Protein AF-A0A7C7ZQA7-F1 (afdb_monomer)

Secondary structure (DSSP, 8-state):
--HHHHHHTTSS---HIIIIIHHHHHHT-SGGGHHHHHHHHHHHHHHHHT----EEEEETTTTEEEEE----TT-HHHHHHHHHHHHHHHHHHHHTT--S-SSS--TTTTGGGS-HHHHHHHHHHHHHH-TT--SSTTTTSTT-SSTT-----HHHHHHH-TTGGG-HHHHHHHHHTT-----TTGGG-TT--TTT-GGGSHHHHHHHHHHHHHHHHHHHHHSSS--HHHHHHHHHHHHT-----TTTTT-TT---HHHHHHHHHHHHHHTT-----HHHHHHHHHHH---HHHHHHHIIIIIIIHHHHHHHHHHHHTTT----PPP-SSSPPHHHHHHHHHHSPPPSTT-SPPHHHHTT---SS---EE--TTT--TTS-EEE----HIIIII-HHHHHHHHHHHHHTT-EEE--STT---SHHHHHTT-GGG--

Mean predicted aligned error: 10.64 Å

Sequence (436 aa):
NNIFKAIQTGENVISYINSFAKPLNDLLMGDLFIKIRNQVKDIHTEYREVRLFVATHMHAGDGNVHTNIPVHSHNTQMLHQAEAVVDEIMTLASDLGGVISGEHGIGLTKYQYLSDEFKQEFIEYKNKIDPNGHFNKGKLMPGSGLDNAFTPSLRLVEQEALILESSEIGEINDMVKSCLRCGKCKDVCTTHVPEANLLYSPRDKIIGTNLISEAFLYEEQTRRGVSINHFDEFNDIADHCTICHRCEAPCPVNIDFGDVSIKMKNILVKQKQRHTNIAAKVSIAYLNMTKPWQINLTKKLLIDLGYKAQHIASRLSKPLLKKQPNKTVGNPSALTQLITILDKPLPTDTGMAPLRSLLNINDVGTIPILAHPD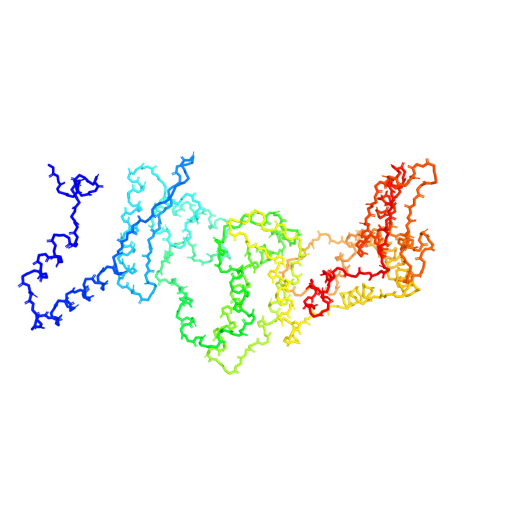KSNADSPSVFYFPGCGSERLYSKIGLATIALLYHQGVKVVLPPSYLCCGYPQASAGNEAKSK

Nearest PDB structures (foldseek):
  8jdx-assembly1_A  TM=7.688E-01  e=5.179E-02  Mus musculus

Foldseek 3Di:
DPPVVCCVVVVDPDDCVPNPLVVVCVVQDDDVCPVVSVVVVVVVVVCVLLDWDWDWDDPVVVGGIDTDIDHDPVDVVSVVVVLVVLVVVLVVCVVVVHHNDDQLDQKLANLVSDDPVVLVVVVVVCCVVPVVQPPPRPISHVVRHCPPDDDDDVVVLVVLPPVLVDDLLVVLCVLQVPASLRLQLQVQAPLDDCVAEVCQRVSNLSVLSNVLSVQQSVCVRPHDDDDLVSLVSLQVNLVSHPLPQRSQVSGPVRRRVSVSSLSSLQSCVVVVNHDDDPVLVLVVVLLPDQALVSLQVCCVPCPQVVLVVLLVQLVVCVVVQDPDRHHPPDDDDPVNVSSVSSPDRGDNQQPDAFQCVVVVNRDQPDWDKQFAPPQADPPAAEDEDEQASCCRRGVVVVVVVVVVVCRVNGYIYIYDGGSDHCLVSCSSSSNPVSND

Radius of gyration: 31.64 Å; Cα contacts (8 Å, |Δi|>4): 445; chains: 1; bounding box: 91×50×82 Å

Solvent-accessible surface area (backbone atoms only — not comparable to full-atom values): 25554 Å² total; per-residue (Å²): 135,58,70,66,59,34,42,74,71,58,78,42,78,85,46,60,59,73,76,43,53,47,58,50,49,66,74,50,63,59,78,90,34,47,66,59,56,48,52,56,50,50,53,51,50,57,56,56,76,64,54,78,56,77,51,74,52,66,48,77,92,82,69,43,73,48,77,43,67,76,74,59,92,88,38,65,69,53,49,56,53,50,52,55,52,49,52,54,50,48,52,50,36,47,77,73,70,54,66,94,52,86,80,84,62,53,65,50,87,43,48,79,78,51,55,72,66,60,51,48,56,49,42,57,51,44,47,72,79,40,73,83,46,79,74,66,62,68,56,75,41,92,92,40,44,62,93,80,61,84,76,86,57,66,68,64,56,51,72,76,34,87,68,52,91,73,43,75,57,52,58,52,42,69,62,40,70,74,64,82,79,80,51,66,23,37,86,59,32,90,72,41,42,76,90,36,30,60,72,47,22,57,49,42,37,46,50,47,54,43,54,48,46,52,49,50,54,50,31,55,74,76,41,99,57,71,66,66,63,59,46,53,54,51,47,53,56,35,68,61,50,85,62,74,48,55,36,18,80,58,28,96,74,60,44,42,61,27,60,52,30,25,52,51,34,27,52,27,47,75,72,72,59,57,84,75,56,69,69,58,54,52,50,52,53,59,71,68,52,77,52,64,68,57,47,54,50,48,40,50,57,58,45,48,45,39,26,49,50,45,26,51,50,12,65,72,41,53,90,75,58,77,92,65,84,68,62,64,85,67,86,75,51,72,68,54,50,52,48,57,63,33,72,55,61,51,74,73,85,45,71,60,61,34,36,44,64,71,70,70,52,78,60,59,89,54,69,55,72,46,61,27,87,91,60,32,56,93,85,43,56,74,44,80,49,79,63,49,71,58,27,30,60,49,42,17,66,62,41,50,51,52,50,50,51,40,27,76,71,10,26,30,38,33,37,64,55,61,78,76,74,86,18,55,75,33,30,66,68,12,36,54,89,67,28,110

Structure (mmCIF, N/CA/C/O backbone):
data_AF-A0A7C7ZQA7-F1
#
_entry.id   AF-A0A7C7ZQA7-F1
#
loop_
_atom_site.group_PDB
_atom_site.id
_atom_site.type_symbol
_atom_site.label_atom_id
_atom_site.label_alt_id
_atom_site.label_comp_id
_atom_site.label_asym_id
_atom_site.label_entity_id
_atom_site.label_seq_id
_atom_site.pdbx_PDB_ins_code
_atom_site.Cartn_x
_atom_site.Cartn_y
_atom_site.Cartn_z
_atom_site.occupancy
_atom_site.B_iso_or_equiv
_atom_site.auth_seq_id
_atom_site.auth_comp_id
_atom_site.auth_asym_id
_atom_site.auth_atom_id
_atom_site.pdbx_PDB_model_num
ATOM 1 N N . ASN A 1 1 ? -47.146 -14.515 28.199 1.00 54.12 1 ASN A N 1
ATOM 2 C CA . ASN A 1 1 ? -46.642 -13.798 27.008 1.00 54.12 1 ASN A CA 1
ATOM 3 C C . ASN A 1 1 ? -46.132 -12.429 27.405 1.00 54.12 1 ASN A C 1
ATOM 5 O O . ASN A 1 1 ? -46.925 -11.576 27.770 1.00 54.12 1 ASN A O 1
ATOM 9 N N . ASN A 1 2 ? -44.809 -12.253 27.416 1.00 81.12 2 ASN A N 1
ATOM 10 C CA . ASN A 1 2 ? -44.169 -10.969 27.693 1.00 81.12 2 ASN A CA 1
ATOM 11 C C . ASN A 1 2 ? -44.397 -10.047 26.482 1.00 81.12 2 ASN A C 1
ATOM 13 O O . ASN A 1 2 ? -44.036 -10.430 25.370 1.00 81.12 2 ASN A O 1
ATOM 17 N N . ILE A 1 3 ? -44.989 -8.865 26.689 1.00 80.25 3 ILE A N 1
ATOM 18 C CA . ILE A 1 3 ? -45.187 -7.828 25.655 1.00 80.25 3 ILE A CA 1
ATOM 19 C C . ILE A 1 3 ? -43.897 -7.594 24.858 1.00 80.25 3 ILE A C 1
ATOM 21 O O . ILE A 1 3 ? -43.939 -7.440 23.642 1.00 80.25 3 ILE A O 1
ATOM 25 N N . PHE A 1 4 ? -42.743 -7.668 25.521 1.00 74.44 4 PHE A N 1
ATOM 26 C CA . PHE A 1 4 ? -41.436 -7.535 24.890 1.00 74.44 4 PHE A CA 1
ATOM 27 C C . PHE A 1 4 ? -41.172 -8.588 23.800 1.00 74.44 4 PHE A C 1
ATOM 29 O O . PHE A 1 4 ? -40.698 -8.253 22.719 1.00 74.44 4 PHE A O 1
ATOM 36 N N . LYS A 1 5 ? -41.547 -9.852 24.037 1.00 79.31 5 LYS A N 1
ATOM 37 C CA . LYS A 1 5 ? -41.361 -10.948 23.072 1.00 79.31 5 LYS A CA 1
ATOM 38 C C . LYS A 1 5 ? -42.285 -10.800 21.859 1.00 79.31 5 LYS A C 1
ATOM 40 O O . LYS A 1 5 ? -41.869 -11.076 20.737 1.00 79.31 5 LYS A O 1
ATOM 45 N N . ALA A 1 6 ? -43.506 -10.311 22.077 1.00 83.31 6 ALA A N 1
ATOM 46 C CA . ALA A 1 6 ? -44.435 -9.992 20.992 1.00 83.31 6 ALA A CA 1
ATOM 47 C C . ALA A 1 6 ? -43.935 -8.807 20.140 1.00 83.31 6 ALA A C 1
ATOM 49 O O . ALA A 1 6 ? -44.098 -8.805 18.924 1.00 83.31 6 ALA A O 1
ATOM 50 N N . ILE A 1 7 ? -43.268 -7.823 20.756 1.00 78.88 7 ILE A N 1
ATOM 51 C CA . ILE A 1 7 ? -42.626 -6.715 20.030 1.00 78.88 7 ILE A CA 1
ATOM 52 C C . ILE A 1 7 ? -41.413 -7.208 19.225 1.00 78.88 7 ILE A C 1
ATOM 54 O O . ILE A 1 7 ? -41.270 -6.843 18.062 1.00 78.88 7 ILE A O 1
ATOM 58 N N . GLN A 1 8 ? -40.558 -8.061 19.802 1.00 73.25 8 GLN A N 1
ATOM 59 C CA . GLN A 1 8 ? -39.364 -8.589 19.121 1.00 73.25 8 GLN A CA 1
ATOM 60 C C . GLN A 1 8 ? -39.687 -9.461 17.901 1.00 73.25 8 GLN A C 1
ATOM 62 O O . GLN A 1 8 ? -38.970 -9.417 16.907 1.00 73.25 8 GLN A O 1
ATOM 67 N N . THR A 1 9 ? -40.751 -10.259 17.976 1.00 82.94 9 THR A N 1
ATOM 68 C CA . THR A 1 9 ? -41.180 -11.161 16.890 1.00 82.94 9 THR A CA 1
ATOM 69 C C . THR A 1 9 ? -41.988 -10.452 15.803 1.00 82.94 9 THR A C 1
ATOM 71 O O . THR A 1 9 ? -42.306 -11.058 14.784 1.00 82.94 9 THR A O 1
ATOM 74 N N . GLY A 1 10 ? -42.336 -9.178 16.009 1.00 79.56 10 GLY A N 1
ATOM 75 C CA . GLY A 1 10 ? -43.239 -8.445 15.126 1.00 79.56 10 GLY A CA 1
ATOM 76 C C . GLY A 1 10 ? -44.707 -8.866 15.250 1.00 79.56 10 GLY A C 1
ATOM 77 O O . GLY A 1 10 ? -45.539 -8.333 14.520 1.00 79.56 10 GLY A O 1
ATOM 78 N N . GLU A 1 11 ? -45.051 -9.763 16.185 1.00 88.12 11 GLU A N 1
ATOM 79 C CA . GLU A 1 11 ? -46.443 -10.106 16.516 1.00 88.12 11 GLU A CA 1
ATOM 80 C C . GLU A 1 11 ? -47.234 -8.875 16.978 1.00 88.12 11 GLU A C 1
ATOM 82 O O . GLU A 1 11 ? -48.440 -8.786 16.759 1.00 88.12 11 GLU A O 1
ATOM 87 N N . ASN A 1 12 ? -46.555 -7.907 17.602 1.00 84.38 12 ASN A N 1
ATOM 88 C CA . ASN A 1 12 ? -47.135 -6.629 17.978 1.00 84.38 12 ASN A CA 1
ATOM 89 C C . ASN A 1 12 ? -46.227 -5.466 17.552 1.00 84.38 12 ASN A C 1
ATOM 91 O O . ASN A 1 12 ? -45.141 -5.274 18.099 1.00 84.38 12 ASN A O 1
ATOM 95 N N . VAL A 1 13 ? -46.685 -4.659 16.592 1.00 82.25 13 VAL A N 1
ATOM 96 C CA . VAL A 1 13 ? -45.949 -3.493 16.080 1.00 82.25 13 VAL A CA 1
ATOM 97 C C . VAL A 1 13 ? -46.550 -2.212 16.654 1.00 82.25 13 VAL A C 1
ATOM 99 O O . VAL A 1 13 ? -47.610 -1.756 16.225 1.00 82.25 13 VAL A O 1
ATOM 102 N N . ILE A 1 14 ? -45.848 -1.586 17.600 1.00 83.44 14 ILE A N 1
ATOM 103 C CA . ILE A 1 14 ? -46.257 -0.299 18.180 1.00 83.44 14 ILE A CA 1
ATOM 104 C C . ILE A 1 14 ? -45.667 0.836 17.337 1.00 83.44 14 ILE A C 1
ATOM 106 O O . ILE A 1 14 ? -44.501 1.206 17.472 1.00 83.44 14 ILE A O 1
ATOM 110 N N . SER A 1 15 ? -46.480 1.404 16.446 1.00 86.25 15 SER A N 1
ATOM 111 C CA . SER A 1 15 ? -46.082 2.551 15.620 1.00 86.25 15 SER A CA 1
ATOM 112 C C . SER A 1 15 ? -46.204 3.853 16.410 1.00 86.25 15 SER A C 1
ATOM 114 O O . SER A 1 15 ? -47.303 4.194 16.846 1.00 86.25 15 SER A O 1
ATOM 116 N N . TYR A 1 16 ? -45.115 4.621 16.534 1.00 87.50 16 TYR A N 1
ATOM 117 C CA . TYR A 1 16 ? -45.152 5.981 17.095 1.00 87.50 16 TYR A CA 1
ATOM 118 C C . TYR A 1 16 ? -46.157 6.871 16.351 1.00 87.50 16 TYR A C 1
ATOM 120 O O . TYR A 1 16 ? -46.924 7.601 16.977 1.00 87.50 16 TYR A O 1
ATOM 128 N N . ILE A 1 17 ? -46.195 6.767 15.018 1.00 90.12 17 ILE A N 1
ATOM 129 C CA . ILE A 1 17 ? -47.065 7.591 14.173 1.00 90.12 17 ILE A CA 1
ATOM 130 C C . ILE A 1 17 ? -48.534 7.316 14.503 1.00 90.12 17 ILE A C 1
ATOM 132 O O . ILE A 1 17 ? -49.291 8.247 14.768 1.00 90.12 17 ILE A O 1
ATOM 136 N N . ASN A 1 18 ? -48.925 6.040 14.526 1.00 91.88 18 ASN A N 1
ATOM 137 C CA . ASN A 1 18 ? -50.329 5.657 14.679 1.00 91.88 18 ASN A CA 1
ATOM 138 C C . ASN A 1 18 ? -50.788 5.659 16.140 1.00 91.88 18 ASN A C 1
ATOM 140 O O . ASN A 1 18 ? -51.930 6.009 16.412 1.00 91.88 18 ASN A O 1
ATOM 144 N N . SER A 1 19 ? -49.912 5.270 17.068 1.00 90.12 19 SER A N 1
ATOM 145 C CA . SER A 1 19 ? -50.279 5.037 18.473 1.00 90.12 19 SER A CA 1
ATOM 146 C C . SER A 1 19 ? -50.104 6.275 19.349 1.00 90.12 19 SER A C 1
ATOM 148 O O . SER A 1 19 ? -50.682 6.333 20.428 1.00 90.12 19 SER A O 1
ATOM 150 N N . PHE A 1 20 ? -49.306 7.256 18.912 1.00 92.00 20 PHE A N 1
ATOM 151 C CA . PHE A 1 20 ? -49.013 8.453 19.701 1.00 92.00 20 PHE A CA 1
ATOM 152 C C . PHE A 1 20 ? -49.171 9.742 18.893 1.00 92.00 20 PHE A C 1
ATOM 154 O O . PHE A 1 20 ? -50.011 10.571 19.232 1.00 92.00 20 PHE A O 1
ATOM 161 N N . ALA A 1 21 ? -48.411 9.912 17.807 1.00 92.38 21 ALA A N 1
ATOM 162 C CA . ALA A 1 21 ? -48.327 11.195 17.110 1.00 92.38 21 ALA A CA 1
ATOM 163 C C . ALA A 1 21 ? -49.666 11.630 16.504 1.00 92.38 21 ALA A C 1
ATOM 165 O O . ALA A 1 21 ? -50.067 12.778 16.670 1.00 92.38 21 ALA A O 1
ATOM 166 N N . LYS A 1 22 ? -50.375 10.723 15.820 1.00 93.94 22 LYS A N 1
ATOM 167 C CA . LYS A 1 22 ? -51.681 11.024 15.225 1.00 93.94 22 LYS A CA 1
ATOM 168 C C . LYS A 1 22 ? -52.751 11.317 16.294 1.00 93.94 22 LYS A C 1
ATOM 170 O O . LYS A 1 22 ? -53.289 12.418 16.238 1.00 93.94 22 LYS A O 1
ATOM 175 N N . PRO A 1 23 ? -52.993 10.454 17.304 1.00 95.62 23 PRO A N 1
ATOM 176 C CA . PRO A 1 23 ? -53.930 10.771 18.386 1.00 95.62 23 PRO A CA 1
ATOM 177 C C . PRO A 1 23 ? -53.621 12.089 19.106 1.00 95.62 23 PRO A C 1
ATOM 179 O O . PRO A 1 23 ? -54.529 12.860 19.399 1.00 95.62 23 PRO A O 1
ATOM 182 N N . LEU A 1 24 ? -52.339 12.379 19.361 1.00 94.19 24 LEU A N 1
ATOM 183 C CA . LEU A 1 24 ? -51.921 13.636 19.981 1.00 94.19 24 LEU A CA 1
ATOM 184 C C . LEU A 1 24 ? -52.220 14.843 19.082 1.00 94.19 24 LEU A C 1
ATOM 186 O O . LEU A 1 24 ? -52.706 15.862 19.564 1.00 94.19 24 LEU A O 1
ATOM 190 N N . ASN A 1 25 ? -51.939 14.735 17.782 1.00 93.50 25 ASN A N 1
ATOM 191 C CA . ASN A 1 25 ? -52.220 15.795 16.816 1.00 93.50 25 ASN A CA 1
ATOM 192 C C . ASN A 1 25 ? -53.724 16.038 16.644 1.00 93.50 25 ASN A C 1
ATOM 194 O O . ASN A 1 25 ? -54.118 17.189 16.467 1.00 93.50 25 ASN A O 1
ATOM 198 N N . ASP A 1 26 ? -54.535 14.980 16.717 1.00 94.81 26 ASP A N 1
ATOM 199 C CA . ASP A 1 26 ? -55.996 15.058 16.661 1.00 94.81 26 ASP A CA 1
ATOM 200 C C . ASP A 1 26 ? -56.574 15.692 17.941 1.00 94.81 26 ASP A C 1
ATOM 202 O O . ASP A 1 26 ? -57.516 16.479 17.879 1.00 94.81 26 ASP A O 1
ATOM 206 N N . LEU A 1 27 ? -55.980 15.416 19.107 1.00 95.31 27 LEU A N 1
ATOM 207 C CA . LEU A 1 27 ? -56.364 16.048 20.374 1.00 95.31 27 LEU A CA 1
ATOM 208 C C . LEU A 1 27 ? -55.957 17.532 20.430 1.00 95.31 27 LEU A C 1
ATOM 210 O O . LEU A 1 27 ? -56.685 18.358 20.976 1.00 95.31 27 LEU A O 1
ATOM 214 N N . LEU A 1 28 ? -54.796 17.873 19.867 1.00 94.56 28 LEU A N 1
ATOM 215 C CA . LEU A 1 28 ? -54.217 19.221 19.860 1.00 94.56 28 LEU A CA 1
ATOM 216 C C . LEU A 1 28 ? -54.426 19.929 18.509 1.00 94.56 28 LEU A C 1
ATOM 218 O O . LEU A 1 28 ? -53.494 20.503 17.934 1.00 94.56 28 LEU A O 1
ATOM 222 N N . MET A 1 29 ? -55.653 19.872 17.989 1.00 91.44 29 MET A N 1
ATOM 223 C CA . MET A 1 29 ? -56.041 20.527 16.737 1.00 91.44 29 MET A CA 1
ATOM 224 C C . MET A 1 29 ? -56.153 22.055 16.873 1.00 91.44 29 MET A C 1
ATOM 226 O O . MET A 1 29 ? -56.561 22.580 17.905 1.00 91.44 29 MET A O 1
ATOM 230 N N . GLY A 1 30 ? -55.844 22.770 15.787 1.00 89.88 30 GLY A N 1
ATOM 231 C CA . GLY A 1 30 ? -55.932 24.233 15.699 1.00 89.88 30 GLY A CA 1
ATOM 232 C C . GLY A 1 30 ? -54.593 24.963 15.864 1.00 89.88 30 GLY A C 1
ATOM 233 O O . GLY A 1 30 ? -53.594 24.400 16.325 1.00 89.88 30 GLY A O 1
ATOM 234 N N . ASP A 1 31 ? -54.574 26.237 15.465 1.00 91.50 31 ASP A N 1
ATOM 235 C CA . ASP A 1 31 ? -53.339 27.028 15.349 1.00 91.50 31 ASP A CA 1
ATOM 236 C C . ASP A 1 31 ? -52.689 27.344 16.702 1.00 91.50 31 ASP A C 1
ATOM 238 O O . ASP A 1 31 ? -51.463 27.425 16.806 1.00 91.50 31 ASP A O 1
ATOM 242 N N . LEU A 1 32 ? -53.494 27.427 17.767 1.00 93.75 32 LEU A N 1
ATOM 243 C CA . LEU A 1 32 ? -53.028 27.709 19.128 1.00 93.75 32 LEU A CA 1
ATOM 244 C C . LEU A 1 32 ? -52.007 26.672 19.635 1.00 93.75 32 LEU A C 1
ATOM 246 O O . LEU A 1 32 ? -51.100 27.015 20.392 1.00 93.75 32 LEU A O 1
ATOM 250 N N . PHE A 1 33 ? -52.118 25.411 19.200 1.00 95.62 33 PHE A N 1
ATOM 251 C CA . PHE A 1 33 ? -51.286 24.306 19.689 1.00 95.62 33 PHE A CA 1
ATOM 252 C C . PHE A 1 33 ? -50.126 23.934 18.760 1.00 95.62 33 PHE A C 1
ATOM 254 O O . PHE A 1 33 ? -49.380 23.002 19.066 1.00 95.62 33 PHE A O 1
ATOM 261 N N . ILE A 1 34 ? -49.927 24.650 17.644 1.00 94.50 34 ILE A N 1
ATOM 262 C CA . ILE A 1 34 ? -48.831 24.373 16.694 1.00 94.50 34 ILE A CA 1
ATOM 263 C C . ILE A 1 34 ? -47.478 24.339 17.410 1.00 94.50 34 ILE A C 1
ATOM 265 O O . ILE A 1 34 ? -46.691 23.417 17.199 1.00 94.50 34 ILE A O 1
ATOM 269 N N . LYS A 1 35 ? -47.224 25.301 18.305 1.00 94.88 35 LYS A N 1
ATOM 270 C CA . LYS A 1 35 ? -45.955 25.382 19.037 1.00 94.88 35 LYS A CA 1
ATOM 271 C C . LYS A 1 35 ? -45.713 24.150 19.914 1.00 94.88 35 LYS A C 1
ATOM 273 O O . LYS A 1 35 ? -44.604 23.629 19.916 1.00 94.88 35 LYS A O 1
ATOM 278 N N . ILE A 1 36 ? -46.747 23.657 20.600 1.00 94.56 36 ILE A N 1
ATOM 279 C CA . ILE A 1 36 ? -46.653 22.463 21.455 1.00 94.56 36 ILE A CA 1
ATOM 280 C C . ILE A 1 36 ? -46.418 21.214 20.602 1.00 94.56 36 ILE A C 1
ATOM 282 O O . ILE A 1 36 ? -45.525 20.426 20.903 1.00 94.56 36 ILE A O 1
ATOM 286 N N . ARG A 1 37 ? -47.169 21.043 19.504 1.00 94.00 37 ARG A N 1
ATOM 287 C CA . ARG A 1 37 ? -46.992 19.896 18.597 1.00 94.00 37 ARG A CA 1
ATOM 288 C C . ARG A 1 37 ? -45.587 19.853 17.994 1.00 94.00 37 ARG A C 1
ATOM 290 O O . ARG A 1 37 ? -44.983 18.783 17.954 1.00 94.00 37 ARG A O 1
ATOM 297 N N . ASN A 1 38 ? -45.054 21.006 17.587 1.00 94.44 38 ASN A N 1
ATOM 298 C CA . ASN A 1 38 ? -43.683 21.107 17.090 1.00 94.44 38 ASN A CA 1
ATOM 299 C C . ASN A 1 38 ? -42.669 20.761 18.183 1.00 94.44 38 ASN A C 1
ATOM 301 O O . ASN A 1 38 ? -41.831 19.905 17.949 1.00 94.44 38 ASN A O 1
ATOM 305 N N . GLN A 1 39 ? -42.813 21.299 19.398 1.00 95.19 39 GLN A N 1
ATOM 306 C CA . GLN A 1 39 ? -41.925 20.948 20.513 1.00 95.19 39 GLN A CA 1
ATOM 307 C C . GLN A 1 39 ? -41.918 19.443 20.816 1.00 95.19 39 GLN A C 1
ATOM 309 O O . GLN A 1 39 ? -40.854 18.860 20.988 1.00 95.19 39 GLN A O 1
ATOM 314 N N . VAL A 1 40 ? -43.081 18.780 20.837 1.00 93.88 40 VAL A N 1
ATOM 315 C CA . VAL A 1 40 ? -43.146 17.322 21.052 1.00 93.88 40 VAL A CA 1
ATOM 316 C C . VAL A 1 40 ? -42.472 16.554 19.911 1.00 93.88 40 VAL A C 1
ATOM 318 O O . VAL A 1 40 ? -41.783 15.562 20.155 1.00 93.88 40 VAL A O 1
ATOM 321 N N . LYS A 1 41 ? -42.653 17.002 18.663 1.00 92.75 41 LYS A N 1
ATOM 322 C CA . LYS A 1 41 ? -41.985 16.415 17.496 1.00 92.75 41 LYS A CA 1
ATOM 323 C C . LYS A 1 41 ? -40.466 16.601 17.563 1.00 92.75 41 LYS A C 1
ATOM 325 O O . LYS A 1 41 ? -39.739 15.659 17.246 1.00 92.75 41 LYS A O 1
ATOM 330 N N . ASP A 1 42 ? -40.004 17.772 17.981 1.00 94.56 42 ASP A N 1
ATOM 331 C CA . ASP A 1 42 ? -38.584 18.098 18.107 1.00 94.56 42 ASP A CA 1
ATOM 332 C C . ASP A 1 42 ? -37.938 17.230 19.194 1.00 94.56 42 ASP A C 1
ATOM 334 O O . ASP A 1 42 ? -36.955 16.548 18.913 1.00 94.56 42 ASP A O 1
ATOM 338 N N . ILE A 1 43 ? -38.574 17.118 20.370 1.00 92.62 43 ILE A N 1
ATOM 339 C CA . ILE A 1 43 ? -38.155 16.203 21.447 1.00 92.62 43 ILE A CA 1
ATOM 340 C C . ILE A 1 43 ? -38.084 14.761 20.931 1.00 92.62 43 ILE A C 1
ATOM 342 O O . ILE A 1 43 ? -37.099 14.058 21.141 1.00 92.62 43 ILE A O 1
ATOM 346 N N . HIS A 1 44 ? -39.116 14.287 20.227 1.00 90.94 44 HIS A N 1
ATOM 347 C CA . HIS A 1 44 ? -39.101 12.929 19.685 1.00 90.94 44 HIS A CA 1
ATOM 348 C C . HIS A 1 44 ? -37.966 12.710 18.674 1.00 90.94 44 HIS A C 1
ATOM 350 O O . HIS A 1 44 ? -37.370 11.633 18.649 1.00 90.94 44 HIS A O 1
ATOM 356 N N . THR A 1 45 ? -37.674 13.713 17.846 1.00 90.81 45 THR A N 1
ATOM 357 C CA . THR A 1 45 ? -36.577 13.663 16.874 1.00 90.81 45 THR A CA 1
ATOM 358 C C . THR A 1 45 ? -35.235 13.570 17.593 1.00 90.81 45 THR A C 1
ATOM 360 O O . THR A 1 45 ? -34.456 12.676 17.281 1.00 90.81 45 THR A O 1
ATOM 363 N N . GLU A 1 46 ? -35.015 14.391 18.621 1.00 88.31 46 GLU A N 1
ATOM 364 C CA . GLU A 1 46 ? -33.813 14.354 19.461 1.00 88.31 46 GLU A CA 1
ATOM 365 C C . GLU A 1 46 ? -33.574 12.960 20.067 1.00 88.31 46 GLU A C 1
ATOM 367 O O . GLU A 1 46 ? -32.501 12.382 19.898 1.00 88.31 46 GLU A O 1
ATOM 372 N N . TYR A 1 47 ? -34.599 12.355 20.680 1.00 86.75 47 TYR A N 1
ATOM 373 C CA . TYR A 1 47 ? -34.492 11.003 21.246 1.00 86.75 47 TYR A CA 1
ATOM 374 C C . TYR A 1 47 ? -34.295 9.904 20.194 1.00 86.75 47 TYR A C 1
ATOM 376 O O . TYR A 1 47 ? -33.719 8.858 20.499 1.00 86.75 47 TYR A O 1
ATOM 384 N N . ARG A 1 48 ? -34.791 10.094 18.966 1.00 86.94 48 ARG A N 1
ATOM 385 C CA . ARG A 1 48 ? -34.595 9.125 17.880 1.00 86.94 48 ARG A CA 1
ATOM 386 C C . ARG A 1 48 ? -33.156 9.099 17.383 1.00 86.94 48 ARG A C 1
ATOM 388 O O . ARG A 1 48 ? -32.669 8.006 17.113 1.00 86.94 48 ARG A O 1
ATOM 395 N N . GLU A 1 49 ? -32.506 10.255 17.279 1.00 85.19 49 GLU A N 1
ATOM 396 C CA . GLU A 1 49 ? -31.113 10.367 16.821 1.00 85.19 49 GLU A CA 1
ATOM 397 C C . GLU A 1 49 ? -30.130 9.707 17.802 1.00 85.19 49 GLU A C 1
ATOM 399 O O . GLU A 1 49 ? -29.149 9.095 17.391 1.00 85.19 49 GLU A O 1
ATOM 404 N N . VAL A 1 50 ? -30.417 9.754 19.107 1.00 86.56 50 VAL A N 1
ATOM 405 C CA . VAL A 1 50 ? -29.552 9.152 20.143 1.00 86.56 50 VAL A CA 1
ATOM 406 C C . VAL A 1 50 ? -29.914 7.704 20.489 1.00 86.56 50 VAL A C 1
ATOM 408 O O . VAL A 1 50 ? -29.321 7.115 21.393 1.00 86.56 50 VAL A O 1
ATOM 411 N N . ARG A 1 51 ? -30.888 7.099 19.796 1.00 87.06 51 ARG A N 1
ATOM 412 C CA . ARG A 1 51 ? -31.313 5.723 20.071 1.00 87.06 51 ARG A CA 1
ATOM 413 C C . ARG A 1 51 ? -30.293 4.722 19.535 1.00 87.06 51 ARG A C 1
ATOM 415 O O . ARG A 1 51 ? -30.063 4.636 18.332 1.00 87.06 51 ARG A O 1
ATOM 422 N N . LEU A 1 52 ? -29.781 3.878 20.425 1.00 90.75 52 LEU A N 1
ATOM 423 C CA . LEU A 1 52 ? -28.892 2.783 20.055 1.00 90.75 52 LEU A CA 1
ATOM 424 C C . LEU A 1 52 ? -29.656 1.602 19.453 1.00 90.75 52 LEU A C 1
ATOM 426 O O . LEU A 1 52 ? -30.747 1.232 19.897 1.00 90.75 52 LEU A O 1
ATOM 430 N N . PHE A 1 53 ? -29.041 0.986 18.451 1.00 89.69 53 PHE A N 1
ATOM 431 C CA . PHE A 1 53 ? -29.441 -0.298 17.898 1.00 89.69 53 PHE A CA 1
ATOM 432 C C . PHE A 1 53 ? -28.194 -1.100 17.531 1.00 89.69 53 PHE A C 1
ATOM 434 O O . PHE A 1 53 ? -27.157 -0.534 17.186 1.00 89.69 53 PHE A O 1
ATOM 441 N N . VAL A 1 54 ? -28.307 -2.425 17.598 1.00 91.69 54 VAL A N 1
ATOM 442 C CA . VAL A 1 54 ? -27.236 -3.346 17.214 1.00 91.69 54 VAL A CA 1
ATOM 443 C C . VAL A 1 54 ? -27.536 -3.847 15.807 1.00 91.69 54 VAL A C 1
ATOM 445 O O . VAL A 1 54 ? -28.476 -4.611 15.596 1.00 91.69 54 VAL A O 1
ATOM 448 N N . ALA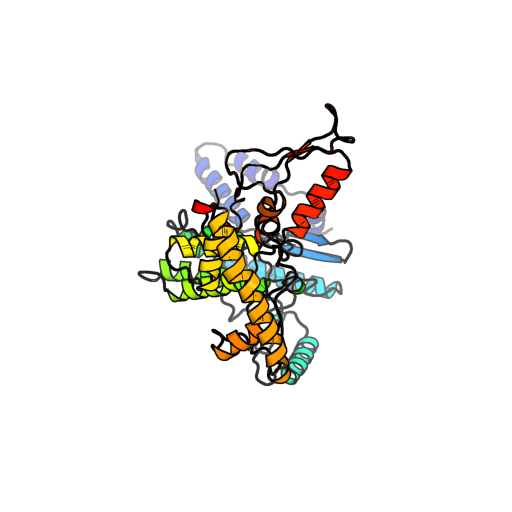 A 1 55 ? -26.759 -3.388 14.832 1.00 91.50 55 ALA A N 1
ATOM 449 C CA . ALA A 1 55 ? -26.818 -3.876 13.465 1.00 91.50 55 ALA A CA 1
ATOM 450 C C . ALA A 1 55 ? -25.916 -5.105 13.330 1.00 91.50 55 ALA A C 1
ATOM 452 O O . ALA A 1 55 ? -24.704 -5.014 13.535 1.00 91.50 55 ALA A O 1
ATOM 453 N N . THR A 1 56 ? -26.494 -6.250 12.978 1.00 91.25 56 THR A N 1
ATOM 454 C CA . THR A 1 56 ? -25.748 -7.497 12.804 1.00 91.25 56 THR A CA 1
ATOM 455 C C . THR A 1 56 ? -25.602 -7.864 11.333 1.00 91.25 56 THR A C 1
ATOM 457 O O . THR A 1 56 ? -26.524 -7.714 10.533 1.00 91.25 56 THR A O 1
ATOM 460 N N . HIS A 1 57 ? -24.426 -8.363 10.973 1.00 89.94 57 HIS A N 1
ATOM 461 C CA . HIS A 1 57 ? -24.196 -9.091 9.727 1.00 89.94 57 HIS A CA 1
ATOM 462 C C . HIS A 1 57 ? -23.319 -10.302 10.032 1.00 89.94 57 HIS A C 1
ATOM 464 O O . HIS A 1 57 ? -22.592 -10.296 11.021 1.00 89.94 57 HIS A O 1
ATOM 470 N N . MET A 1 58 ? -23.406 -11.366 9.236 1.00 88.38 58 MET A N 1
ATOM 471 C CA . MET A 1 58 ? -22.722 -12.616 9.570 1.00 88.38 58 MET A CA 1
ATOM 472 C C . MET A 1 58 ? -22.052 -13.264 8.370 1.00 88.38 58 MET A C 1
ATOM 474 O O . MET A 1 58 ? -22.596 -13.289 7.264 1.00 88.38 58 MET A O 1
ATOM 478 N N . HIS A 1 59 ? -20.901 -13.868 8.633 1.00 87.00 59 HIS A N 1
ATOM 479 C CA . HIS A 1 59 ? -20.357 -14.935 7.817 1.00 87.00 59 HIS A CA 1
ATOM 480 C C . HIS A 1 59 ? -20.997 -16.239 8.309 1.00 87.00 59 HIS A C 1
ATOM 482 O O . HIS A 1 59 ? -20.625 -16.826 9.319 1.00 87.00 59 HIS A O 1
ATOM 488 N N . ALA A 1 60 ? -22.064 -16.666 7.632 1.00 87.62 60 ALA A N 1
ATOM 489 C CA . ALA A 1 60 ? -22.840 -17.819 8.089 1.00 87.62 60 ALA A CA 1
ATOM 490 C C . ALA A 1 60 ? -22.059 -19.143 8.030 1.00 87.62 60 ALA A C 1
ATOM 492 O O . ALA A 1 60 ? -22.360 -20.058 8.789 1.00 87.62 60 ALA A O 1
ATOM 493 N N . GLY A 1 61 ? -21.075 -19.245 7.130 1.00 88.31 61 GLY A N 1
ATOM 494 C CA . GLY A 1 61 ? -20.319 -20.477 6.894 1.00 88.31 61 GLY A CA 1
ATOM 495 C C . GLY A 1 61 ? -19.348 -20.851 8.015 1.00 88.31 61 GLY A C 1
ATOM 496 O O . GLY A 1 61 ? -19.113 -22.035 8.230 1.00 88.31 61 GLY A O 1
ATOM 497 N N . ASP A 1 62 ? -18.806 -19.869 8.731 1.00 88.44 62 ASP A N 1
ATOM 498 C CA . ASP A 1 62 ? -17.868 -20.050 9.847 1.00 88.44 62 ASP A CA 1
ATOM 499 C C . ASP A 1 62 ? -18.457 -19.604 11.198 1.00 88.44 62 ASP A C 1
ATOM 501 O O . ASP A 1 62 ? -17.795 -19.708 12.228 1.00 88.44 62 ASP A O 1
ATOM 505 N N . GLY A 1 63 ? -19.720 -19.161 11.214 1.00 89.25 63 GLY A N 1
ATOM 506 C CA . GLY A 1 63 ? -20.431 -18.780 12.433 1.00 89.25 63 GLY A CA 1
ATOM 507 C C . GLY A 1 63 ? -19.987 -17.437 13.017 1.00 89.25 63 GLY A C 1
ATOM 508 O O . GLY A 1 63 ? -20.268 -17.167 14.184 1.00 89.25 63 GLY A O 1
ATOM 509 N N . ASN A 1 64 ? -19.311 -16.587 12.238 1.00 90.56 64 ASN A N 1
ATOM 510 C CA . ASN A 1 64 ? -18.854 -15.285 12.710 1.00 90.56 64 ASN A CA 1
ATOM 511 C C . ASN A 1 64 ? -19.943 -14.206 12.541 1.00 90.56 64 ASN A C 1
ATOM 513 O O . ASN A 1 64 ? -20.336 -13.869 11.421 1.00 90.56 64 ASN A O 1
ATOM 517 N N . VAL A 1 65 ? -20.421 -13.643 13.656 1.00 90.94 65 VAL A N 1
ATOM 518 C CA . VAL A 1 65 ? -21.416 -12.559 13.685 1.00 90.94 65 VAL A CA 1
ATOM 519 C C . VAL A 1 65 ? -20.737 -11.242 14.045 1.00 90.94 65 VAL A C 1
ATOM 521 O O . VAL A 1 65 ? -20.221 -11.063 15.145 1.00 90.94 65 VAL A O 1
ATOM 524 N N . HIS A 1 66 ? -20.795 -10.285 13.129 1.00 90.31 66 HIS A N 1
ATOM 525 C CA . HIS A 1 66 ? -20.317 -8.925 13.333 1.00 90.31 66 HIS A CA 1
ATOM 526 C C . HIS A 1 66 ? -21.437 -8.049 13.895 1.00 90.31 66 HIS A C 1
ATOM 528 O O . HIS A 1 66 ? -22.480 -7.870 13.259 1.00 90.31 66 HIS A O 1
ATOM 534 N N . THR A 1 67 ? -21.210 -7.475 15.075 1.00 90.94 67 THR A N 1
ATOM 535 C CA . THR A 1 67 ? -22.133 -6.567 15.771 1.00 90.94 67 THR A CA 1
ATOM 536 C C . THR A 1 67 ? -21.641 -5.124 15.673 1.00 90.94 67 THR A C 1
ATOM 538 O O . THR A 1 67 ? -20.602 -4.784 16.240 1.00 90.94 67 THR A O 1
ATOM 541 N N . ASN A 1 68 ? -22.399 -4.263 14.998 1.00 90.75 68 ASN A N 1
ATOM 542 C CA . ASN A 1 68 ? -22.090 -2.843 14.847 1.00 90.75 68 ASN A CA 1
ATOM 543 C C . ASN A 1 68 ? -23.099 -1.990 15.618 1.00 90.75 68 ASN A C 1
ATOM 545 O O . ASN A 1 68 ? -24.306 -2.180 15.476 1.00 90.75 68 ASN A O 1
ATOM 549 N N . ILE A 1 69 ? -22.608 -1.015 16.383 1.00 92.38 69 ILE A N 1
ATOM 550 C CA . ILE A 1 69 ? -23.436 -0.062 17.130 1.00 92.38 69 ILE A CA 1
ATOM 551 C C . ILE A 1 69 ? -23.140 1.339 16.584 1.00 92.38 69 ILE A C 1
ATOM 553 O O . ILE A 1 69 ? -22.095 1.909 16.905 1.00 92.38 69 ILE A O 1
ATOM 557 N N . PRO A 1 70 ? -24.000 1.896 15.716 1.00 89.25 70 PRO A N 1
ATOM 558 C CA . PRO A 1 70 ? -23.815 3.252 15.218 1.00 89.25 70 PRO A CA 1
ATOM 559 C C . PRO A 1 70 ? -23.945 4.258 16.360 1.00 89.25 70 PRO A C 1
ATOM 561 O O . PRO A 1 70 ? -24.935 4.256 17.090 1.00 89.25 70 PRO A O 1
ATOM 564 N N . VAL A 1 71 ? -22.941 5.121 16.502 1.00 86.44 71 VAL A N 1
ATOM 565 C CA . VAL A 1 71 ? -22.882 6.139 17.554 1.00 86.44 71 VAL A CA 1
ATOM 566 C C . VAL A 1 71 ? -22.451 7.484 16.997 1.00 86.44 71 VAL A C 1
ATOM 568 O O . VAL A 1 71 ? -21.682 7.583 16.039 1.00 86.44 71 VAL A O 1
ATOM 571 N N . HIS A 1 72 ? -22.915 8.545 17.642 1.00 81.50 72 HIS A N 1
ATOM 572 C CA . HIS A 1 72 ? -22.378 9.876 17.441 1.00 81.50 72 HIS A CA 1
ATOM 573 C C . HIS A 1 72 ? -21.150 10.074 18.329 1.00 81.50 72 HIS A C 1
ATOM 575 O O . HIS A 1 72 ? -21.267 10.185 19.543 1.00 81.50 72 HIS A O 1
ATOM 581 N N . SER A 1 73 ? -19.968 10.181 17.717 1.00 76.19 73 SER A N 1
ATOM 582 C CA . SER A 1 73 ? -18.689 10.313 18.436 1.00 76.19 73 SER A CA 1
ATOM 583 C C . SER A 1 73 ? -18.570 11.555 19.329 1.00 76.19 73 SER A C 1
ATOM 585 O O . SER A 1 73 ? -17.709 11.596 20.198 1.00 76.19 73 SER A O 1
ATOM 587 N N . HIS A 1 74 ? -19.419 12.565 19.126 1.00 74.75 74 HIS A N 1
ATOM 588 C CA . HIS A 1 74 ? -19.471 13.784 19.938 1.00 74.75 74 HIS A CA 1
ATOM 589 C C . HIS A 1 74 ? -20.466 13.692 21.109 1.00 74.75 74 HIS A C 1
ATOM 591 O O . HIS A 1 74 ? -20.556 14.624 21.902 1.00 74.75 74 HIS A O 1
ATOM 597 N N . ASN A 1 75 ? -21.239 12.605 21.213 1.00 83.19 75 ASN A N 1
ATOM 598 C CA . ASN A 1 75 ? -22.213 12.401 22.279 1.00 83.19 75 ASN A CA 1
ATOM 599 C C . ASN A 1 75 ? -21.677 11.379 23.291 1.00 83.19 75 ASN A C 1
ATOM 601 O O . ASN A 1 75 ? -21.842 10.171 23.133 1.00 83.19 75 ASN A O 1
ATOM 605 N N . THR A 1 76 ? -21.056 11.879 24.358 1.00 83.31 76 THR A N 1
ATOM 606 C CA . THR A 1 76 ? -20.443 11.056 25.411 1.00 83.31 76 THR A CA 1
ATOM 607 C C . THR A 1 76 ? -21.446 10.135 26.106 1.00 83.31 76 THR A C 1
ATOM 609 O O . THR A 1 76 ? -21.125 8.989 26.404 1.00 83.31 76 THR A O 1
ATOM 612 N N . GLN A 1 77 ? -22.683 10.590 26.325 1.00 87.44 77 GLN A N 1
ATOM 613 C CA . GLN A 1 77 ? -23.714 9.764 26.957 1.00 87.44 77 GLN A CA 1
ATOM 614 C C . GLN A 1 77 ? -24.094 8.568 26.074 1.00 87.44 77 GLN A C 1
ATOM 616 O O . GLN A 1 77 ? -24.218 7.451 26.571 1.00 87.44 77 GLN A O 1
ATOM 621 N N . MET A 1 78 ? -24.231 8.794 24.765 1.00 88.94 78 MET A N 1
ATOM 622 C CA . MET A 1 78 ? -24.498 7.736 23.789 1.00 88.94 78 MET A CA 1
ATOM 623 C C . MET A 1 78 ? -23.343 6.726 23.726 1.00 88.94 78 MET A C 1
ATOM 625 O O . MET A 1 78 ? -23.590 5.528 23.626 1.00 88.94 78 MET A O 1
ATOM 629 N N . LEU A 1 79 ? -22.093 7.192 23.833 1.00 87.00 79 LEU A N 1
ATOM 630 C CA . LEU A 1 79 ? -20.915 6.321 23.887 1.00 87.00 79 LEU A CA 1
ATOM 631 C C . LEU A 1 79 ? -20.912 5.425 25.135 1.00 87.00 79 LEU A C 1
ATOM 633 O O . LEU A 1 79 ? -20.736 4.220 24.995 1.00 87.00 79 LEU A O 1
ATOM 637 N N . HIS A 1 80 ? -21.184 5.973 26.324 1.00 88.38 80 HIS A N 1
ATOM 638 C CA . HIS A 1 80 ? -21.277 5.169 27.552 1.00 88.38 80 HIS A CA 1
ATOM 639 C C . HIS A 1 80 ? -22.407 4.136 27.500 1.00 88.38 80 HIS A C 1
ATOM 641 O O . HIS A 1 80 ? -22.251 3.009 27.959 1.00 88.38 80 HIS A O 1
ATOM 647 N N . GLN A 1 81 ? -23.553 4.496 26.919 1.00 91.00 81 GLN A N 1
ATOM 648 C CA . GLN A 1 81 ? -24.640 3.538 26.717 1.00 91.00 81 GLN A CA 1
ATOM 649 C C . GLN A 1 81 ? -24.246 2.437 25.725 1.00 91.00 81 GLN A C 1
ATOM 651 O O . GLN A 1 81 ? -24.593 1.278 25.933 1.00 91.00 81 GLN A O 1
ATOM 656 N N . ALA A 1 82 ? -23.511 2.777 24.663 1.00 92.00 82 ALA A N 1
ATOM 657 C CA . ALA A 1 82 ? -23.021 1.794 23.704 1.00 92.00 82 ALA A CA 1
ATOM 658 C C . ALA A 1 82 ? -22.002 0.839 24.338 1.00 92.00 82 ALA A C 1
ATOM 660 O O . ALA A 1 82 ? -22.036 -0.347 24.037 1.00 92.00 82 ALA A O 1
ATOM 661 N N . GLU A 1 83 ? -21.148 1.327 25.238 1.00 89.38 83 GLU A N 1
ATOM 662 C CA . GLU A 1 83 ? -20.215 0.501 26.013 1.00 89.38 83 GLU A CA 1
ATOM 663 C C . GLU A 1 83 ? -20.950 -0.518 26.897 1.00 89.38 83 GLU A C 1
ATOM 665 O O . GLU A 1 83 ? -20.651 -1.706 26.825 1.00 89.38 83 GLU A O 1
ATOM 670 N N . ALA A 1 84 ? -22.000 -0.100 27.611 1.00 92.38 84 ALA A N 1
ATOM 671 C CA . ALA A 1 84 ? -22.837 -1.026 28.381 1.00 92.38 84 ALA A CA 1
ATOM 672 C C . ALA A 1 84 ? -23.510 -2.094 27.492 1.00 92.38 84 ALA A C 1
ATOM 674 O O . ALA A 1 84 ? -23.586 -3.265 27.856 1.00 92.38 84 ALA A O 1
ATOM 675 N N . VAL A 1 85 ? -23.956 -1.717 26.286 1.00 94.19 85 VAL A N 1
ATOM 676 C CA . VAL A 1 85 ? -24.492 -2.679 25.306 1.00 94.19 85 VAL A CA 1
ATOM 677 C C . VAL A 1 85 ? -23.407 -3.655 24.832 1.00 94.19 85 VAL A C 1
ATOM 679 O O . VAL A 1 85 ? -23.700 -4.828 24.604 1.00 94.19 85 VAL A O 1
ATOM 682 N N . VAL A 1 86 ? -22.154 -3.210 24.690 1.00 93.12 86 VAL A N 1
ATOM 683 C CA . VAL A 1 86 ? -21.028 -4.102 24.374 1.00 93.12 86 VAL A CA 1
ATOM 684 C C . VAL A 1 86 ? -20.814 -5.119 25.494 1.00 93.12 86 VAL A C 1
ATOM 686 O O . VAL A 1 86 ? -20.649 -6.296 25.178 1.00 93.12 86 VAL A O 1
ATOM 689 N N . ASP A 1 87 ? -20.877 -4.715 26.766 1.00 93.06 87 ASP A N 1
ATOM 690 C CA . ASP A 1 87 ? -20.768 -5.642 27.903 1.00 93.06 87 ASP A CA 1
ATOM 691 C C . ASP A 1 87 ? -21.825 -6.754 27.822 1.00 93.06 87 ASP A C 1
ATOM 693 O O . ASP A 1 87 ? -21.490 -7.939 27.891 1.00 93.06 87 ASP A O 1
ATOM 697 N N . GLU A 1 88 ? -23.088 -6.389 27.573 1.00 94.12 88 GLU A N 1
ATOM 698 C CA . GLU A 1 88 ? -24.188 -7.349 27.409 1.00 94.12 88 GLU A CA 1
ATOM 699 C C . GLU A 1 88 ? -23.946 -8.319 26.241 1.00 94.12 88 GLU A C 1
ATOM 701 O O . GLU A 1 88 ? -24.187 -9.523 26.365 1.00 94.12 88 GLU A O 1
ATOM 706 N N . ILE A 1 89 ? -23.436 -7.818 25.109 1.00 94.12 89 ILE A N 1
ATOM 707 C CA . ILE A 1 89 ? -23.099 -8.646 23.941 1.00 94.12 89 ILE A CA 1
ATOM 708 C C . ILE A 1 89 ? -21.974 -9.635 24.277 1.00 94.12 89 ILE A C 1
ATOM 710 O O . ILE A 1 89 ? -22.043 -10.793 23.861 1.00 94.12 89 ILE A O 1
ATOM 714 N N . MET A 1 90 ? -20.949 -9.213 25.022 1.00 93.00 90 MET A N 1
ATOM 715 C CA . MET A 1 90 ? -19.820 -10.075 25.397 1.00 93.00 90 MET A CA 1
ATOM 716 C C . MET A 1 90 ? -20.245 -11.184 26.364 1.00 93.00 90 MET A C 1
ATOM 718 O O . MET A 1 90 ? -19.830 -12.337 26.195 1.00 93.00 90 MET A O 1
ATOM 722 N N . THR A 1 91 ? -21.109 -10.867 27.335 1.00 92.62 91 THR A N 1
ATOM 723 C CA . THR A 1 91 ? -21.722 -11.872 28.216 1.00 92.62 91 THR A CA 1
ATOM 724 C C . THR A 1 91 ? -22.558 -12.854 27.405 1.00 92.62 91 THR A C 1
ATOM 726 O O . THR A 1 91 ? -22.332 -14.058 27.497 1.00 92.62 91 THR A O 1
ATOM 729 N N . LEU A 1 92 ? -23.436 -12.360 26.526 1.00 92.38 92 LEU A N 1
ATOM 730 C CA . LEU A 1 92 ? -24.274 -13.209 25.680 1.00 92.38 92 LEU A CA 1
ATOM 731 C C . LEU A 1 92 ? -23.443 -14.146 24.791 1.00 92.38 92 LEU A C 1
ATOM 733 O O . LEU A 1 92 ? -23.755 -15.330 24.681 1.00 92.38 92 LEU A O 1
ATOM 737 N N . ALA A 1 93 ? -22.382 -13.639 24.158 1.00 92.44 93 ALA A N 1
ATOM 738 C CA . ALA A 1 93 ? -21.492 -14.455 23.336 1.00 92.44 93 ALA A CA 1
ATOM 739 C C . ALA A 1 93 ? -20.849 -15.593 24.146 1.00 92.44 93 ALA A C 1
ATOM 741 O O . ALA A 1 93 ? -20.741 -16.712 23.646 1.00 92.44 93 ALA A O 1
ATOM 742 N N . SER A 1 94 ? -20.467 -15.317 25.395 1.00 89.62 94 SER A N 1
ATOM 743 C CA . SER A 1 94 ? -19.869 -16.305 26.299 1.00 89.62 94 SER A CA 1
ATOM 744 C C . SER A 1 94 ? -20.896 -17.342 26.769 1.00 89.62 94 SER A C 1
ATOM 746 O O . SER A 1 94 ? -20.614 -18.538 26.725 1.00 89.62 94 SER A O 1
ATOM 748 N N . ASP A 1 95 ? -22.109 -16.911 27.129 1.00 93.00 95 ASP A N 1
ATOM 749 C CA . ASP A 1 95 ? -23.212 -17.789 27.553 1.00 93.00 95 ASP A CA 1
ATOM 750 C C . ASP A 1 95 ? -23.648 -18.761 26.446 1.00 93.00 95 ASP A C 1
ATOM 752 O O . ASP A 1 95 ? -24.076 -19.885 26.713 1.00 93.00 95 ASP A O 1
ATOM 756 N N . LEU A 1 96 ? -23.510 -18.344 25.185 1.00 92.50 96 LEU A N 1
ATOM 757 C CA . LEU A 1 96 ? -23.763 -19.179 24.010 1.00 92.50 96 LEU A CA 1
ATOM 758 C C . LEU A 1 96 ? -22.596 -20.127 23.668 1.00 92.50 96 LEU A C 1
ATOM 760 O O . LEU A 1 96 ? -22.679 -20.853 22.677 1.00 92.50 96 LEU A O 1
ATOM 764 N N . GLY A 1 97 ? -21.516 -20.137 24.456 1.00 91.06 97 GLY A N 1
ATOM 765 C CA . GLY A 1 97 ? -20.319 -20.947 24.207 1.00 91.06 97 GLY A CA 1
ATOM 766 C C . GLY A 1 97 ? -19.441 -20.430 23.061 1.00 91.06 97 GLY A C 1
ATOM 767 O O . GLY A 1 97 ? -18.657 -21.193 22.496 1.00 91.06 97 GLY A O 1
ATOM 768 N N . GLY A 1 98 ? -19.596 -19.160 22.681 1.00 90.94 98 GLY A N 1
ATOM 769 C CA . GLY A 1 98 ? -18.787 -18.488 21.668 1.00 90.94 98 GLY A CA 1
ATOM 770 C C . GLY A 1 98 ? -17.475 -17.920 22.217 1.00 90.94 98 GLY A C 1
ATOM 771 O O . GLY A 1 98 ? -17.043 -18.217 23.329 1.00 90.94 98 GLY A O 1
ATOM 772 N N . VAL A 1 99 ? -16.831 -17.066 21.417 1.00 89.50 99 VAL A N 1
ATOM 773 C CA . VAL A 1 99 ? -15.602 -16.345 21.788 1.00 89.50 99 VAL A CA 1
ATOM 774 C C . VAL A 1 99 ? -15.785 -14.839 21.610 1.00 89.50 99 VAL A C 1
ATOM 776 O O . VAL A 1 99 ? -16.468 -14.390 20.693 1.00 89.50 99 VAL A O 1
ATOM 779 N N . ILE A 1 100 ? -15.114 -14.034 22.440 1.00 89.12 100 ILE A N 1
ATOM 780 C CA . ILE A 1 100 ? -15.221 -12.559 22.429 1.00 89.12 100 ILE A CA 1
ATOM 781 C C . ILE A 1 100 ? -14.643 -11.893 21.161 1.00 89.12 100 ILE A C 1
ATOM 783 O O . ILE A 1 100 ? -14.821 -10.694 20.906 1.00 89.12 100 ILE A O 1
ATOM 787 N N . SER A 1 101 ? -13.894 -12.640 20.345 1.00 87.62 101 SER A N 1
ATOM 788 C CA . SER A 1 101 ? -13.347 -12.140 19.085 1.00 87.62 101 SER A CA 1
ATOM 789 C C . SER A 1 101 ? -13.155 -13.255 18.063 1.00 87.62 101 SER A C 1
ATOM 791 O O . SER A 1 101 ? -12.314 -14.124 18.265 1.00 87.62 101 SER A O 1
ATOM 793 N N . GLY A 1 102 ? -13.903 -13.194 16.957 1.00 81.31 102 GLY A N 1
ATOM 794 C CA . GLY A 1 102 ? -13.744 -14.117 15.829 1.00 81.31 102 GLY A CA 1
ATOM 795 C C . GLY A 1 102 ? -12.539 -13.785 14.942 1.00 81.31 102 GLY A C 1
ATOM 796 O O . GLY A 1 102 ? -11.727 -14.655 14.654 1.00 81.31 102 GLY A O 1
ATOM 797 N N . GLU A 1 103 ? -12.380 -12.514 14.544 1.00 76.19 103 GLU A N 1
ATOM 798 C CA . GLU A 1 103 ? -11.385 -12.122 13.523 1.00 76.19 103 GLU A CA 1
ATOM 799 C C . GLU A 1 103 ? -10.447 -10.968 13.926 1.00 76.19 103 GLU A C 1
ATOM 801 O O . GLU A 1 103 ? -9.294 -10.920 13.501 1.00 76.19 103 GLU A O 1
ATOM 806 N N . HIS A 1 104 ? -10.912 -10.005 14.729 1.00 81.38 104 HIS A N 1
ATOM 807 C CA . HIS A 1 104 ? -10.223 -8.711 14.901 1.00 81.38 104 HIS A CA 1
ATOM 808 C C . HIS A 1 104 ? -9.215 -8.691 16.069 1.00 81.38 104 HIS A C 1
ATOM 810 O O . HIS A 1 104 ? -8.673 -7.640 16.416 1.00 81.38 104 HIS A O 1
ATOM 816 N N . GLY A 1 105 ? -8.947 -9.849 16.681 1.00 85.25 105 GLY A N 1
ATOM 817 C CA . GLY A 1 105 ? -8.062 -9.978 17.840 1.00 85.25 105 GLY A CA 1
ATOM 818 C C . GLY A 1 105 ? -8.629 -9.329 19.107 1.00 85.25 105 GLY A C 1
ATOM 819 O O . GLY A 1 105 ? -9.804 -8.965 19.160 1.00 85.25 105 GLY A O 1
ATOM 820 N N . ILE A 1 106 ? -7.803 -9.228 20.150 1.00 88.44 106 ILE A N 1
ATOM 821 C CA . ILE A 1 106 ? -8.220 -8.720 21.468 1.00 88.44 106 ILE A CA 1
ATOM 822 C C . ILE A 1 106 ? -7.908 -7.226 21.621 1.00 88.44 106 ILE A C 1
ATOM 824 O O . ILE A 1 106 ? -8.792 -6.426 21.923 1.00 88.44 106 ILE A O 1
ATOM 828 N N . GLY A 1 107 ? -6.651 -6.836 21.380 1.00 85.69 107 GLY A N 1
ATOM 829 C CA . GLY A 1 107 ? -6.205 -5.451 21.553 1.00 85.69 107 GLY A CA 1
ATOM 830 C C . GLY A 1 107 ? -6.457 -4.912 22.969 1.00 85.69 107 GLY A C 1
ATOM 831 O O . GLY A 1 107 ? -6.536 -5.670 23.926 1.00 85.69 107 GLY A O 1
ATOM 832 N N . LEU A 1 108 ? -6.568 -3.589 23.105 1.00 86.50 108 LEU A N 1
ATOM 833 C CA . LEU A 1 108 ? -6.919 -2.954 24.386 1.00 86.50 108 LEU A CA 1
ATOM 834 C C . LEU A 1 108 ? -8.422 -3.038 24.678 1.00 86.50 108 LEU A C 1
ATOM 836 O O . LEU A 1 108 ? -8.818 -3.183 25.827 1.00 86.50 108 LEU A O 1
ATOM 840 N N . THR A 1 109 ? -9.245 -2.973 23.629 1.00 85.12 109 THR A N 1
ATOM 841 C CA . THR A 1 109 ? -10.706 -2.844 23.718 1.00 85.12 109 THR A CA 1
ATOM 842 C C . THR A 1 109 ? -11.394 -4.086 24.263 1.00 85.12 109 THR A C 1
ATOM 844 O O . THR A 1 109 ? -12.434 -3.962 24.894 1.00 85.12 109 THR A O 1
ATOM 847 N N . LYS A 1 110 ? -10.836 -5.281 24.032 1.00 88.69 110 LYS A N 1
ATOM 848 C CA . LYS A 1 110 ? -11.449 -6.540 24.483 1.00 88.69 110 LYS A CA 1
ATOM 849 C C . LYS A 1 110 ? -10.700 -7.223 25.622 1.00 88.69 110 LYS A C 1
ATOM 851 O O . LYS A 1 110 ? -11.111 -8.293 26.059 1.00 88.69 110 LYS A O 1
ATOM 856 N N . TYR A 1 111 ? -9.601 -6.635 26.095 1.00 89.75 111 TYR A N 1
ATOM 857 C CA . TYR A 1 111 ? -8.751 -7.254 27.115 1.00 89.75 111 TYR A CA 1
ATOM 858 C C . TYR A 1 111 ? -9.504 -7.510 28.427 1.00 89.75 111 TYR A C 1
ATOM 860 O O . TYR A 1 111 ? -9.301 -8.546 29.056 1.00 89.75 111 TYR A O 1
ATOM 868 N N . GLN A 1 112 ? -10.415 -6.606 28.802 1.00 88.69 112 GLN A N 1
ATOM 869 C CA . GLN A 1 112 ? -11.223 -6.729 30.017 1.00 88.69 112 GLN A CA 1
ATOM 870 C C . GLN A 1 112 ? -12.145 -7.956 30.028 1.00 88.69 112 GLN A C 1
ATOM 872 O O . GLN A 1 112 ? -12.393 -8.505 31.096 1.00 88.69 112 GLN A O 1
ATOM 877 N N . TYR A 1 113 ? -12.570 -8.438 28.855 1.00 90.25 113 TYR A N 1
ATOM 878 C CA . TYR A 1 113 ? -13.465 -9.594 28.726 1.00 90.25 113 TYR A CA 1
ATOM 879 C C . TYR A 1 113 ? -12.732 -10.937 28.624 1.00 90.25 113 TYR A C 1
ATOM 881 O O . TYR A 1 113 ? -13.377 -11.979 28.555 1.00 90.25 113 TYR A O 1
ATOM 889 N N . LEU A 1 114 ? -11.394 -10.945 28.573 1.00 90.19 114 LEU A N 1
ATOM 890 C CA . LEU A 1 114 ? -10.643 -12.199 28.643 1.00 90.19 114 LEU A CA 1
ATOM 891 C C . LEU A 1 114 ? -10.767 -12.818 30.038 1.00 90.19 114 LEU A C 1
ATOM 893 O O . LEU A 1 114 ? -10.769 -12.097 31.040 1.00 90.19 114 LEU A O 1
ATOM 897 N N . SER A 1 115 ? -10.785 -14.150 30.101 1.00 89.50 115 SER A N 1
ATOM 898 C CA . SER A 1 115 ? -10.680 -14.857 31.376 1.00 89.50 115 SER A CA 1
ATOM 899 C C . SER A 1 115 ? -9.304 -14.634 32.004 1.00 89.50 115 SER A C 1
ATOM 901 O O . SER A 1 115 ? -8.311 -14.376 31.310 1.00 89.50 115 SER A O 1
ATOM 903 N N . ASP A 1 116 ? -9.235 -14.719 33.327 1.00 91.38 116 ASP A N 1
ATOM 904 C CA . ASP A 1 116 ? -7.984 -14.491 34.044 1.00 91.38 116 ASP A CA 1
ATOM 905 C C . ASP A 1 116 ? -6.953 -15.595 33.777 1.00 91.38 116 ASP A C 1
ATOM 907 O O . ASP A 1 116 ? -5.755 -15.300 33.760 1.00 91.38 116 ASP A O 1
ATOM 911 N N . GLU A 1 117 ? -7.391 -16.824 33.463 1.00 92.50 117 GLU A N 1
ATOM 912 C CA . GLU A 1 117 ? -6.483 -17.895 33.037 1.00 92.50 117 GLU A CA 1
ATOM 913 C C . GLU A 1 117 ? -5.776 -17.528 31.727 1.00 92.50 117 GLU A C 1
ATOM 915 O O . GLU A 1 117 ? -4.546 -17.533 31.666 1.00 92.50 117 GLU A O 1
ATOM 920 N N . PHE A 1 118 ? -6.531 -17.111 30.701 1.00 91.19 118 PHE A N 1
ATOM 921 C CA . PHE A 1 118 ? -5.953 -16.706 29.415 1.00 91.19 118 PHE A CA 1
ATOM 922 C C . PHE A 1 118 ? -5.020 -15.500 29.551 1.00 91.19 118 PHE A C 1
ATOM 924 O O . PHE A 1 118 ? -3.979 -15.443 28.889 1.00 91.19 118 PHE A O 1
ATOM 931 N N . LYS A 1 119 ? -5.369 -14.528 30.407 1.00 93.19 119 LYS A N 1
ATOM 932 C CA . LYS A 1 119 ? -4.486 -13.389 30.696 1.00 93.19 119 LYS A CA 1
ATOM 933 C C . LYS A 1 119 ? -3.161 -13.873 31.282 1.00 93.19 119 LYS A C 1
ATOM 935 O O . LYS A 1 119 ? -2.114 -13.445 30.801 1.00 93.19 119 LYS A O 1
ATOM 940 N N . GLN A 1 120 ? -3.190 -14.760 32.280 1.00 95.06 120 GLN A N 1
ATOM 941 C CA . GLN A 1 120 ? -1.971 -15.269 32.914 1.00 95.06 120 GLN A CA 1
ATOM 942 C C . GLN A 1 120 ? -1.092 -16.065 31.951 1.00 95.06 120 GLN A C 1
ATOM 944 O O . GLN A 1 120 ? 0.096 -15.769 31.842 1.00 95.06 120 GLN A O 1
ATOM 949 N N . GLU A 1 121 ? -1.667 -16.989 31.179 1.00 94.94 121 GLU A N 1
ATOM 950 C CA . GLU A 1 121 ? -0.911 -17.756 30.180 1.00 94.94 121 GLU A CA 1
ATOM 951 C C . GLU A 1 121 ? -0.210 -16.839 29.165 1.00 94.94 121 GLU A C 1
ATOM 953 O O . GLU A 1 121 ? 0.970 -17.020 28.843 1.00 94.94 121 GLU A O 1
ATOM 958 N N . PHE A 1 122 ? -0.912 -15.805 28.685 1.00 93.19 122 PHE A N 1
ATOM 959 C CA . PHE A 1 122 ? -0.328 -14.832 27.767 1.00 93.19 122 PHE A CA 1
ATOM 960 C C . PHE A 1 122 ? 0.789 -14.011 28.423 1.00 93.19 122 PHE A C 1
ATOM 962 O O . PHE A 1 122 ? 1.824 -13.780 27.793 1.00 93.19 122 PHE A O 1
ATOM 969 N N . ILE A 1 123 ? 0.608 -13.578 29.675 1.00 93.19 123 ILE A N 1
ATOM 970 C CA . ILE A 1 123 ? 1.613 -12.825 30.437 1.00 93.19 123 ILE A CA 1
ATOM 971 C C . ILE A 1 123 ? 2.882 -13.663 30.626 1.00 93.19 123 ILE A C 1
ATOM 973 O O . ILE A 1 123 ? 3.981 -13.177 30.349 1.00 93.19 123 ILE A O 1
ATOM 977 N N . GLU A 1 124 ? 2.752 -14.920 31.051 1.00 95.00 124 GLU A N 1
ATOM 978 C CA . GLU A 1 124 ? 3.878 -15.843 31.223 1.00 95.00 124 GLU A CA 1
ATOM 979 C C . GLU A 1 124 ? 4.633 -16.052 29.908 1.00 95.00 124 GLU A C 1
ATOM 981 O O . GLU A 1 124 ? 5.861 -15.916 29.850 1.00 95.00 124 GLU A O 1
ATOM 986 N N . TYR A 1 125 ? 3.895 -16.308 28.826 1.00 95.06 125 TYR A N 1
ATOM 987 C CA . TYR A 1 125 ? 4.474 -16.449 27.498 1.00 95.06 125 TYR A CA 1
ATOM 988 C C . TYR A 1 125 ? 5.203 -15.175 27.058 1.00 95.06 125 TYR A C 1
ATOM 990 O O . TYR A 1 125 ? 6.360 -15.236 26.632 1.00 95.06 125 TYR A O 1
ATOM 998 N N . LYS A 1 126 ? 4.567 -14.007 27.196 1.00 93.12 126 LYS A N 1
ATOM 999 C CA . LYS A 1 126 ? 5.142 -12.717 26.805 1.00 93.12 126 LYS A CA 1
ATOM 1000 C C . LYS A 1 126 ? 6.403 -12.397 27.601 1.00 93.12 126 LYS A C 1
ATOM 1002 O O . LYS A 1 126 ? 7.384 -11.973 27.000 1.00 93.12 126 LYS A O 1
ATOM 1007 N N . ASN A 1 127 ? 6.421 -12.661 28.904 1.00 93.50 127 ASN A N 1
ATOM 1008 C CA . ASN A 1 127 ? 7.608 -12.471 29.739 1.00 93.50 127 ASN A CA 1
ATOM 1009 C C . ASN A 1 127 ? 8.761 -13.401 29.331 1.00 93.50 127 ASN A C 1
ATOM 1011 O O . ASN A 1 127 ? 9.924 -13.014 29.423 1.00 93.50 127 ASN A O 1
ATOM 1015 N N . LYS A 1 128 ? 8.458 -14.606 28.831 1.00 95.88 128 LYS A N 1
ATOM 1016 C CA . LYS A 1 128 ? 9.466 -15.533 28.300 1.00 95.88 128 LYS A CA 1
ATOM 1017 C C . LYS A 1 128 ? 10.084 -15.044 26.986 1.00 95.88 128 LYS A C 1
ATOM 1019 O O . LYS A 1 128 ? 11.289 -15.197 26.799 1.00 95.88 128 LYS A O 1
ATOM 1024 N N . ILE A 1 129 ? 9.278 -14.503 26.067 1.00 94.56 129 ILE A N 1
ATOM 1025 C CA . ILE A 1 129 ? 9.741 -14.120 24.717 1.00 94.56 129 ILE A CA 1
ATOM 1026 C C . ILE A 1 129 ? 10.187 -12.656 24.590 1.00 94.56 129 ILE A C 1
ATOM 1028 O O . ILE A 1 129 ? 10.978 -12.328 23.710 1.00 94.56 129 ILE A O 1
ATOM 1032 N N . ASP A 1 130 ? 9.683 -11.778 25.452 1.00 94.44 130 ASP A N 1
ATOM 1033 C CA . ASP A 1 130 ? 9.916 -10.333 25.453 1.00 94.44 130 ASP A CA 1
ATOM 1034 C C . ASP A 1 130 ? 10.177 -9.837 26.891 1.00 94.44 130 ASP A C 1
ATOM 1036 O O . ASP A 1 130 ? 9.446 -8.983 27.398 1.00 94.44 130 ASP A O 1
ATOM 1040 N N . PRO A 1 131 ? 11.220 -10.357 27.574 1.00 93.06 131 PRO A N 1
ATOM 1041 C CA . PRO A 1 131 ? 11.488 -10.058 28.987 1.00 93.06 131 PRO A CA 1
ATOM 1042 C C . PRO A 1 131 ? 11.767 -8.572 29.252 1.00 93.06 131 PRO A C 1
ATOM 1044 O O . PRO A 1 131 ? 11.572 -8.085 30.361 1.00 93.06 131 PRO A O 1
ATOM 1047 N N . ASN A 1 132 ? 12.202 -7.835 28.228 1.00 93.12 132 ASN A N 1
ATOM 1048 C CA . ASN A 1 132 ? 12.478 -6.401 28.309 1.00 93.12 132 ASN A CA 1
ATOM 1049 C C . ASN A 1 132 ? 11.273 -5.530 27.897 1.00 93.12 132 ASN A C 1
ATOM 1051 O O . ASN A 1 132 ? 11.361 -4.301 27.937 1.00 93.12 132 ASN A O 1
ATOM 1055 N N . GLY A 1 133 ? 10.155 -6.141 27.481 1.00 89.56 133 GLY A N 1
ATOM 1056 C CA . GLY A 1 133 ? 8.916 -5.446 27.135 1.00 89.56 133 GLY A CA 1
ATOM 1057 C C . GLY A 1 133 ? 9.034 -4.502 25.935 1.00 89.56 133 GLY A C 1
ATOM 1058 O O . GLY A 1 133 ? 8.492 -3.395 25.968 1.00 89.56 133 GLY A O 1
ATOM 1059 N N . HIS A 1 134 ? 9.760 -4.896 24.889 1.00 87.75 134 HIS A N 1
ATOM 1060 C CA . HIS A 1 134 ? 9.961 -4.088 23.687 1.00 87.75 134 HIS A CA 1
ATOM 1061 C C . HIS A 1 134 ? 8.737 -4.066 22.763 1.00 87.75 134 HIS A C 1
ATOM 1063 O O . HIS A 1 134 ? 8.505 -3.068 22.079 1.00 87.75 134 HIS A O 1
ATOM 1069 N N . PHE A 1 135 ? 7.928 -5.127 22.733 1.00 86.25 135 PHE A N 1
ATOM 1070 C CA . PHE A 1 135 ? 6.805 -5.236 21.801 1.00 86.25 135 PHE A CA 1
ATOM 1071 C C . PHE A 1 135 ? 5.486 -4.848 22.468 1.00 86.25 135 PHE A C 1
ATOM 1073 O O . PHE A 1 135 ? 5.032 -5.532 23.380 1.00 86.25 135 PHE A O 1
ATOM 1080 N N . ASN A 1 136 ? 4.819 -3.789 21.986 1.00 84.00 136 ASN A N 1
ATOM 1081 C CA . ASN A 1 136 ? 3.526 -3.332 22.529 1.00 84.00 136 ASN A CA 1
ATOM 1082 C C . ASN A 1 136 ? 3.556 -3.169 24.065 1.00 84.00 136 ASN A C 1
ATOM 1084 O O . ASN A 1 136 ? 2.718 -3.712 24.784 1.00 84.00 136 ASN A O 1
ATOM 1088 N N . LYS A 1 137 ? 4.558 -2.436 24.565 1.00 86.69 137 LYS A N 1
ATOM 1089 C CA . LYS A 1 137 ? 4.791 -2.223 25.998 1.00 86.69 137 LYS A CA 1
ATOM 1090 C C . LYS A 1 137 ? 3.508 -1.801 26.727 1.00 86.69 137 LYS A C 1
ATOM 1092 O O . LYS A 1 137 ? 2.831 -0.870 26.299 1.00 86.69 137 LYS A O 1
ATOM 1097 N N . GLY A 1 138 ? 3.191 -2.498 27.818 1.00 84.50 138 GLY A N 1
ATOM 1098 C CA . GLY A 1 138 ? 2.024 -2.223 28.665 1.00 84.50 138 GLY A CA 1
ATOM 1099 C C . GLY A 1 138 ? 0.666 -2.649 28.091 1.00 84.50 138 GLY A C 1
ATOM 1100 O O . GLY A 1 138 ? -0.331 -2.561 28.798 1.00 84.50 138 GLY A O 1
ATOM 1101 N N . LYS A 1 139 ? 0.594 -3.135 26.844 1.00 87.12 139 LYS A N 1
ATOM 1102 C CA . LYS A 1 139 ? -0.655 -3.648 26.260 1.00 87.12 139 LYS A CA 1
ATOM 1103 C C . LYS A 1 139 ? -0.792 -5.142 26.520 1.00 87.12 139 LYS A C 1
ATOM 1105 O O . LYS A 1 139 ? 0.200 -5.859 26.404 1.00 87.12 139 LYS A O 1
ATOM 1110 N N . LEU A 1 140 ? -2.019 -5.600 26.779 1.00 89.00 140 LEU A N 1
ATOM 1111 C CA . LEU A 1 140 ? -2.319 -6.999 27.120 1.00 89.00 140 LEU A CA 1
ATOM 1112 C C . LEU A 1 140 ? -1.547 -7.482 28.366 1.00 89.00 140 LEU A C 1
ATOM 1114 O O . LEU A 1 140 ? -1.127 -8.631 28.444 1.00 89.00 140 LEU A O 1
ATOM 1118 N N . MET A 1 141 ? -1.314 -6.566 29.307 1.00 89.69 141 MET A N 1
ATOM 1119 C CA . MET A 1 141 ? -0.629 -6.790 30.582 1.00 89.69 141 MET A CA 1
ATOM 1120 C C . MET A 1 141 ? -1.538 -6.325 31.733 1.00 89.69 141 MET A C 1
ATOM 1122 O O . MET A 1 141 ? -2.528 -5.632 31.479 1.00 89.69 141 MET A O 1
ATOM 1126 N N . PRO A 1 142 ? -1.236 -6.644 33.004 1.00 86.25 142 PRO A N 1
ATOM 1127 C CA . PRO A 1 142 ? -1.966 -6.074 34.136 1.00 86.25 142 PRO A CA 1
ATOM 1128 C C . PRO A 1 142 ? -1.989 -4.537 34.072 1.00 86.25 142 PRO A C 1
ATOM 1130 O O . PRO A 1 142 ? -0.962 -3.913 33.808 1.00 86.25 142 PRO A O 1
ATOM 1133 N N . GLY A 1 143 ? -3.165 -3.935 34.270 1.00 83.25 143 GLY A N 1
ATOM 1134 C CA . GLY A 1 143 ? -3.384 -2.490 34.094 1.00 83.25 143 GLY A CA 1
ATOM 1135 C C . GLY A 1 143 ? -3.616 -2.040 32.644 1.00 83.25 143 GLY A C 1
ATOM 1136 O O . GLY A 1 143 ? -3.723 -0.844 32.380 1.00 83.25 143 GLY A O 1
ATOM 1137 N N . SER A 1 144 ? -3.690 -2.974 31.691 1.00 85.12 144 SER A N 1
ATOM 1138 C CA . SER A 1 144 ? -4.124 -2.692 30.324 1.00 85.12 144 SER A CA 1
ATOM 1139 C C . SER A 1 144 ? -5.644 -2.522 30.274 1.00 85.12 144 SER A C 1
ATOM 1141 O O . SER A 1 144 ? -6.377 -3.283 30.899 1.00 85.12 144 SER A O 1
ATOM 1143 N N . GLY A 1 145 ? -6.111 -1.534 29.517 1.00 80.94 145 GLY A N 1
ATOM 1144 C CA . GLY A 1 145 ? -7.525 -1.196 29.406 1.00 80.94 145 GLY A CA 1
ATOM 1145 C C . GLY A 1 145 ? -7.722 0.065 28.574 1.00 80.94 145 GLY A C 1
ATOM 1146 O O . GLY A 1 145 ? -6.774 0.564 27.952 1.00 80.94 145 GLY A O 1
ATOM 1147 N N . LEU A 1 146 ? -8.954 0.567 28.562 1.00 79.06 146 LEU A N 1
ATOM 1148 C CA . LEU A 1 146 ? -9.330 1.775 27.829 1.00 79.06 146 LEU A CA 1
ATOM 1149 C C . LEU A 1 146 ? -9.098 3.069 28.618 1.00 79.06 146 LEU A C 1
ATOM 1151 O O . LEU A 1 146 ? -9.031 4.125 28.001 1.00 79.06 146 LEU A O 1
ATOM 1155 N N . ASP A 1 147 ? -8.854 2.993 29.930 1.00 77.25 147 ASP A N 1
ATOM 1156 C CA . ASP A 1 147 ? -8.670 4.166 30.805 1.00 77.25 147 ASP A CA 1
ATOM 1157 C C . ASP A 1 147 ? -7.548 5.113 30.345 1.00 77.25 147 ASP A C 1
ATOM 1159 O O . ASP A 1 147 ? -7.607 6.321 30.551 1.00 77.25 147 ASP A O 1
ATOM 1163 N N . ASN A 1 148 ? -6.521 4.560 29.693 1.00 69.94 148 ASN A N 1
ATOM 1164 C CA . ASN A 1 148 ? -5.377 5.302 29.158 1.00 69.94 148 ASN A CA 1
ATOM 1165 C C . ASN A 1 148 ? -5.382 5.375 27.618 1.00 69.94 148 ASN A C 1
ATOM 1167 O O . ASN A 1 148 ? -4.370 5.730 27.008 1.00 69.94 148 ASN A O 1
ATOM 1171 N N . ALA A 1 149 ? -6.478 4.979 26.964 1.00 72.31 149 ALA A N 1
ATOM 1172 C CA . ALA A 1 149 ? -6.586 4.989 25.513 1.00 72.31 149 ALA A CA 1
ATOM 1173 C C . ALA A 1 149 ? -7.002 6.381 25.019 1.00 72.31 149 ALA A C 1
ATOM 1175 O O . ALA A 1 149 ? -8.121 6.836 25.236 1.00 72.31 149 ALA A O 1
ATOM 1176 N N . PHE A 1 150 ? -6.102 7.050 24.298 1.00 66.44 150 PHE A N 1
ATOM 1177 C CA . PHE A 1 150 ? -6.432 8.271 23.572 1.00 66.44 150 PHE A CA 1
ATOM 1178 C C . PHE A 1 150 ? -6.863 7.924 22.145 1.00 66.44 150 PHE A C 1
ATOM 1180 O O . PHE A 1 150 ? -6.096 7.314 21.395 1.00 66.44 150 PHE A O 1
ATOM 1187 N N . THR A 1 151 ? -8.074 8.332 21.765 1.00 60.44 151 THR A N 1
ATOM 1188 C CA . THR A 1 151 ? -8.583 8.172 20.397 1.00 60.44 151 THR A CA 1
ATOM 1189 C C . THR A 1 151 ? -8.979 9.548 19.866 1.00 60.44 151 THR A C 1
ATOM 1191 O O . THR A 1 151 ? -9.960 10.110 20.356 1.00 60.44 151 THR A O 1
ATOM 1194 N N . PRO A 1 152 ? -8.241 10.136 18.908 1.00 55.44 152 PRO A N 1
ATOM 1195 C CA . PRO A 1 152 ? -8.641 11.411 18.328 1.00 55.44 152 PRO A CA 1
ATOM 1196 C C . PRO A 1 152 ? -9.929 11.230 17.509 1.00 55.44 152 PRO A C 1
ATOM 1198 O O . PRO A 1 152 ? -10.085 10.252 16.777 1.00 55.44 152 PRO A O 1
ATOM 1201 N N . SER A 1 153 ? -10.868 12.174 17.616 1.00 54.00 153 SER A N 1
ATOM 1202 C CA . SER A 1 153 ? -12.052 12.210 16.750 1.00 54.00 153 SER A CA 1
ATOM 1203 C C . SER A 1 153 ? -11.719 12.998 15.489 1.00 54.00 153 SER A C 1
ATOM 1205 O O . SER A 1 153 ? -11.627 14.222 15.534 1.00 54.00 153 SER A O 1
ATOM 1207 N N . LEU A 1 154 ? -11.589 12.315 14.350 1.00 54.16 154 LEU A N 1
ATOM 1208 C CA . LEU A 1 154 ? -11.352 12.972 13.056 1.00 54.16 154 LEU A CA 1
ATOM 1209 C C . LEU A 1 154 ? -12.464 13.973 12.693 1.00 54.16 154 LEU A C 1
ATOM 1211 O O . LEU A 1 154 ? -12.190 14.960 12.030 1.00 54.16 154 LEU A O 1
ATOM 1215 N N . ARG A 1 155 ? -13.692 13.797 13.206 1.00 49.88 155 ARG A N 1
ATOM 1216 C CA . ARG A 1 155 ? -14.792 14.761 13.013 1.00 49.88 155 ARG A CA 1
ATOM 1217 C C . ARG A 1 155 ? -14.601 16.070 13.788 1.00 49.88 155 ARG A C 1
ATOM 1219 O O . ARG A 1 155 ? -15.088 17.104 13.346 1.00 49.88 155 ARG A O 1
ATOM 1226 N N . LEU A 1 156 ? -13.916 16.025 14.937 1.00 48.25 156 LEU A N 1
ATOM 1227 C CA . LEU A 1 156 ? -13.490 17.241 15.648 1.00 48.25 156 LEU A CA 1
ATOM 1228 C C . LEU A 1 156 ? -12.371 17.944 14.865 1.00 48.25 156 LEU A C 1
ATOM 1230 O O . LEU A 1 156 ? -12.371 19.165 14.782 1.00 48.25 156 LEU A O 1
ATOM 1234 N N . VAL A 1 157 ? -11.488 17.174 14.218 1.00 50.66 157 VAL A N 1
ATOM 1235 C CA . VAL A 1 157 ? -10.444 17.708 13.325 1.00 50.66 157 VAL A CA 1
ATOM 1236 C C . VAL A 1 157 ? -11.051 18.324 12.052 1.00 50.66 157 VAL A C 1
ATOM 1238 O O . VAL A 1 157 ? -10.596 19.378 11.620 1.00 50.66 157 VAL A O 1
ATOM 1241 N N . GLU A 1 158 ? -12.103 17.725 11.479 1.00 47.53 158 GLU A N 1
ATOM 1242 C CA . GLU A 1 158 ? -12.824 18.236 10.298 1.00 47.53 158 GLU A CA 1
ATOM 1243 C C . GLU A 1 158 ? -13.588 19.545 10.574 1.00 47.53 158 GLU A C 1
ATOM 1245 O O . GLU A 1 158 ? -13.582 20.435 9.727 1.00 47.53 158 GLU A O 1
ATOM 1250 N N . GLN A 1 159 ? -14.226 19.703 11.744 1.00 48.41 159 GLN A N 1
ATOM 1251 C CA . GLN A 1 159 ? -14.990 20.921 12.074 1.00 48.41 159 GLN A CA 1
ATOM 1252 C C . GLN A 1 159 ? -14.114 22.172 12.238 1.00 48.41 159 GLN A C 1
ATOM 1254 O O . GLN A 1 159 ? -14.580 23.276 11.959 1.00 48.41 159 GLN A O 1
ATOM 1259 N N . GLU A 1 160 ? -12.851 22.018 12.642 1.00 46.34 160 GLU A N 1
ATOM 1260 C CA . GLU A 1 160 ? -11.884 23.124 12.696 1.00 46.34 160 GLU A CA 1
ATOM 1261 C C . GLU A 1 160 ? -11.175 23.360 11.352 1.00 46.34 160 GLU A C 1
ATOM 1263 O O . GLU A 1 160 ? -10.521 24.384 11.155 1.00 46.34 160 GLU A O 1
ATOM 1268 N N . ALA A 1 161 ? -11.337 22.450 10.388 1.00 44.25 161 ALA A N 1
ATOM 1269 C CA . ALA A 1 161 ? -10.643 22.479 9.113 1.00 44.25 161 ALA A CA 1
ATOM 1270 C C . ALA A 1 161 ? -11.538 22.927 7.948 1.00 44.25 161 ALA A C 1
ATOM 1272 O O . ALA A 1 161 ? -11.598 22.289 6.900 1.00 44.25 161 ALA A O 1
ATOM 1273 N N . LEU A 1 162 ? -12.120 24.124 8.061 1.00 44.06 162 LEU A N 1
ATOM 1274 C CA . LEU A 1 162 ? -12.652 24.882 6.910 1.00 44.06 162 LEU A CA 1
ATOM 1275 C C . LEU A 1 162 ? -11.604 25.114 5.788 1.00 44.06 162 LEU A C 1
ATOM 1277 O O . LEU A 1 162 ? -11.940 25.612 4.720 1.00 44.06 162 LEU A O 1
ATOM 1281 N N . ILE A 1 163 ? -10.337 24.753 6.022 1.00 49.75 163 ILE A N 1
ATOM 1282 C CA . ILE A 1 163 ? -9.191 24.881 5.110 1.00 49.75 163 ILE A CA 1
ATOM 1283 C C . ILE A 1 163 ? -8.883 23.550 4.371 1.00 49.75 163 ILE A C 1
ATOM 1285 O O . ILE A 1 163 ? -8.163 23.547 3.369 1.00 49.75 163 ILE A O 1
ATOM 1289 N N . LEU A 1 164 ? -9.469 22.419 4.799 1.00 47.81 164 LEU A N 1
ATOM 1290 C CA . LEU A 1 164 ? -9.162 21.072 4.279 1.00 47.81 164 LEU A CA 1
ATOM 1291 C C . LEU A 1 164 ? -9.700 20.811 2.862 1.00 47.81 164 LEU A C 1
ATOM 1293 O O . LEU A 1 164 ? -9.191 19.924 2.185 1.00 47.81 164 LEU A O 1
ATOM 1297 N N . GLU A 1 165 ? -10.632 21.627 2.355 1.00 42.56 165 GLU A N 1
ATOM 1298 C CA . GLU A 1 165 ? -11.141 21.520 0.974 1.00 42.56 165 GLU A CA 1
ATOM 1299 C C . GLU A 1 165 ? -10.075 21.796 -0.115 1.00 42.56 165 GLU A C 1
ATOM 1301 O O . GLU A 1 165 ? -10.378 21.739 -1.305 1.00 42.56 165 GLU A O 1
ATOM 1306 N N . SER A 1 166 ? -8.809 22.050 0.256 1.00 48.84 166 SER A N 1
ATOM 1307 C CA . SER A 1 166 ? -7.718 22.274 -0.705 1.00 48.84 166 SER A CA 1
ATOM 1308 C C . SER A 1 166 ? -6.377 21.579 -0.416 1.00 48.84 166 SER A C 1
ATOM 1310 O O . SER A 1 166 ? -5.427 21.800 -1.172 1.00 48.84 166 SER A O 1
ATOM 1312 N N . SER A 1 167 ? -6.247 20.736 0.620 1.00 65.31 167 SER A N 1
ATOM 1313 C CA . SER A 1 167 ? -4.951 20.113 0.933 1.00 65.31 167 SER A CA 1
ATOM 1314 C C . SER A 1 167 ? -4.818 18.716 0.314 1.00 65.31 167 SER A C 1
ATOM 1316 O O . SER A 1 167 ? -5.610 17.808 0.548 1.00 65.31 167 SER A O 1
ATOM 1318 N N . GLU A 1 168 ? -3.759 18.510 -0.472 1.00 75.62 168 GLU A N 1
ATOM 1319 C CA . GLU A 1 168 ? -3.444 17.221 -1.112 1.00 75.62 168 GLU A CA 1
ATOM 1320 C C . GLU A 1 168 ? -3.228 16.082 -0.086 1.00 75.62 168 GLU A C 1
ATOM 1322 O O . GLU A 1 168 ? -3.286 14.903 -0.433 1.00 75.62 168 GLU A O 1
ATOM 1327 N N . ILE A 1 169 ? -2.988 16.436 1.183 1.00 79.88 169 ILE A N 1
ATOM 1328 C CA . ILE A 1 169 ? -2.872 15.517 2.323 1.00 79.88 169 ILE A CA 1
ATOM 1329 C C . ILE A 1 169 ? -4.234 14.918 2.704 1.00 79.88 169 ILE A C 1
ATOM 1331 O O . ILE A 1 169 ? -4.288 13.746 3.076 1.00 79.88 169 ILE A O 1
ATOM 1335 N N . GLY A 1 170 ? -5.332 15.668 2.550 1.00 78.00 170 GLY A N 1
ATOM 1336 C CA . GLY A 1 170 ? -6.690 15.150 2.742 1.00 78.00 170 GLY A CA 1
ATOM 1337 C C . GLY A 1 170 ? -6.998 13.988 1.797 1.00 78.00 170 GLY A C 1
ATOM 1338 O O . GLY A 1 170 ? -7.469 12.944 2.240 1.00 78.00 170 GLY A O 1
ATOM 1339 N N . GLU A 1 171 ? -6.604 14.107 0.524 1.00 85.06 171 GLU A N 1
ATOM 1340 C CA . GLU A 1 171 ? -6.749 13.017 -0.451 1.00 85.06 171 GLU A CA 1
ATOM 1341 C C . GLU A 1 171 ? -5.959 11.766 -0.036 1.00 85.06 171 GLU A C 1
ATOM 1343 O O . GLU A 1 171 ? -6.450 10.650 -0.173 1.00 85.06 171 GLU A O 1
ATOM 1348 N N . ILE A 1 172 ? -4.746 11.928 0.508 1.00 87.81 172 ILE A N 1
ATOM 1349 C CA . ILE A 1 172 ? -3.974 10.788 1.024 1.00 87.81 172 ILE A CA 1
ATOM 1350 C C . ILE A 1 172 ? -4.698 10.128 2.192 1.00 87.81 172 ILE A C 1
ATOM 1352 O O . ILE A 1 172 ? -4.798 8.901 2.214 1.00 87.81 172 ILE A O 1
ATOM 1356 N N . ASN A 1 173 ? -5.201 10.919 3.143 1.00 85.56 173 ASN A N 1
ATOM 1357 C CA . ASN A 1 173 ? -5.972 10.408 4.272 1.00 85.56 173 ASN A CA 1
ATOM 1358 C C . ASN A 1 173 ? -7.187 9.603 3.784 1.00 85.56 173 ASN A C 1
ATOM 1360 O O . ASN A 1 173 ? -7.411 8.484 4.240 1.00 85.56 173 ASN A O 1
ATOM 1364 N N . ASP A 1 174 ? -7.913 10.106 2.785 1.00 86.00 174 ASP A N 1
ATOM 1365 C CA . ASP A 1 174 ? -9.049 9.403 2.186 1.00 86.00 174 ASP A CA 1
ATOM 1366 C C . ASP A 1 174 ? -8.666 8.055 1.566 1.00 86.00 174 ASP A C 1
ATOM 1368 O O . ASP A 1 174 ? -9.419 7.087 1.695 1.00 86.00 174 ASP A O 1
ATOM 1372 N N . MET A 1 175 ? -7.475 7.955 0.968 1.00 92.38 175 MET A N 1
ATOM 1373 C CA . MET A 1 175 ? -6.966 6.697 0.412 1.00 92.38 175 MET A CA 1
ATOM 1374 C C . MET A 1 175 ? -6.593 5.661 1.486 1.00 92.38 175 MET A C 1
ATOM 1376 O O . MET A 1 175 ? -6.563 4.467 1.184 1.00 92.38 175 MET A O 1
ATOM 1380 N N . VAL A 1 176 ? -6.283 6.073 2.725 1.00 91.88 176 VAL A N 1
ATOM 1381 C CA . VAL A 1 176 ? -5.753 5.168 3.770 1.00 91.88 176 VAL A CA 1
ATOM 1382 C C . VAL A 1 176 ? -6.662 4.967 4.985 1.00 91.88 176 VAL A C 1
ATOM 1384 O O . VAL A 1 176 ? -6.523 3.947 5.669 1.00 91.88 176 VAL A O 1
ATOM 1387 N N . LYS A 1 177 ? -7.609 5.876 5.256 1.00 83.56 177 LYS A N 1
ATOM 1388 C CA . LYS A 1 177 ? -8.423 5.892 6.489 1.00 83.56 177 LYS A CA 1
ATOM 1389 C C . LYS A 1 177 ? -9.253 4.629 6.715 1.00 83.56 177 LYS A C 1
ATOM 1391 O O . LYS A 1 177 ? -9.501 4.248 7.855 1.00 83.56 177 LYS A O 1
ATOM 1396 N N . SER A 1 178 ? -9.623 3.928 5.644 1.00 86.75 178 SER A N 1
ATOM 1397 C CA . SER A 1 178 ? -10.408 2.685 5.701 1.00 86.75 178 SER A CA 1
ATOM 1398 C C . SER A 1 178 ? -9.613 1.468 6.199 1.00 86.75 178 SER A C 1
ATOM 1400 O O . SER A 1 178 ? -10.155 0.367 6.295 1.00 86.75 178 SER A O 1
ATOM 1402 N N . CYS A 1 179 ? -8.318 1.615 6.499 1.00 88.75 179 CYS A N 1
ATOM 1403 C CA . CYS A 1 179 ? -7.454 0.506 6.890 1.00 88.75 179 CYS A CA 1
ATOM 1404 C C . CYS A 1 179 ? -7.909 -0.178 8.190 1.00 88.75 179 CYS A C 1
ATOM 1406 O O . CYS A 1 179 ? -7.754 0.357 9.286 1.00 88.75 179 CYS A O 1
ATOM 1408 N N . LEU A 1 180 ? -8.335 -1.442 8.080 1.00 85.75 180 LEU A N 1
ATOM 1409 C CA . LEU A 1 180 ? -8.730 -2.291 9.218 1.00 85.75 180 LEU A CA 1
ATOM 1410 C C . LEU A 1 180 ? -7.547 -2.838 10.040 1.00 85.75 180 LEU A C 1
ATOM 1412 O O . LEU A 1 180 ? -7.738 -3.573 11.003 1.00 85.75 180 LEU A O 1
ATOM 1416 N N . ARG A 1 181 ? -6.302 -2.544 9.641 1.00 87.94 181 ARG A N 1
ATOM 1417 C CA . ARG A 1 181 ? -5.060 -2.974 10.323 1.00 87.94 181 ARG A CA 1
ATOM 1418 C C . ARG A 1 181 ? -4.889 -4.504 10.486 1.00 87.94 181 ARG A C 1
ATOM 1420 O O . ARG A 1 181 ? -4.031 -4.950 11.252 1.00 87.94 181 ARG A O 1
ATOM 1427 N N . CYS A 1 182 ? -5.601 -5.311 9.693 1.00 85.69 182 CYS A N 1
ATOM 1428 C CA . CYS A 1 182 ? -5.606 -6.783 9.759 1.00 85.69 182 CYS A CA 1
ATOM 1429 C C . CYS A 1 182 ? -4.282 -7.453 9.341 1.00 85.69 182 CYS A C 1
ATOM 1431 O O . CYS A 1 182 ? -3.958 -8.536 9.809 1.00 85.69 182 CYS A O 1
ATOM 1433 N N . GLY A 1 183 ? -3.485 -6.813 8.477 1.00 89.25 183 GLY A N 1
ATOM 1434 C CA . GLY A 1 183 ? -2.163 -7.315 8.079 1.00 89.25 183 GLY A CA 1
ATOM 1435 C C . GLY A 1 183 ? -2.139 -8.353 6.951 1.00 89.25 183 GLY A C 1
ATOM 1436 O O . GLY A 1 183 ? -1.047 -8.785 6.602 1.00 89.25 183 GLY A O 1
ATOM 1437 N N . LYS A 1 184 ? -3.276 -8.683 6.318 1.00 90.56 184 LYS A N 1
ATOM 1438 C CA . LYS A 1 184 ? -3.344 -9.612 5.164 1.00 90.56 184 LYS A CA 1
ATOM 1439 C C . LYS A 1 184 ? -2.424 -9.219 3.997 1.00 90.56 184 LYS A C 1
ATOM 1441 O O . LYS A 1 184 ? -1.950 -10.070 3.256 1.00 90.56 184 LYS A O 1
ATOM 1446 N N . CYS A 1 185 ? -2.125 -7.930 3.849 1.00 93.31 185 CYS A N 1
ATOM 1447 C CA . CYS A 1 185 ? -1.230 -7.432 2.810 1.00 93.31 185 CYS A CA 1
ATOM 1448 C C . CYS A 1 185 ? 0.258 -7.741 3.049 1.00 93.31 185 CYS A C 1
ATOM 1450 O O . CYS A 1 185 ? 1.041 -7.594 2.116 1.00 93.31 185 CYS A O 1
ATOM 1452 N N . LYS A 1 186 ? 0.681 -8.138 4.259 1.00 92.06 186 LYS A N 1
ATOM 1453 C CA . LYS A 1 186 ? 2.106 -8.229 4.633 1.00 92.06 186 LYS A CA 1
ATOM 1454 C C . LYS A 1 186 ? 2.909 -9.198 3.772 1.00 92.06 186 LYS A C 1
ATOM 1456 O O . LYS A 1 186 ? 3.970 -8.815 3.282 1.00 92.06 186 LYS A O 1
ATOM 1461 N N . ASP A 1 187 ? 2.375 -10.391 3.541 1.00 89.75 187 ASP A N 1
ATOM 1462 C CA . ASP A 1 187 ? 3.123 -11.501 2.939 1.00 89.75 187 ASP A CA 1
ATOM 1463 C C . ASP A 1 187 ? 3.382 -11.317 1.438 1.00 89.75 187 ASP A C 1
ATOM 1465 O O . ASP A 1 187 ? 4.316 -11.885 0.877 1.00 89.75 187 ASP A O 1
ATOM 1469 N N . VAL A 1 188 ? 2.582 -10.484 0.770 1.00 93.12 188 VAL A N 1
ATOM 1470 C CA . VAL A 1 188 ? 2.706 -10.229 -0.674 1.00 93.12 188 VAL A CA 1
ATOM 1471 C C . VAL A 1 188 ? 3.668 -9.084 -1.010 1.00 93.12 188 VAL A C 1
ATOM 1473 O O . VAL A 1 188 ? 3.997 -8.869 -2.183 1.00 93.12 188 VAL A O 1
ATOM 1476 N N . CYS A 1 189 ? 4.113 -8.316 -0.011 1.00 93.38 189 CYS A N 1
ATOM 1477 C CA . CYS A 1 189 ? 4.924 -7.124 -0.232 1.00 93.38 189 CYS A CA 1
ATOM 1478 C C . CYS A 1 189 ? 6.400 -7.466 -0.435 1.00 93.38 189 CYS A C 1
ATOM 1480 O O . CYS A 1 189 ? 7.088 -7.936 0.464 1.00 93.38 189 CYS A O 1
ATOM 1482 N N . THR A 1 190 ? 6.919 -7.130 -1.615 1.00 90.25 190 THR A N 1
ATOM 1483 C CA . THR A 1 190 ? 8.292 -7.459 -2.031 1.00 90.25 190 THR A CA 1
ATOM 1484 C C . THR A 1 190 ? 9.379 -6.668 -1.311 1.00 90.25 190 THR A C 1
ATOM 1486 O O . THR A 1 190 ? 10.549 -7.037 -1.376 1.00 90.25 190 THR A O 1
ATOM 1489 N N . THR A 1 191 ? 9.013 -5.578 -0.640 1.00 89.81 191 THR A N 1
ATOM 1490 C CA . THR A 1 191 ? 9.943 -4.768 0.151 1.00 89.81 191 THR A CA 1
ATOM 1491 C C . THR A 1 191 ? 9.875 -5.099 1.635 1.00 89.81 191 THR A C 1
ATOM 1493 O O . THR A 1 191 ? 10.627 -4.502 2.393 1.00 89.81 191 THR A O 1
ATOM 1496 N N . HIS A 1 192 ? 8.958 -5.964 2.078 1.00 90.31 192 HIS A N 1
ATOM 1497 C CA . HIS A 1 192 ? 8.829 -6.320 3.484 1.00 90.31 192 HIS A CA 1
ATOM 1498 C C . HIS A 1 192 ? 9.671 -7.558 3.796 1.00 90.31 192 HIS A C 1
ATOM 1500 O O . HIS A 1 192 ? 9.493 -8.622 3.211 1.00 90.31 192 HIS A O 1
ATOM 1506 N N . VAL A 1 193 ? 10.594 -7.400 4.736 1.00 86.81 193 VAL A N 1
ATOM 1507 C CA . VAL A 1 193 ? 11.450 -8.439 5.299 1.00 86.81 193 VAL A CA 1
ATOM 1508 C C . VAL A 1 193 ? 11.275 -8.359 6.818 1.00 86.81 193 VAL A C 1
ATOM 1510 O O . VAL A 1 193 ? 11.863 -7.469 7.439 1.00 86.81 193 VAL A O 1
ATOM 1513 N N . PRO A 1 194 ? 10.470 -9.249 7.432 1.00 84.00 194 PRO A N 1
ATOM 1514 C CA . PRO A 1 194 ? 10.094 -9.152 8.845 1.00 84.00 194 PRO A CA 1
ATOM 1515 C C . PRO A 1 194 ? 11.267 -8.947 9.814 1.00 84.00 194 PRO A C 1
ATOM 1517 O O . PRO A 1 194 ? 11.159 -8.162 10.751 1.00 84.00 194 PRO A O 1
ATOM 1520 N N . GLU A 1 195 ? 12.404 -9.596 9.556 1.00 79.50 195 GLU A N 1
ATOM 1521 C CA . GLU A 1 195 ? 13.606 -9.515 10.397 1.00 79.50 195 GLU A CA 1
ATOM 1522 C C . GLU A 1 195 ? 14.375 -8.190 10.263 1.00 79.50 195 GLU A C 1
ATOM 1524 O O . GLU A 1 195 ? 15.093 -7.795 11.183 1.00 79.50 195 GLU A O 1
ATOM 1529 N N . ALA A 1 196 ? 14.245 -7.501 9.124 1.00 80.25 196 ALA A N 1
ATOM 1530 C CA . ALA A 1 196 ? 15.068 -6.341 8.791 1.00 80.25 196 ALA A CA 1
ATOM 1531 C C . ALA A 1 196 ? 14.301 -5.018 8.870 1.00 80.25 196 ALA A C 1
ATOM 1533 O O . ALA A 1 196 ? 14.869 -4.022 9.309 1.00 80.25 196 ALA A O 1
ATOM 1534 N N . ASN A 1 197 ? 13.031 -4.981 8.454 1.00 83.19 197 ASN A N 1
ATOM 1535 C CA . ASN A 1 197 ? 12.329 -3.722 8.202 1.00 83.19 197 ASN A CA 1
ATOM 1536 C C . ASN A 1 197 ? 10.841 -3.766 8.587 1.00 83.19 197 ASN A C 1
ATOM 1538 O O . ASN A 1 197 ? 9.957 -3.370 7.827 1.00 83.19 197 ASN A O 1
ATOM 1542 N N . LEU A 1 198 ? 10.570 -4.224 9.813 1.00 81.25 198 LEU A N 1
ATOM 1543 C CA . LEU A 1 198 ? 9.222 -4.375 10.372 1.00 81.25 198 LEU A CA 1
ATOM 1544 C C . LEU A 1 198 ? 8.325 -3.137 10.166 1.00 81.25 198 LEU A C 1
ATOM 1546 O O . LEU A 1 198 ? 7.159 -3.299 9.819 1.00 81.25 198 LEU A O 1
ATOM 1550 N N . LEU A 1 199 ? 8.883 -1.927 10.296 1.00 82.44 199 LEU A N 1
ATOM 1551 C CA . LEU A 1 199 ? 8.168 -0.651 10.131 1.00 82.44 199 LEU A CA 1
ATOM 1552 C C . LEU A 1 199 ? 7.662 -0.394 8.698 1.00 82.44 199 LEU A C 1
ATOM 1554 O O . LEU A 1 199 ? 6.750 0.402 8.506 1.00 82.44 199 LEU A O 1
ATOM 1558 N N . TYR A 1 200 ? 8.198 -1.098 7.698 1.00 89.25 200 TYR A N 1
ATOM 1559 C CA . TYR A 1 200 ? 7.857 -0.930 6.280 1.00 89.25 200 TYR A CA 1
ATOM 1560 C C . TYR A 1 200 ? 7.057 -2.107 5.720 1.00 89.25 200 TYR A C 1
ATOM 1562 O O . TYR A 1 200 ? 7.042 -2.353 4.504 1.00 89.25 200 TYR A O 1
ATOM 1570 N N . SER A 1 201 ? 6.361 -2.842 6.589 1.00 91.81 201 SER A N 1
ATOM 1571 C CA . SER A 1 201 ? 5.300 -3.726 6.121 1.00 91.81 201 SER A CA 1
ATOM 1572 C C . SER A 1 201 ? 4.232 -2.893 5.391 1.00 91.81 201 SER A C 1
ATOM 1574 O O . SER A 1 201 ? 4.016 -1.735 5.736 1.00 91.81 201 SER A O 1
ATOM 1576 N N . PRO A 1 202 ? 3.545 -3.422 4.371 1.00 92.50 202 PRO A N 1
ATOM 1577 C CA . PRO A 1 202 ? 2.529 -2.670 3.624 1.00 92.50 202 PRO A CA 1
ATOM 1578 C C . PRO A 1 202 ? 1.426 -2.120 4.532 1.00 92.50 202 PRO A C 1
ATOM 1580 O O . PRO A 1 202 ? 0.976 -0.999 4.333 1.00 92.50 202 PRO A O 1
ATOM 1583 N N . ARG A 1 203 ? 1.044 -2.861 5.579 1.00 93.94 203 ARG A N 1
ATOM 1584 C CA . ARG A 1 203 ? 0.124 -2.363 6.605 1.00 93.94 203 ARG A CA 1
ATOM 1585 C C . ARG A 1 203 ? 0.731 -1.197 7.380 1.00 93.94 203 ARG A C 1
ATOM 1587 O O . ARG A 1 203 ? 0.057 -0.199 7.599 1.00 93.94 203 ARG A O 1
ATOM 1594 N N . ASP A 1 204 ? 1.969 -1.346 7.835 1.00 92.69 204 ASP A N 1
ATOM 1595 C CA . ASP A 1 204 ? 2.592 -0.346 8.701 1.00 92.69 204 ASP A CA 1
ATOM 1596 C C . ASP A 1 204 ? 2.973 0.918 7.911 1.00 92.69 204 ASP A C 1
ATOM 1598 O O . ASP A 1 204 ? 2.913 2.004 8.467 1.00 92.69 204 ASP A O 1
ATOM 1602 N N . LYS A 1 205 ? 3.195 0.816 6.593 1.00 94.12 205 LYS A N 1
ATOM 1603 C CA . LYS A 1 205 ? 3.266 1.968 5.685 1.00 94.12 205 LYS A CA 1
ATOM 1604 C C . LYS A 1 205 ? 1.944 2.727 5.601 1.00 94.12 205 LYS A C 1
ATOM 1606 O O . LYS A 1 205 ? 1.955 3.939 5.731 1.00 94.12 205 LYS A O 1
ATOM 1611 N N . ILE A 1 206 ? 0.812 2.029 5.447 1.00 94.62 206 ILE A N 1
ATOM 1612 C CA . ILE A 1 206 ? -0.526 2.652 5.471 1.00 94.62 206 ILE A CA 1
ATOM 1613 C C . ILE A 1 206 ? -0.750 3.372 6.810 1.00 94.62 206 ILE A C 1
ATOM 1615 O O . ILE A 1 206 ? -1.181 4.522 6.834 1.00 94.62 206 ILE A O 1
ATOM 1619 N N . ILE A 1 207 ? -0.422 2.711 7.926 1.00 91.44 207 ILE A N 1
ATOM 1620 C CA . ILE A 1 207 ? -0.548 3.295 9.270 1.00 91.44 207 ILE A CA 1
ATOM 1621 C C . ILE A 1 207 ? 0.385 4.500 9.431 1.00 91.44 207 ILE A C 1
ATOM 1623 O O . ILE A 1 207 ? -0.053 5.528 9.930 1.00 91.44 207 ILE A O 1
ATOM 1627 N N . GLY A 1 208 ? 1.641 4.394 8.997 1.00 91.19 208 GLY A N 1
ATOM 1628 C CA . GLY A 1 208 ? 2.618 5.478 9.044 1.00 91.19 208 GLY A CA 1
ATOM 1629 C C . GLY A 1 208 ? 2.168 6.680 8.221 1.00 91.19 208 GLY A C 1
ATOM 1630 O O . GLY A 1 208 ? 2.155 7.790 8.735 1.00 91.19 208 GLY A O 1
ATOM 1631 N N . THR A 1 209 ? 1.687 6.462 6.995 1.00 92.31 209 THR A N 1
ATOM 1632 C CA . THR A 1 209 ? 1.097 7.514 6.159 1.00 92.31 209 THR A CA 1
ATOM 1633 C C . THR A 1 209 ? -0.079 8.198 6.856 1.00 92.31 209 THR A C 1
ATOM 1635 O O . THR A 1 209 ? -0.149 9.425 6.844 1.00 92.31 209 THR A O 1
ATOM 1638 N N . ASN A 1 210 ? -0.971 7.438 7.499 1.00 87.69 210 ASN A N 1
ATOM 1639 C CA . ASN A 1 210 ? -2.085 8.010 8.255 1.00 87.69 210 ASN A CA 1
ATOM 1640 C C . ASN A 1 210 ? -1.600 8.844 9.454 1.00 87.69 210 ASN A C 1
ATOM 1642 O O . ASN A 1 210 ? -2.008 9.987 9.605 1.00 87.69 210 ASN A O 1
ATOM 1646 N N . LEU A 1 211 ? -0.677 8.312 10.263 1.00 86.94 211 LEU A N 1
ATOM 1647 C C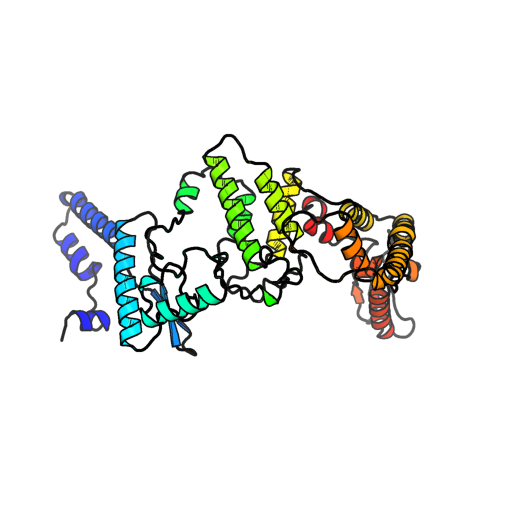A . LEU A 1 211 ? -0.125 9.008 11.434 1.00 86.94 211 LEU A CA 1
ATOM 1648 C C . LEU A 1 211 ? 0.614 10.294 11.057 1.00 86.94 211 LEU A C 1
ATOM 1650 O O . LEU A 1 211 ? 0.479 11.308 11.735 1.00 86.94 211 LEU A O 1
ATOM 1654 N N . ILE A 1 212 ? 1.391 10.262 9.974 1.00 88.19 212 ILE A N 1
ATOM 1655 C CA . ILE A 1 212 ? 2.073 11.455 9.480 1.00 88.19 212 ILE A CA 1
ATOM 1656 C C . ILE A 1 212 ? 1.029 12.460 8.981 1.00 88.19 212 ILE A C 1
ATOM 1658 O O . ILE A 1 212 ? 1.113 13.627 9.340 1.00 88.19 212 ILE A O 1
ATOM 1662 N N . SER A 1 213 ? 0.015 12.026 8.224 1.00 84.50 213 SER A N 1
ATOM 1663 C CA . SER A 1 213 ? -1.072 12.908 7.762 1.00 84.50 213 SER A CA 1
ATOM 1664 C C . SER A 1 213 ? -1.803 13.572 8.934 1.00 84.50 213 SER A C 1
ATOM 1666 O O . SER A 1 213 ? -2.025 14.778 8.910 1.00 84.50 213 SER A O 1
ATOM 1668 N N . GLU A 1 214 ? -2.098 12.826 10.001 1.00 79.19 214 GLU A N 1
ATOM 1669 C CA . GLU A 1 214 ? -2.650 13.371 11.248 1.00 79.19 214 GLU A CA 1
ATOM 1670 C C . GLU A 1 214 ? -1.707 14.402 11.893 1.00 79.19 214 GLU A C 1
ATOM 1672 O O . GLU A 1 214 ? -2.162 15.450 12.349 1.00 79.19 214 GLU A O 1
ATOM 1677 N N . ALA A 1 215 ? -0.393 14.152 11.892 1.00 82.94 215 ALA A N 1
ATOM 1678 C CA . ALA A 1 215 ? 0.596 15.091 12.420 1.00 82.94 215 ALA A CA 1
ATOM 1679 C C . ALA A 1 215 ? 0.672 16.397 11.605 1.00 82.94 215 ALA A C 1
ATOM 1681 O O . ALA A 1 215 ? 0.766 17.471 12.201 1.00 82.94 215 ALA A O 1
ATOM 1682 N N . PHE A 1 216 ? 0.579 16.321 10.269 1.00 80.50 216 PHE A N 1
ATOM 1683 C CA . PHE A 1 216 ? 0.459 17.500 9.399 1.00 80.50 216 PHE A CA 1
ATOM 1684 C C . PHE A 1 216 ? -0.752 18.346 9.786 1.00 80.50 216 PHE A C 1
ATOM 1686 O O . PHE A 1 216 ? -0.608 19.545 10.018 1.00 80.50 216 PHE A O 1
ATOM 1693 N N . LEU A 1 217 ? -1.921 17.707 9.889 1.00 74.75 217 LEU A N 1
ATOM 1694 C CA . LEU A 1 217 ? -3.177 18.379 10.221 1.00 74.75 217 LEU A CA 1
ATOM 1695 C C . LEU A 1 217 ? -3.105 19.038 11.601 1.00 74.75 217 LEU A C 1
ATOM 1697 O O . LEU A 1 217 ? -3.475 20.200 11.761 1.00 74.75 217 LEU A O 1
ATOM 1701 N N . TYR A 1 218 ? -2.567 18.324 12.589 1.00 76.44 218 TYR A N 1
ATOM 1702 C CA . TYR A 1 218 ? -2.421 18.845 13.941 1.00 76.44 218 TYR A CA 1
ATOM 1703 C C . TYR A 1 218 ? -1.485 20.061 14.005 1.00 76.44 218 TYR A C 1
ATOM 1705 O O . TYR A 1 218 ? -1.785 21.042 14.688 1.00 76.44 218 TYR A O 1
ATOM 1713 N N . GLU A 1 219 ? -0.342 20.035 13.314 1.00 78.88 219 GLU A N 1
ATOM 1714 C CA . GLU A 1 219 ? 0.584 21.175 13.306 1.00 78.88 219 GLU A CA 1
ATOM 1715 C C . GLU A 1 219 ? 0.042 22.375 12.535 1.00 78.88 219 GLU A C 1
ATOM 1717 O O . GLU A 1 219 ? 0.228 23.503 12.986 1.00 78.88 219 GLU A O 1
ATOM 1722 N N . GLU A 1 220 ? -0.655 22.152 11.422 1.00 74.31 220 GLU A N 1
ATOM 1723 C CA . GLU A 1 220 ? -1.304 23.225 10.667 1.00 74.31 220 GLU A CA 1
ATOM 1724 C C . GLU A 1 220 ? -2.351 23.964 11.517 1.00 74.31 220 GLU A C 1
ATOM 1726 O O . GLU A 1 220 ? -2.453 25.188 11.451 1.00 74.31 220 GLU A O 1
ATOM 1731 N N . GLN A 1 221 ? -3.074 23.237 12.375 1.00 71.25 221 GLN A N 1
ATOM 1732 C CA . GLN A 1 221 ? -4.070 23.805 13.289 1.00 71.25 221 GLN A CA 1
ATOM 1733 C C . GLN A 1 221 ? -3.445 24.501 14.504 1.00 71.25 221 GLN A C 1
ATOM 1735 O O . GLN A 1 221 ? -3.908 25.556 14.939 1.00 71.25 221 GLN A O 1
ATOM 1740 N N . THR A 1 222 ? -2.398 23.911 15.084 1.00 73.56 222 THR A N 1
ATOM 1741 C CA . THR A 1 222 ? -1.875 24.342 16.393 1.00 73.56 222 THR A CA 1
ATOM 1742 C C . THR A 1 222 ? -0.662 25.263 16.310 1.00 73.56 222 THR A C 1
ATOM 1744 O O . THR A 1 222 ? -0.285 25.877 17.313 1.00 73.56 222 THR A O 1
ATOM 1747 N N . ARG A 1 223 ? -0.013 25.373 15.145 1.00 70.12 223 ARG A N 1
ATOM 1748 C CA . ARG A 1 223 ? 1.245 26.112 14.971 1.00 70.12 223 ARG A CA 1
ATOM 1749 C C . ARG A 1 223 ? 1.241 26.973 13.711 1.00 70.12 223 ARG A C 1
ATOM 1751 O O . ARG A 1 223 ? 0.451 26.816 12.792 1.00 70.12 223 ARG A O 1
ATOM 1758 N N . ARG A 1 224 ? 2.187 27.917 13.658 1.00 67.88 224 ARG A N 1
ATOM 1759 C CA . ARG A 1 224 ? 2.463 28.717 12.456 1.00 67.88 224 ARG A CA 1
ATOM 1760 C C . ARG A 1 224 ? 3.420 27.959 11.541 1.00 67.88 224 ARG A C 1
ATOM 1762 O O . ARG A 1 224 ? 4.607 28.274 11.494 1.00 67.88 224 ARG A O 1
ATOM 1769 N N . GLY A 1 225 ? 2.890 26.966 10.838 1.00 70.62 225 GLY A N 1
ATOM 1770 C CA . GLY A 1 225 ? 3.613 26.214 9.818 1.00 70.62 225 GLY A CA 1
ATOM 1771 C C . GLY A 1 225 ? 3.907 24.768 10.199 1.00 70.62 225 GLY A C 1
ATOM 1772 O O . GLY A 1 225 ? 3.757 24.353 11.345 1.00 70.62 225 GLY A O 1
ATOM 1773 N N . VAL A 1 226 ? 4.333 24.025 9.185 1.00 76.88 226 VAL A N 1
ATOM 1774 C CA . VAL A 1 226 ? 4.491 22.574 9.210 1.00 76.88 226 VAL A CA 1
ATOM 1775 C C . VAL A 1 226 ? 5.969 22.205 9.286 1.00 76.88 226 VAL A C 1
ATOM 1777 O O . VAL A 1 226 ? 6.798 22.779 8.573 1.00 76.88 226 VAL A O 1
ATOM 1780 N N . SER A 1 227 ? 6.305 21.236 10.133 1.00 83.62 227 SER A N 1
ATOM 1781 C CA . SER A 1 227 ? 7.663 20.714 10.252 1.00 83.62 227 SER A CA 1
ATOM 1782 C C . SER A 1 227 ? 8.143 20.036 8.966 1.00 83.62 227 SER A C 1
ATOM 1784 O O . SER A 1 227 ? 7.457 19.196 8.383 1.00 83.62 227 SER A O 1
ATOM 1786 N N . ILE A 1 228 ? 9.381 20.342 8.563 1.00 84.50 228 ILE A N 1
ATOM 1787 C CA . ILE A 1 228 ? 10.045 19.696 7.418 1.00 84.50 228 ILE A CA 1
ATOM 1788 C C . ILE A 1 228 ? 10.232 18.193 7.669 1.00 84.50 228 ILE A C 1
ATOM 1790 O O . ILE A 1 228 ? 10.143 17.398 6.736 1.00 84.50 228 ILE A O 1
ATOM 1794 N N . ASN A 1 229 ? 10.382 17.795 8.936 1.00 88.88 229 ASN A N 1
ATOM 1795 C CA . ASN A 1 229 ? 10.565 16.396 9.316 1.00 88.88 229 ASN A CA 1
ATOM 1796 C C . ASN A 1 229 ? 9.403 15.516 8.833 1.00 88.88 229 ASN A C 1
ATOM 1798 O O . ASN A 1 229 ? 9.630 14.383 8.429 1.00 88.88 229 ASN A O 1
ATOM 1802 N N . HIS A 1 230 ? 8.167 16.028 8.807 1.00 88.75 230 HIS A N 1
ATOM 1803 C CA . HIS A 1 230 ? 7.030 15.235 8.331 1.00 88.75 230 HIS A CA 1
ATOM 1804 C C . HIS A 1 230 ? 7.133 14.933 6.829 1.00 88.75 230 HIS A C 1
ATOM 1806 O O . HIS A 1 230 ? 6.738 13.856 6.384 1.00 88.75 230 HIS A O 1
ATOM 1812 N N . PHE A 1 231 ? 7.716 15.843 6.038 1.00 90.00 231 PHE A N 1
ATOM 1813 C CA . PHE A 1 231 ? 8.008 15.585 4.626 1.00 90.00 231 PHE A CA 1
ATOM 1814 C C . PHE A 1 231 ? 9.146 14.571 4.447 1.00 90.00 231 PHE A C 1
ATOM 1816 O O . PHE A 1 231 ? 9.098 13.772 3.509 1.00 90.00 231 PHE A O 1
ATOM 1823 N N . ASP A 1 232 ? 10.145 14.565 5.331 1.00 91.19 232 ASP A N 1
ATOM 1824 C CA . ASP A 1 232 ? 11.209 13.553 5.325 1.00 91.19 232 ASP A CA 1
ATOM 1825 C C . ASP A 1 232 ? 10.651 12.151 5.595 1.00 91.19 232 ASP A C 1
ATOM 1827 O O . ASP A 1 232 ? 10.952 11.218 4.850 1.00 91.19 232 ASP A O 1
ATOM 1831 N N . GLU A 1 233 ? 9.751 12.016 6.571 1.00 90.69 233 GLU A N 1
ATOM 1832 C CA . GLU A 1 233 ? 9.063 10.751 6.860 1.00 90.69 233 GLU A CA 1
ATOM 1833 C C . GLU A 1 233 ? 8.157 10.309 5.689 1.00 90.69 233 GLU A C 1
ATOM 1835 O O . GLU A 1 233 ? 8.125 9.132 5.320 1.00 90.69 233 GLU A O 1
ATOM 1840 N N . PHE A 1 234 ? 7.475 11.247 5.011 1.00 90.19 234 PHE A N 1
ATOM 1841 C CA . PHE A 1 234 ? 6.746 10.940 3.768 1.00 90.19 234 PHE A CA 1
ATOM 1842 C C . PHE A 1 234 ? 7.673 10.416 2.666 1.00 90.19 234 PHE A C 1
ATOM 1844 O O . PHE A 1 234 ? 7.309 9.462 1.971 1.00 90.19 234 PHE A O 1
ATOM 1851 N N . ASN A 1 235 ? 8.848 11.034 2.473 1.00 92.88 235 ASN A N 1
ATOM 1852 C CA . ASN A 1 235 ? 9.835 10.559 1.498 1.00 92.88 235 ASN A CA 1
ATOM 1853 C C . ASN A 1 235 ? 10.257 9.127 1.827 1.00 92.88 235 ASN A C 1
ATOM 1855 O O . ASN A 1 235 ? 10.260 8.273 0.941 1.00 92.88 235 ASN A O 1
ATOM 1859 N N . ASP A 1 236 ? 10.576 8.871 3.091 1.00 91.88 236 ASP A N 1
ATOM 1860 C CA . ASP A 1 236 ? 11.082 7.588 3.550 1.00 91.88 236 ASP A CA 1
ATOM 1861 C C . ASP A 1 236 ? 10.064 6.452 3.352 1.00 91.88 236 ASP A C 1
ATOM 1863 O O . ASP A 1 236 ? 10.374 5.436 2.718 1.00 91.88 236 ASP A O 1
ATOM 1867 N N . ILE A 1 237 ? 8.808 6.643 3.768 1.00 92.69 237 ILE A N 1
ATOM 1868 C CA . ILE A 1 237 ? 7.749 5.648 3.534 1.00 92.69 237 ILE A CA 1
ATOM 1869 C C . ILE A 1 237 ? 7.514 5.435 2.030 1.00 92.69 237 ILE A C 1
ATOM 1871 O O . ILE A 1 237 ? 7.378 4.292 1.574 1.00 92.69 237 ILE A O 1
ATOM 1875 N N . ALA A 1 238 ? 7.473 6.514 1.240 1.00 93.31 238 ALA A N 1
ATOM 1876 C CA . ALA A 1 238 ? 7.217 6.429 -0.195 1.00 93.31 238 ALA A CA 1
ATOM 1877 C C . ALA A 1 238 ? 8.357 5.732 -0.964 1.00 93.31 238 ALA A C 1
ATOM 1879 O O . ALA A 1 238 ? 8.099 5.049 -1.963 1.00 93.31 238 ALA A O 1
ATOM 1880 N N . ASP A 1 239 ? 9.604 5.877 -0.516 1.00 90.81 239 ASP A N 1
ATOM 1881 C CA . ASP A 1 239 ? 10.775 5.237 -1.123 1.00 90.81 239 ASP A CA 1
ATOM 1882 C C . ASP A 1 239 ? 10.909 3.756 -0.759 1.00 90.81 239 ASP A C 1
ATOM 1884 O O . ASP A 1 239 ? 11.447 2.973 -1.545 1.00 90.81 239 ASP A O 1
ATOM 1888 N N . HIS A 1 240 ? 10.298 3.326 0.344 1.00 91.62 240 HIS A N 1
ATOM 1889 C CA . HIS A 1 240 ? 10.162 1.912 0.686 1.00 91.62 240 HIS A CA 1
ATOM 1890 C C . HIS A 1 240 ? 9.031 1.197 -0.079 1.00 91.62 240 HIS A C 1
ATOM 1892 O O . HIS A 1 240 ? 8.680 0.065 0.262 1.00 91.62 240 HIS A O 1
ATOM 1898 N N . CYS A 1 241 ? 8.455 1.798 -1.126 1.00 93.25 241 CYS A N 1
ATOM 1899 C CA . CYS A 1 241 ? 7.449 1.183 -1.995 1.00 93.25 241 CYS A CA 1
ATOM 1900 C C . CYS A 1 241 ? 7.966 1.000 -3.432 1.00 93.25 241 CYS A C 1
ATOM 1902 O O . CYS A 1 241 ? 8.398 1.948 -4.086 1.00 93.25 241 CYS A O 1
ATOM 1904 N N . THR A 1 242 ? 7.855 -0.225 -3.957 1.00 93.25 242 THR A N 1
ATOM 1905 C CA . THR A 1 242 ? 8.191 -0.562 -5.354 1.00 93.25 242 THR A CA 1
ATOM 1906 C C . THR A 1 242 ? 7.084 -0.232 -6.352 1.00 93.25 242 THR A C 1
ATOM 1908 O O . THR A 1 242 ? 7.309 -0.405 -7.546 1.00 93.25 242 THR A O 1
ATOM 1911 N N . ILE A 1 243 ? 5.911 0.223 -5.886 1.00 95.38 243 ILE A N 1
ATOM 1912 C CA . ILE A 1 243 ? 4.741 0.526 -6.729 1.00 95.38 243 ILE A CA 1
ATOM 1913 C C . ILE A 1 243 ? 4.383 -0.696 -7.599 1.00 95.38 243 ILE A C 1
ATOM 1915 O O . ILE A 1 243 ? 4.306 -0.650 -8.822 1.00 95.38 243 ILE A O 1
ATOM 1919 N N . CYS A 1 244 ? 4.280 -1.858 -6.945 1.00 94.75 244 CYS A N 1
ATOM 1920 C CA . CYS A 1 244 ? 3.950 -3.125 -7.602 1.00 94.75 244 CYS A CA 1
ATOM 1921 C C . CYS A 1 244 ? 2.477 -3.522 -7.455 1.00 94.75 244 CYS A C 1
ATOM 1923 O O . CYS A 1 244 ? 2.106 -4.575 -7.968 1.00 94.75 244 CYS A O 1
ATOM 1925 N N . HIS A 1 245 ? 1.684 -2.741 -6.710 1.00 95.56 245 HIS A N 1
ATOM 1926 C CA . HIS A 1 245 ? 0.236 -2.907 -6.491 1.00 95.56 245 HIS A CA 1
ATOM 1927 C C . HIS A 1 245 ? -0.201 -4.239 -5.840 1.00 95.56 245 HIS A C 1
ATOM 1929 O O . HIS A 1 245 ? -1.365 -4.461 -5.534 1.00 95.56 245 HIS A O 1
ATOM 1935 N N . ARG A 1 246 ? 0.742 -5.135 -5.511 1.00 95.44 246 ARG A N 1
ATOM 1936 C CA . ARG A 1 246 ? 0.448 -6.476 -4.968 1.00 95.44 246 ARG A CA 1
ATOM 1937 C C . ARG A 1 246 ? -0.343 -6.475 -3.663 1.00 95.44 246 ARG A C 1
ATOM 1939 O O . ARG A 1 246 ? -0.987 -7.471 -3.359 1.00 95.44 246 ARG A O 1
ATOM 1946 N N . CYS A 1 247 ? -0.246 -5.407 -2.874 1.00 95.06 247 CYS A N 1
ATOM 1947 C CA . CYS A 1 247 ? -0.934 -5.301 -1.591 1.00 95.06 247 CYS A CA 1
ATOM 1948 C C . CYS A 1 247 ? -2.435 -5.018 -1.714 1.00 95.06 247 CYS A C 1
ATOM 1950 O O . CYS A 1 247 ? -3.130 -5.214 -0.720 1.00 95.06 247 CYS A O 1
ATOM 1952 N N . GLU A 1 248 ? -2.914 -4.585 -2.884 1.00 96.12 248 GLU A N 1
ATOM 1953 C CA . GLU A 1 248 ? -4.322 -4.261 -3.129 1.00 96.12 248 GLU A CA 1
ATOM 1954 C C . GLU A 1 248 ? -5.201 -5.516 -3.062 1.00 96.12 248 GLU A C 1
ATOM 1956 O O . GLU A 1 248 ? -6.113 -5.583 -2.246 1.00 96.12 248 GLU A O 1
ATOM 1961 N N . ALA A 1 249 ? -4.875 -6.552 -3.843 1.00 95.88 249 ALA A N 1
ATOM 1962 C CA . ALA A 1 249 ? -5.684 -7.769 -3.953 1.00 95.88 249 ALA A CA 1
ATOM 1963 C C . ALA A 1 249 ? -6.019 -8.470 -2.611 1.00 95.88 249 ALA A C 1
ATOM 1965 O O . ALA A 1 249 ? -7.167 -8.868 -2.426 1.00 95.88 249 ALA A O 1
ATOM 1966 N N . PRO A 1 250 ? -5.087 -8.647 -1.648 1.00 94.12 250 PRO A N 1
ATOM 1967 C CA . PRO A 1 250 ? -5.421 -9.218 -0.338 1.00 94.12 250 PRO A CA 1
ATOM 1968 C C . PRO A 1 250 ? -6.070 -8.221 0.642 1.00 94.12 250 PRO A C 1
ATOM 1970 O O . PRO A 1 250 ? -6.368 -8.598 1.781 1.00 94.12 250 PRO A O 1
ATOM 1973 N N . CYS A 1 251 ? -6.241 -6.949 0.269 1.00 94.38 251 CYS A N 1
ATOM 1974 C CA . CYS A 1 251 ? -6.803 -5.921 1.135 1.00 94.38 251 CYS A CA 1
ATOM 1975 C C . CYS A 1 251 ? -8.341 -5.967 1.102 1.00 94.38 251 CYS A C 1
ATOM 1977 O O . CYS A 1 251 ? -8.930 -5.681 0.066 1.00 94.38 251 CYS A O 1
ATOM 1979 N N . PRO A 1 252 ? -9.032 -6.235 2.227 1.00 89.88 252 PRO A N 1
ATOM 1980 C CA . PRO A 1 252 ? -10.499 -6.333 2.248 1.00 89.88 252 PRO A CA 1
ATOM 1981 C C . PRO A 1 252 ? -11.213 -5.001 1.966 1.00 89.88 252 PRO A C 1
ATOM 1983 O O . PRO A 1 252 ? -12.414 -4.983 1.723 1.00 89.88 252 PRO A O 1
ATOM 1986 N N . VAL A 1 253 ? -10.476 -3.891 2.032 1.00 92.81 253 VAL A N 1
ATOM 1987 C CA . VAL A 1 253 ? -10.961 -2.524 1.798 1.00 92.81 253 VAL A CA 1
ATOM 1988 C C . VAL A 1 253 ? -10.296 -1.881 0.574 1.00 92.81 253 VAL A C 1
ATOM 1990 O O . VAL A 1 253 ? -10.362 -0.668 0.420 1.00 92.81 253 VAL A O 1
ATOM 1993 N N . ASN A 1 254 ? -9.637 -2.682 -0.276 1.00 95.44 254 ASN A N 1
ATOM 1994 C CA . ASN A 1 254 ? -9.065 -2.269 -1.565 1.00 95.44 254 ASN A CA 1
ATOM 1995 C C . ASN A 1 254 ? -8.096 -1.072 -1.499 1.00 95.44 254 ASN A C 1
ATOM 1997 O O . ASN A 1 254 ? -8.069 -0.231 -2.392 1.00 95.44 254 ASN A O 1
ATOM 2001 N N . ILE A 1 255 ? -7.290 -0.971 -0.436 1.00 96.12 255 ILE A N 1
ATOM 2002 C CA . ILE A 1 255 ? -6.234 0.050 -0.366 1.00 96.12 255 ILE A CA 1
ATOM 2003 C C . ILE A 1 255 ? -5.050 -0.390 -1.227 1.00 96.12 255 ILE A C 1
ATOM 2005 O O . ILE A 1 255 ? -4.340 -1.341 -0.877 1.00 96.12 255 ILE A O 1
ATOM 2009 N N . ASP A 1 256 ? -4.789 0.356 -2.296 1.00 96.44 256 ASP A N 1
ATOM 2010 C CA . ASP A 1 256 ? -3.584 0.214 -3.101 1.00 96.44 256 ASP A CA 1
ATOM 2011 C C . ASP A 1 256 ? -2.484 1.178 -2.638 1.00 96.44 256 ASP A C 1
ATOM 2013 O O . ASP A 1 256 ? -2.460 2.369 -2.955 1.00 96.44 256 ASP A O 1
ATOM 2017 N N . PHE A 1 257 ? -1.511 0.647 -1.896 1.00 96.19 257 PHE A N 1
ATOM 2018 C CA . PHE A 1 257 ? -0.389 1.454 -1.428 1.00 96.19 257 PHE A CA 1
ATOM 2019 C C . PHE A 1 257 ? 0.570 1.893 -2.554 1.00 96.19 257 PHE A C 1
ATOM 2021 O O . PHE A 1 257 ? 1.387 2.796 -2.356 1.00 96.19 257 PHE A O 1
ATOM 2028 N N . GLY A 1 258 ? 0.512 1.266 -3.733 1.00 95.81 258 GLY A N 1
ATOM 2029 C CA . GLY A 1 258 ? 1.220 1.730 -4.923 1.00 95.81 258 GLY A CA 1
ATOM 2030 C C . GLY A 1 258 ? 0.747 3.122 -5.331 1.00 95.81 258 GLY A C 1
ATOM 2031 O O . GLY A 1 258 ? 1.565 4.040 -5.413 1.00 95.81 258 GLY A O 1
ATOM 2032 N N . ASP A 1 259 ? -0.565 3.298 -5.468 1.00 95.75 259 ASP A N 1
ATOM 2033 C CA . ASP A 1 259 ? -1.179 4.584 -5.808 1.00 95.75 259 ASP A CA 1
A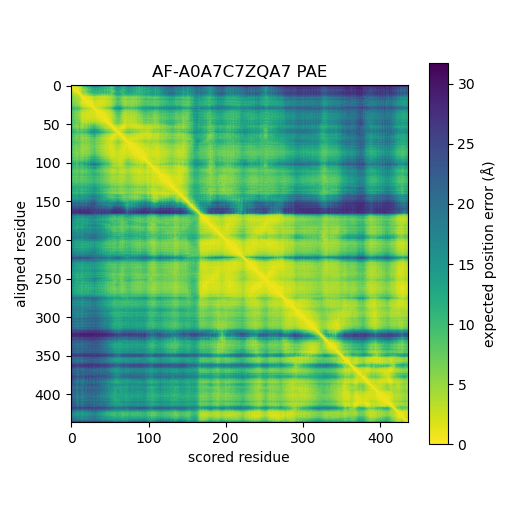TOM 2034 C C . ASP A 1 259 ? -1.011 5.617 -4.695 1.00 95.75 259 ASP A C 1
ATOM 2036 O O . ASP A 1 259 ? -0.662 6.769 -4.969 1.00 95.75 259 ASP A O 1
ATOM 2040 N N . VAL A 1 260 ? -1.147 5.199 -3.429 1.00 95.69 260 VAL A N 1
ATOM 2041 C CA . VAL A 1 260 ? -0.835 6.066 -2.279 1.00 95.69 260 VAL A CA 1
ATOM 2042 C C . VAL A 1 260 ? 0.601 6.580 -2.391 1.00 95.69 260 VAL A C 1
ATOM 2044 O O . VAL A 1 260 ? 0.835 7.782 -2.303 1.00 95.69 260 VAL A O 1
ATOM 2047 N N . SER A 1 261 ? 1.574 5.707 -2.674 1.00 95.75 261 SER A N 1
ATOM 2048 C CA . SER A 1 261 ? 2.980 6.099 -2.840 1.00 95.75 261 SER A CA 1
ATOM 2049 C C . SER A 1 261 ? 3.202 7.055 -4.020 1.00 95.75 261 SER A C 1
ATOM 2051 O O . SER A 1 261 ? 4.015 7.978 -3.911 1.00 95.75 261 SER A O 1
ATOM 2053 N N . ILE A 1 262 ? 2.484 6.881 -5.134 1.00 95.38 262 ILE A N 1
ATOM 2054 C CA . ILE A 1 262 ? 2.518 7.812 -6.273 1.00 95.38 262 ILE A CA 1
ATOM 2055 C C . ILE A 1 262 ? 2.015 9.195 -5.846 1.00 95.38 262 ILE A C 1
ATOM 2057 O O . ILE A 1 262 ? 2.702 10.194 -6.086 1.00 95.38 262 ILE A O 1
ATOM 2061 N N . LYS A 1 263 ? 0.861 9.258 -5.171 1.00 94.12 263 LYS A N 1
ATOM 2062 C CA . LYS A 1 263 ? 0.280 10.510 -4.669 1.00 94.12 263 LYS A CA 1
ATOM 2063 C C . LYS A 1 263 ? 1.210 11.184 -3.660 1.00 94.12 263 LYS A C 1
ATOM 2065 O O . LYS A 1 263 ? 1.511 12.363 -3.819 1.00 94.12 263 LYS A O 1
ATOM 2070 N N . MET A 1 264 ? 1.775 10.429 -2.714 1.00 94.06 264 MET A N 1
ATOM 2071 C CA . MET A 1 264 ? 2.806 10.910 -1.781 1.00 94.06 264 MET A CA 1
ATOM 2072 C C . MET A 1 264 ? 3.968 11.578 -2.524 1.00 94.06 264 MET A C 1
ATOM 2074 O O . MET A 1 264 ? 4.330 12.719 -2.240 1.00 94.06 264 MET A O 1
ATOM 2078 N N . LYS A 1 265 ? 4.535 10.896 -3.528 1.00 94.44 265 LYS A N 1
ATOM 2079 C CA . LYS A 1 265 ? 5.640 11.437 -4.335 1.00 94.44 265 LYS A CA 1
ATOM 2080 C C . LYS A 1 265 ? 5.222 12.689 -5.104 1.00 94.44 265 LYS A C 1
ATOM 2082 O O . LYS A 1 265 ? 6.043 13.591 -5.251 1.00 94.44 265 LYS A O 1
ATOM 2087 N N . ASN A 1 266 ? 3.980 12.765 -5.581 1.00 93.44 266 ASN A N 1
ATOM 2088 C CA . ASN A 1 266 ? 3.458 13.941 -6.274 1.00 93.44 266 ASN A CA 1
ATOM 2089 C C . ASN A 1 266 ? 3.397 15.178 -5.376 1.00 93.44 266 ASN A C 1
ATOM 2091 O O . ASN A 1 266 ? 3.921 16.224 -5.764 1.00 93.44 266 ASN A O 1
ATOM 2095 N N . ILE A 1 267 ? 2.858 15.032 -4.165 1.00 90.88 267 ILE A N 1
ATOM 2096 C CA . ILE A 1 267 ? 2.814 16.109 -3.167 1.00 90.88 267 ILE A CA 1
ATOM 2097 C C . ILE A 1 267 ? 4.230 16.583 -2.848 1.00 90.88 267 ILE A C 1
ATOM 2099 O O . ILE A 1 267 ? 4.530 17.772 -2.925 1.00 90.88 267 ILE A O 1
ATOM 2103 N N . LEU A 1 268 ? 5.147 15.647 -2.586 1.00 92.31 268 LEU A N 1
ATOM 2104 C CA . LEU A 1 268 ? 6.547 15.968 -2.303 1.00 92.31 268 LEU A CA 1
ATOM 2105 C C . LEU A 1 268 ? 7.213 16.752 -3.445 1.00 92.31 268 LEU A C 1
ATOM 2107 O O . LEU A 1 268 ? 7.991 17.674 -3.194 1.00 92.31 268 LEU A O 1
ATOM 2111 N N . VAL A 1 269 ? 6.919 16.411 -4.705 1.00 92.62 269 VAL A N 1
ATOM 2112 C CA . VAL A 1 269 ? 7.435 17.141 -5.875 1.00 92.62 269 VAL A CA 1
ATOM 2113 C C . VAL A 1 269 ? 6.847 18.551 -5.945 1.00 92.62 269 VAL A C 1
ATOM 2115 O O . VAL A 1 269 ? 7.608 19.504 -6.123 1.00 92.62 269 VAL A O 1
ATOM 2118 N N . LYS A 1 270 ? 5.528 18.707 -5.772 1.00 89.75 270 LYS A N 1
ATOM 2119 C CA . LYS A 1 270 ? 4.847 20.014 -5.806 1.00 89.75 270 LYS A CA 1
ATOM 2120 C C . LYS A 1 270 ? 5.330 20.947 -4.696 1.00 89.75 270 LYS A C 1
ATOM 2122 O O . LYS A 1 270 ? 5.613 22.113 -4.961 1.00 89.75 270 LYS A O 1
ATOM 2127 N N . GLN A 1 271 ? 5.530 20.408 -3.496 1.00 87.75 271 GLN A N 1
ATOM 2128 C CA . GLN A 1 271 ? 6.043 21.137 -2.333 1.00 87.75 271 GLN A CA 1
ATOM 2129 C C . GLN A 1 271 ? 7.562 21.372 -2.377 1.00 87.75 271 GLN A C 1
ATOM 2131 O O . GLN A 1 271 ? 8.117 22.010 -1.485 1.00 87.75 271 GLN A O 1
ATOM 2136 N N . LYS A 1 272 ? 8.260 20.879 -3.413 1.00 90.94 272 LYS A N 1
ATOM 2137 C CA . LYS A 1 272 ? 9.728 20.941 -3.555 1.00 90.94 272 LYS A CA 1
ATOM 2138 C C . LYS A 1 272 ? 10.490 20.276 -2.396 1.00 90.94 272 LYS A C 1
ATOM 2140 O O . LYS A 1 272 ? 11.646 20.610 -2.161 1.00 90.94 272 LYS A O 1
ATOM 2145 N N . GLN A 1 273 ? 9.866 19.305 -1.728 1.00 91.94 273 GLN A N 1
ATOM 2146 C CA . GLN A 1 273 ? 10.435 18.522 -0.620 1.00 91.94 273 GLN A CA 1
ATOM 2147 C C . GLN A 1 273 ? 10.826 17.093 -1.042 1.00 91.94 273 GLN A C 1
ATOM 2149 O O . GLN A 1 273 ? 11.149 16.248 -0.214 1.00 91.94 273 GLN A O 1
ATOM 2154 N N . ARG A 1 274 ? 10.772 16.766 -2.340 1.00 93.06 274 ARG A N 1
ATOM 2155 C CA . ARG A 1 274 ? 11.113 15.426 -2.835 1.00 93.06 274 ARG A CA 1
ATOM 2156 C C . ARG A 1 274 ? 12.625 15.191 -2.869 1.00 93.06 274 ARG A C 1
ATOM 2158 O O . ARG A 1 274 ? 13.348 15.822 -3.644 1.00 93.06 274 ARG A O 1
ATOM 2165 N N . HIS A 1 275 ? 13.088 14.173 -2.151 1.00 89.44 275 HIS A N 1
ATOM 2166 C CA . HIS A 1 275 ? 14.489 13.757 -2.125 1.00 89.44 275 HIS A CA 1
ATOM 2167 C C . HIS A 1 275 ? 14.749 12.619 -3.117 1.00 89.44 275 HIS A C 1
ATOM 2169 O O . HIS A 1 275 ? 14.317 11.493 -2.932 1.00 89.44 275 HIS A O 1
ATOM 2175 N N . THR A 1 276 ? 15.467 12.893 -4.209 1.00 85.44 276 THR A N 1
ATOM 2176 C CA . THR A 1 276 ? 15.810 11.866 -5.213 1.00 85.44 276 THR A CA 1
ATOM 2177 C C . THR A 1 276 ? 17.310 11.644 -5.295 1.00 85.44 276 THR A C 1
ATOM 2179 O O . THR A 1 276 ? 18.089 12.587 -5.464 1.00 85.44 276 THR A O 1
ATOM 2182 N N . ASN A 1 277 ? 17.720 10.376 -5.231 1.00 86.06 277 ASN A N 1
ATOM 2183 C CA . ASN A 1 277 ? 19.115 9.999 -5.419 1.00 86.06 277 ASN A CA 1
ATOM 2184 C C . ASN A 1 277 ? 19.560 10.172 -6.888 1.00 86.06 277 ASN A C 1
ATOM 2186 O O . ASN A 1 277 ? 18.751 10.262 -7.817 1.00 86.06 277 ASN A O 1
ATOM 2190 N N . ILE A 1 278 ? 20.878 10.230 -7.099 1.00 88.06 278 ILE A N 1
ATOM 2191 C CA . ILE A 1 278 ? 21.473 10.473 -8.423 1.00 88.06 278 ILE A CA 1
ATOM 2192 C C . ILE A 1 278 ? 21.088 9.365 -9.411 1.00 88.06 278 ILE A C 1
ATOM 2194 O O . ILE A 1 278 ? 20.762 9.660 -10.560 1.00 88.06 278 ILE A O 1
ATOM 2198 N N . ALA A 1 279 ? 21.061 8.106 -8.967 1.00 85.94 279 ALA A N 1
ATOM 2199 C CA . ALA A 1 279 ? 20.705 6.971 -9.816 1.00 85.94 279 ALA A CA 1
ATOM 2200 C C . ALA A 1 279 ? 19.271 7.085 -10.364 1.00 85.94 279 ALA A C 1
ATOM 2202 O O . ALA A 1 279 ? 19.048 6.858 -11.554 1.00 85.94 279 ALA A O 1
ATOM 2203 N N . ALA A 1 280 ? 18.312 7.508 -9.538 1.00 87.88 280 ALA A N 1
ATOM 2204 C CA . ALA A 1 280 ? 16.933 7.753 -9.940 1.00 87.88 280 ALA A CA 1
ATOM 2205 C C . ALA A 1 280 ? 16.844 8.911 -10.945 1.00 87.88 280 ALA A C 1
ATOM 2207 O O . ALA A 1 280 ? 16.208 8.765 -11.989 1.00 87.88 280 ALA A O 1
ATOM 2208 N N . LYS A 1 281 ? 17.545 10.028 -10.694 1.00 89.81 281 LYS A N 1
ATOM 2209 C CA . LYS A 1 281 ? 17.597 11.171 -11.626 1.00 89.81 281 LYS A CA 1
ATOM 2210 C C . LYS A 1 281 ? 18.157 10.770 -12.991 1.00 89.81 281 LYS A C 1
ATOM 2212 O O . LYS A 1 281 ? 17.563 11.100 -14.014 1.00 89.81 281 LYS A O 1
ATOM 2217 N N . VAL A 1 282 ? 19.265 10.028 -13.010 1.00 90.88 282 VAL A N 1
ATOM 2218 C CA . VAL A 1 282 ? 19.896 9.530 -14.242 1.00 90.88 282 VAL A CA 1
ATOM 2219 C C . VAL A 1 282 ? 18.984 8.540 -14.968 1.00 90.88 282 VAL A C 1
ATOM 2221 O O . VAL A 1 282 ? 18.852 8.622 -16.187 1.00 90.88 282 VAL A O 1
ATOM 2224 N N . SER A 1 283 ? 18.305 7.652 -14.237 1.00 88.94 283 SER A N 1
ATOM 2225 C CA . SER A 1 283 ? 17.359 6.688 -14.813 1.00 88.94 283 SER A CA 1
ATOM 2226 C C . SER A 1 283 ? 16.182 7.395 -15.483 1.00 88.94 283 SER A C 1
ATOM 2228 O O . SER A 1 283 ? 15.868 7.110 -16.636 1.00 88.94 283 SER A O 1
ATOM 2230 N N . ILE A 1 284 ? 15.574 8.374 -14.808 1.00 89.12 284 ILE A N 1
ATOM 2231 C CA . ILE A 1 284 ? 14.489 9.182 -15.373 1.00 89.12 284 ILE A CA 1
ATOM 2232 C C . ILE A 1 284 ? 14.972 9.999 -16.579 1.00 89.12 284 ILE A C 1
ATOM 2234 O O . ILE A 1 284 ? 14.282 10.052 -17.596 1.00 89.12 284 ILE A O 1
ATOM 2238 N N . ALA A 1 285 ? 16.168 10.590 -16.509 1.00 89.94 285 ALA A N 1
ATOM 2239 C CA . ALA A 1 285 ? 16.754 11.309 -17.636 1.00 89.94 285 ALA A CA 1
ATOM 2240 C C . ALA A 1 285 ? 16.958 10.390 -18.848 1.00 89.94 285 ALA A C 1
ATOM 2242 O O . ALA A 1 285 ? 16.578 10.759 -19.956 1.00 89.94 285 ALA A O 1
ATOM 2243 N N . TYR A 1 286 ? 17.485 9.180 -18.636 1.00 89.75 286 TYR A N 1
ATOM 2244 C CA . TYR A 1 286 ? 17.638 8.176 -19.686 1.00 89.75 286 TYR A CA 1
ATOM 2245 C C . TYR A 1 286 ? 16.293 7.792 -20.303 1.00 89.75 286 TYR A C 1
ATOM 2247 O O . TYR A 1 286 ? 16.186 7.760 -21.525 1.00 89.75 286 TYR A O 1
ATOM 2255 N N . LEU A 1 287 ? 15.258 7.554 -19.491 1.00 87.06 287 LEU A N 1
ATOM 2256 C CA . LEU A 1 287 ? 13.912 7.218 -19.970 1.00 87.06 287 LEU A CA 1
ATOM 2257 C C . LEU A 1 287 ? 13.254 8.359 -20.763 1.00 87.06 287 LEU A C 1
ATOM 2259 O O . LEU A 1 287 ? 12.488 8.085 -21.681 1.00 87.06 287 LEU A O 1
ATOM 2263 N N . ASN A 1 288 ? 13.601 9.614 -20.474 1.00 86.69 288 ASN A N 1
ATOM 2264 C CA . ASN A 1 288 ? 13.096 10.788 -21.192 1.00 86.69 288 ASN A CA 1
ATOM 2265 C C . ASN A 1 288 ? 13.854 11.113 -22.486 1.00 86.69 288 ASN A C 1
ATOM 2267 O O . ASN A 1 288 ? 13.426 11.985 -23.239 1.00 86.69 288 ASN A O 1
ATOM 2271 N N . MET A 1 289 ? 14.976 10.444 -22.771 1.00 87.56 289 MET A N 1
ATOM 2272 C CA . MET A 1 289 ? 15.680 10.640 -24.041 1.00 87.56 289 MET A CA 1
ATOM 2273 C C . MET A 1 289 ? 14.809 10.170 -25.208 1.00 87.56 289 MET A C 1
ATOM 2275 O O . MET A 1 289 ? 14.251 9.075 -25.152 1.00 87.56 289 MET A O 1
ATOM 2279 N N . THR A 1 290 ? 14.743 10.973 -26.269 1.00 84.25 290 THR A N 1
ATOM 2280 C CA . THR A 1 290 ? 13.981 10.687 -27.500 1.00 84.25 290 THR A CA 1
ATOM 2281 C C . THR A 1 290 ? 14.874 10.520 -28.729 1.00 84.25 290 THR A C 1
ATOM 2283 O O . THR A 1 290 ? 14.414 10.068 -29.772 1.00 84.25 290 THR A O 1
ATOM 2286 N N . LYS A 1 291 ? 16.164 10.873 -28.638 1.00 85.94 291 LYS A N 1
ATOM 2287 C CA . LYS A 1 291 ? 17.097 10.764 -29.766 1.00 85.94 291 LYS A CA 1
ATOM 2288 C C . LYS A 1 291 ? 17.753 9.373 -29.786 1.00 85.94 291 LYS A C 1
ATOM 2290 O O . LYS A 1 291 ? 18.410 9.026 -28.799 1.00 85.94 291 LYS A O 1
ATOM 2295 N N . PRO A 1 292 ? 17.686 8.615 -30.900 1.00 85.12 292 PRO A N 1
ATOM 2296 C CA . PRO A 1 292 ? 18.247 7.262 -30.986 1.00 85.12 292 PRO A CA 1
ATOM 2297 C C . PRO A 1 292 ? 19.725 7.166 -30.589 1.00 85.12 292 PRO A C 1
ATOM 2299 O O . PRO A 1 292 ? 20.112 6.281 -29.826 1.00 85.12 292 PRO A O 1
ATOM 2302 N N . TRP A 1 293 ? 20.558 8.111 -31.043 1.00 86.75 293 TRP A N 1
ATOM 2303 C CA . TRP A 1 293 ? 21.990 8.114 -30.727 1.00 86.75 293 TRP A CA 1
ATOM 2304 C C . TRP A 1 293 ? 22.265 8.325 -29.231 1.00 86.75 293 TRP A C 1
ATOM 2306 O O . TRP A 1 293 ? 23.170 7.691 -28.691 1.00 86.75 293 TRP A O 1
ATOM 2316 N N . GLN A 1 294 ? 21.470 9.165 -28.551 1.00 89.69 294 GLN A N 1
ATOM 2317 C CA . GLN A 1 294 ? 21.590 9.396 -27.106 1.00 89.69 294 GLN A CA 1
ATOM 2318 C C . GLN A 1 294 ? 21.228 8.125 -26.348 1.00 89.69 294 GLN A C 1
ATOM 2320 O O . GLN A 1 294 ? 21.983 7.679 -25.494 1.00 89.69 294 GLN A O 1
ATOM 2325 N N . ILE A 1 295 ? 20.114 7.493 -26.720 1.00 88.44 295 ILE A N 1
ATOM 2326 C CA . ILE A 1 295 ? 19.635 6.264 -26.083 1.00 88.44 295 ILE A CA 1
ATOM 2327 C C . ILE A 1 295 ? 20.656 5.136 -26.249 1.00 88.44 295 ILE A C 1
ATOM 2329 O O . ILE A 1 295 ? 20.987 4.468 -25.270 1.00 88.44 295 ILE A O 1
ATOM 2333 N N . ASN A 1 296 ? 21.189 4.948 -27.459 1.00 87.75 296 ASN A N 1
ATOM 2334 C CA . ASN A 1 296 ? 22.206 3.935 -27.743 1.00 87.75 296 ASN A CA 1
ATOM 2335 C C . ASN A 1 296 ? 23.496 4.185 -26.952 1.00 87.75 296 ASN A C 1
ATOM 2337 O O . ASN A 1 296 ? 24.027 3.263 -26.332 1.00 87.75 296 ASN A O 1
ATOM 2341 N N . LEU A 1 297 ? 23.985 5.429 -26.936 1.00 90.38 297 LEU A N 1
ATOM 2342 C CA . LEU A 1 297 ? 25.193 5.796 -26.199 1.00 90.38 297 LEU A CA 1
ATOM 2343 C C . LEU A 1 297 ? 25.010 5.598 -24.691 1.00 90.38 297 LEU A C 1
ATOM 2345 O O . LEU A 1 297 ? 25.831 4.948 -24.047 1.00 90.38 297 LEU A O 1
ATOM 2349 N N . THR A 1 298 ? 23.922 6.123 -24.128 1.00 90.38 298 THR A N 1
ATOM 2350 C CA . THR A 1 298 ? 23.639 6.034 -22.694 1.00 90.38 298 THR A CA 1
ATOM 2351 C C . THR A 1 298 ? 23.400 4.595 -22.258 1.00 90.38 298 THR A C 1
ATOM 2353 O O . THR A 1 298 ? 23.918 4.198 -21.218 1.00 90.38 298 THR A O 1
ATOM 2356 N N . LYS A 1 299 ? 22.712 3.778 -23.065 1.00 88.88 299 LYS A N 1
ATOM 2357 C CA . LYS A 1 299 ? 22.583 2.339 -22.811 1.00 88.88 299 LYS A CA 1
ATOM 2358 C C . LYS A 1 299 ? 23.947 1.660 -22.755 1.00 88.88 299 LYS A C 1
ATOM 2360 O O . LYS A 1 299 ? 24.246 0.977 -21.780 1.00 88.88 299 LYS A O 1
ATOM 2365 N N . LYS A 1 300 ? 24.788 1.887 -23.767 1.00 89.38 300 LYS A N 1
ATOM 2366 C CA . LYS A 1 300 ? 26.112 1.266 -23.854 1.00 89.38 300 LYS A CA 1
ATOM 2367 C C . LYS A 1 300 ? 26.991 1.642 -22.659 1.00 89.38 300 LYS A C 1
ATOM 2369 O O . LYS A 1 300 ? 27.639 0.775 -22.080 1.00 89.38 300 LYS A O 1
ATOM 2374 N N . LEU A 1 301 ? 26.995 2.920 -22.277 1.00 89.31 301 LEU A N 1
ATOM 2375 C CA . LEU A 1 301 ? 27.819 3.431 -21.180 1.00 89.31 301 LEU A CA 1
ATOM 2376 C C . LEU A 1 301 ? 27.282 3.055 -19.794 1.00 89.31 301 LEU A C 1
ATOM 2378 O O . LEU A 1 301 ? 28.029 2.535 -18.972 1.00 89.31 301 LEU A O 1
ATOM 2382 N N . LEU A 1 302 ? 26.007 3.320 -19.511 1.00 87.38 302 LEU A N 1
ATOM 2383 C CA . LEU A 1 302 ? 25.462 3.157 -18.161 1.00 87.38 302 LEU A CA 1
ATOM 2384 C C . LEU A 1 302 ? 24.996 1.735 -17.875 1.00 87.38 302 LEU A C 1
ATOM 2386 O O . LEU A 1 302 ? 25.153 1.257 -16.755 1.00 87.38 302 LEU A O 1
ATOM 2390 N N . ILE A 1 303 ? 24.417 1.063 -18.868 1.00 87.56 303 ILE A N 1
ATOM 2391 C CA . ILE A 1 303 ? 23.790 -0.243 -18.674 1.00 87.56 303 ILE A CA 1
ATOM 2392 C C . ILE A 1 303 ? 24.758 -1.336 -19.077 1.00 87.56 303 ILE A C 1
ATOM 2394 O O . ILE A 1 303 ? 25.162 -2.117 -18.228 1.00 87.56 303 ILE A O 1
ATOM 2398 N N . ASP A 1 304 ? 25.204 -1.371 -20.329 1.00 87.44 304 ASP A N 1
ATOM 2399 C CA . ASP A 1 304 ? 25.984 -2.513 -20.806 1.00 87.44 304 ASP A CA 1
ATOM 2400 C C . ASP A 1 304 ? 27.371 -2.567 -20.142 1.00 87.44 304 ASP A C 1
ATOM 2402 O O . ASP A 1 304 ? 27.801 -3.633 -19.699 1.00 87.44 304 ASP A O 1
ATOM 2406 N N . LEU A 1 305 ? 28.075 -1.432 -20.036 1.00 89.38 305 LEU A N 1
ATOM 2407 C CA . LEU A 1 305 ? 29.349 -1.356 -19.309 1.00 89.38 305 LEU A CA 1
ATOM 2408 C C . LEU A 1 305 ? 29.144 -1.364 -17.790 1.00 89.38 305 LEU A C 1
ATOM 2410 O O . LEU A 1 305 ? 29.834 -2.112 -17.099 1.00 89.38 305 LEU A O 1
ATOM 2414 N N . GLY A 1 306 ? 28.189 -0.585 -17.272 1.00 89.81 306 GLY A N 1
ATOM 2415 C CA . GLY A 1 306 ? 27.924 -0.500 -15.834 1.00 89.81 306 GLY A CA 1
ATOM 2416 C C . GLY A 1 306 ? 27.496 -1.834 -15.219 1.00 89.81 306 GLY A C 1
ATOM 2417 O O . GLY A 1 306 ? 28.042 -2.239 -14.193 1.00 89.81 306 GLY A O 1
ATOM 2418 N N . TYR A 1 307 ? 26.587 -2.568 -15.868 1.00 90.19 307 TYR A N 1
ATOM 2419 C CA . TYR A 1 307 ? 26.125 -3.873 -15.386 1.00 90.19 307 TYR A CA 1
ATOM 2420 C C . TYR A 1 307 ? 27.242 -4.907 -15.472 1.00 90.19 307 TYR A C 1
ATOM 2422 O O . TYR A 1 307 ? 27.426 -5.665 -14.527 1.00 90.19 307 TYR A O 1
ATOM 2430 N N . LYS A 1 308 ? 28.047 -4.913 -16.545 1.00 90.19 308 LYS A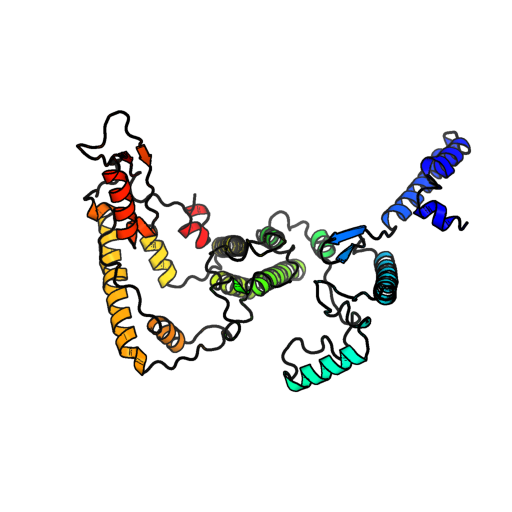 N 1
ATOM 2431 C CA . LYS A 1 308 ? 29.223 -5.797 -16.637 1.00 90.19 308 LYS A CA 1
ATOM 2432 C C . LYS A 1 308 ? 30.238 -5.506 -15.533 1.00 90.19 308 LYS A C 1
ATOM 2434 O O . LYS A 1 308 ? 30.714 -6.444 -14.898 1.00 90.19 308 LYS A O 1
ATOM 2439 N N . ALA A 1 309 ? 30.540 -4.232 -15.284 1.00 91.44 309 ALA A N 1
ATOM 2440 C CA . ALA A 1 309 ? 31.464 -3.821 -14.233 1.00 91.44 309 ALA A CA 1
ATOM 2441 C C . ALA A 1 309 ? 30.952 -4.226 -12.842 1.00 91.44 309 ALA A C 1
ATOM 2443 O O . ALA A 1 309 ? 31.683 -4.871 -12.091 1.00 91.44 309 ALA A O 1
ATOM 2444 N N . GLN A 1 310 ? 29.686 -3.932 -12.525 1.00 92.25 310 GLN A N 1
ATOM 2445 C CA . GLN A 1 310 ? 29.069 -4.336 -11.260 1.00 92.25 310 GLN A CA 1
ATOM 2446 C C . GLN A 1 310 ? 29.018 -5.859 -11.128 1.00 92.25 310 GLN A C 1
ATOM 2448 O O . GLN A 1 310 ? 29.324 -6.382 -10.065 1.00 92.25 310 GLN A O 1
ATOM 2453 N N . HIS A 1 311 ? 28.687 -6.582 -12.195 1.00 91.69 311 HIS A N 1
ATOM 2454 C CA . HIS A 1 311 ? 28.588 -8.036 -12.169 1.00 91.69 311 HIS A CA 1
ATOM 2455 C C . HIS A 1 311 ? 29.960 -8.686 -11.913 1.00 91.69 311 HIS A C 1
ATOM 2457 O O . HIS A 1 311 ? 30.057 -9.639 -11.138 1.00 91.69 311 HIS A O 1
ATOM 2463 N N . ILE A 1 312 ? 31.039 -8.154 -12.505 1.00 91.75 312 ILE A N 1
ATOM 2464 C CA . ILE A 1 312 ? 32.418 -8.569 -12.197 1.00 91.75 312 ILE A CA 1
ATOM 2465 C C . ILE A 1 312 ? 32.757 -8.237 -10.739 1.00 91.75 312 ILE A C 1
ATOM 2467 O O . ILE A 1 312 ? 33.200 -9.118 -10.003 1.00 91.75 312 ILE A O 1
ATOM 2471 N N . ALA A 1 313 ? 32.499 -7.004 -10.297 1.00 91.75 313 ALA A N 1
ATOM 2472 C CA . ALA A 1 313 ? 32.775 -6.570 -8.929 1.00 91.75 313 ALA A CA 1
ATOM 2473 C C . ALA A 1 313 ? 32.009 -7.405 -7.888 1.00 91.75 313 ALA A C 1
ATOM 2475 O O . ALA A 1 313 ? 32.581 -7.801 -6.876 1.00 91.75 313 ALA A O 1
ATOM 2476 N N . SER A 1 314 ? 30.747 -7.742 -8.154 1.00 91.19 314 SER A N 1
ATOM 2477 C CA . SER A 1 314 ? 29.908 -8.613 -7.326 1.00 91.19 314 SER A CA 1
ATOM 2478 C C . SER A 1 314 ? 30.524 -10.007 -7.199 1.00 91.19 314 SER A C 1
ATOM 2480 O O . SER A 1 314 ? 30.684 -10.518 -6.093 1.00 91.19 314 SER A O 1
ATOM 2482 N N . ARG A 1 315 ? 30.977 -10.606 -8.311 1.00 89.25 315 ARG A N 1
ATOM 2483 C CA . ARG A 1 315 ? 31.641 -11.921 -8.287 1.00 89.25 315 ARG A CA 1
ATOM 2484 C C . ARG A 1 315 ? 32.962 -11.909 -7.520 1.00 89.25 315 ARG A C 1
ATOM 2486 O O . ARG A 1 315 ? 33.221 -12.857 -6.786 1.00 89.25 315 ARG A O 1
ATOM 2493 N N . LEU A 1 316 ? 33.768 -10.857 -7.675 1.00 90.62 316 LEU A N 1
ATOM 2494 C CA . LEU A 1 316 ? 35.058 -10.719 -6.986 1.00 90.62 316 LEU A CA 1
ATOM 2495 C C . LEU A 1 316 ? 34.899 -10.434 -5.487 1.00 90.62 316 LEU A C 1
ATOM 2497 O O . LEU A 1 316 ? 35.700 -10.902 -4.685 1.00 90.62 316 LEU A O 1
ATOM 2501 N N . SER A 1 317 ? 33.864 -9.684 -5.104 1.00 87.69 317 SER A N 1
ATOM 2502 C CA . SER A 1 317 ? 33.614 -9.302 -3.709 1.00 87.69 317 SER A CA 1
ATOM 2503 C C . SER A 1 317 ? 32.839 -10.353 -2.915 1.00 87.69 317 SER A C 1
ATOM 2505 O O . SER A 1 317 ? 32.981 -10.398 -1.698 1.00 87.69 317 SER A O 1
ATOM 2507 N N . LYS A 1 318 ? 32.089 -11.252 -3.566 1.00 82.44 318 LYS A N 1
ATOM 2508 C CA . LYS A 1 318 ? 31.274 -12.302 -2.927 1.00 82.44 318 LYS A CA 1
ATOM 2509 C C . LYS A 1 318 ? 31.936 -13.075 -1.765 1.00 82.44 318 LYS A C 1
ATOM 2511 O O . LYS A 1 318 ? 31.243 -13.267 -0.769 1.00 82.44 318 LYS A O 1
ATOM 2516 N N . PRO A 1 319 ? 33.215 -13.510 -1.821 1.00 77.38 319 PRO A N 1
ATOM 2517 C CA . PRO A 1 319 ? 33.856 -14.196 -0.689 1.00 77.38 319 PRO A CA 1
ATOM 2518 C C . PRO A 1 319 ? 34.152 -13.280 0.512 1.00 77.38 319 PRO A C 1
ATOM 2520 O O . PRO A 1 319 ? 34.368 -13.770 1.616 1.00 77.38 319 PRO A O 1
ATOM 2523 N N . LEU A 1 320 ? 34.164 -11.961 0.308 1.00 74.25 320 LEU A N 1
ATOM 2524 C CA . LEU A 1 320 ? 34.467 -10.942 1.317 1.00 74.25 320 LEU A CA 1
ATOM 2525 C C . LEU A 1 320 ? 33.199 -10.296 1.905 1.00 74.25 320 LEU A C 1
ATOM 2527 O O . LEU A 1 320 ? 33.271 -9.621 2.933 1.00 74.25 320 LEU A O 1
ATOM 2531 N N . LEU A 1 321 ? 32.034 -10.489 1.275 1.00 74.88 321 LEU A N 1
ATOM 2532 C CA . LEU A 1 321 ? 30.763 -9.928 1.730 1.00 74.88 321 LEU A CA 1
ATOM 2533 C C . LEU A 1 321 ? 30.179 -10.777 2.869 1.00 74.88 321 LEU A C 1
ATOM 2535 O O . LEU A 1 321 ? 29.740 -11.910 2.668 1.00 74.88 321 LEU A O 1
ATOM 2539 N N . LYS A 1 322 ? 30.118 -10.213 4.080 1.00 67.38 322 LYS A N 1
ATOM 2540 C CA . LYS A 1 322 ? 29.329 -10.796 5.172 1.00 67.38 322 LYS A CA 1
ATOM 2541 C C . LYS A 1 322 ? 27.839 -10.616 4.869 1.00 67.38 322 LYS A C 1
ATOM 2543 O O . LYS A 1 322 ? 27.345 -9.493 4.823 1.00 67.38 322 LYS A O 1
ATOM 2548 N N . LYS A 1 323 ? 27.118 -11.728 4.706 1.00 63.59 323 LYS A N 1
ATOM 2549 C CA . LYS A 1 323 ? 25.655 -11.748 4.583 1.00 63.59 323 LYS A CA 1
ATOM 2550 C C . LYS A 1 323 ? 24.999 -11.594 5.950 1.00 63.59 323 LYS A C 1
ATOM 2552 O O . LYS A 1 323 ? 24.608 -12.583 6.557 1.00 63.59 323 LYS A O 1
ATOM 2557 N N . GLN A 1 324 ? 24.860 -10.364 6.420 1.00 58.41 324 GLN A N 1
ATOM 2558 C CA . GLN A 1 324 ? 23.773 -10.031 7.333 1.00 58.41 324 GLN A CA 1
ATOM 2559 C C . GLN A 1 324 ? 23.188 -8.687 6.902 1.00 58.41 324 GLN A C 1
ATOM 2561 O O . GLN A 1 324 ? 23.907 -7.687 6.930 1.00 58.41 324 GLN A O 1
ATOM 2566 N N . PRO A 1 325 ? 21.924 -8.642 6.447 1.00 57.22 325 PRO A N 1
ATOM 2567 C CA . PRO A 1 325 ? 21.257 -7.368 6.251 1.00 57.22 325 PRO A CA 1
ATOM 2568 C C . PRO A 1 325 ? 21.153 -6.675 7.612 1.00 57.22 325 PRO A C 1
ATOM 2570 O O . PRO A 1 325 ? 20.674 -7.254 8.587 1.00 57.22 325 PRO A O 1
ATOM 2573 N N . ASN A 1 326 ? 21.637 -5.438 7.688 1.00 65.56 326 ASN A N 1
ATOM 2574 C CA . ASN A 1 326 ? 21.440 -4.612 8.870 1.00 65.56 326 ASN A CA 1
ATOM 2575 C C . ASN A 1 326 ? 19.944 -4.309 9.032 1.00 65.56 326 ASN A C 1
ATOM 2577 O O . ASN A 1 326 ? 19.228 -4.150 8.042 1.00 65.56 326 ASN A O 1
ATOM 2581 N N . LYS A 1 327 ? 19.482 -4.197 10.282 1.00 71.62 327 LYS A N 1
ATOM 2582 C CA . LYS A 1 327 ? 18.142 -3.679 10.582 1.00 71.62 327 LYS A CA 1
ATOM 2583 C C . LYS A 1 327 ? 17.990 -2.295 9.940 1.00 71.62 327 LYS A C 1
ATOM 2585 O O . LYS A 1 327 ? 18.894 -1.466 10.055 1.00 71.62 327 LYS A O 1
ATOM 2590 N N . THR A 1 328 ? 16.863 -2.035 9.288 1.00 71.19 328 THR A N 1
ATOM 2591 C CA . THR A 1 328 ? 16.526 -0.723 8.727 1.00 71.19 328 THR A CA 1
ATOM 2592 C C . THR A 1 328 ? 16.118 0.205 9.871 1.00 71.19 328 THR A C 1
ATOM 2594 O O . THR A 1 328 ? 14.946 0.307 10.215 1.00 71.19 328 THR A O 1
ATOM 2597 N N . VAL A 1 329 ? 17.112 0.828 10.510 1.00 70.69 329 VAL A N 1
ATOM 2598 C CA . VAL A 1 329 ? 16.952 1.794 11.616 1.00 70.69 329 VAL A CA 1
ATOM 2599 C C . VAL A 1 329 ? 17.425 3.193 11.201 1.00 70.69 329 VAL A C 1
ATOM 2601 O O . VAL A 1 329 ? 18.123 3.876 11.945 1.00 70.69 329 VAL A O 1
ATOM 2604 N N . GLY A 1 330 ? 17.085 3.590 9.973 1.00 72.38 330 GLY A N 1
ATOM 2605 C CA . GLY A 1 330 ? 17.493 4.850 9.351 1.00 72.38 330 GLY A CA 1
ATOM 2606 C C . GLY A 1 330 ? 18.404 4.656 8.138 1.00 72.38 330 GLY A C 1
ATOM 2607 O O . GLY A 1 330 ? 18.454 3.584 7.529 1.00 72.38 330 GLY A O 1
ATOM 2608 N N . ASN A 1 331 ? 19.133 5.714 7.779 1.00 74.88 331 ASN A N 1
ATOM 2609 C CA . ASN A 1 331 ? 19.920 5.747 6.549 1.00 74.88 331 ASN A CA 1
ATOM 2610 C C . ASN A 1 331 ? 21.099 4.753 6.579 1.00 74.88 331 ASN A C 1
ATOM 2612 O O . ASN A 1 331 ? 21.916 4.788 7.504 1.00 74.88 331 ASN A O 1
ATOM 2616 N N . PRO A 1 332 ? 21.252 3.894 5.553 1.00 77.38 332 PRO A N 1
ATOM 2617 C CA . PRO A 1 332 ? 22.357 2.949 5.495 1.00 77.38 332 PRO A CA 1
ATOM 2618 C C . PRO A 1 332 ? 23.686 3.674 5.264 1.00 77.38 332 PRO A C 1
ATOM 2620 O O . PRO A 1 332 ? 23.777 4.582 4.433 1.00 77.38 332 PRO A O 1
ATOM 2623 N N . SER A 1 333 ? 24.746 3.221 5.943 1.00 82.12 333 SER A N 1
ATOM 2624 C CA . SER A 1 333 ? 26.106 3.719 5.710 1.00 82.12 333 SER A CA 1
ATOM 2625 C C . SER A 1 333 ? 26.560 3.463 4.267 1.00 82.12 333 SER A C 1
ATOM 2627 O O . SER A 1 333 ? 26.117 2.506 3.627 1.00 82.12 333 SER A O 1
ATOM 2629 N N . ALA A 1 334 ? 27.497 4.270 3.759 1.00 82.38 334 ALA A N 1
ATOM 2630 C CA . ALA A 1 334 ? 28.025 4.119 2.398 1.00 82.38 334 ALA A CA 1
ATOM 2631 C C . ALA A 1 334 ? 28.581 2.705 2.129 1.00 82.38 334 ALA A C 1
ATOM 2633 O O . ALA A 1 334 ? 28.363 2.141 1.057 1.00 82.38 334 ALA A O 1
ATOM 2634 N N . LEU A 1 335 ? 29.227 2.094 3.130 1.00 82.00 335 LEU A N 1
ATOM 2635 C CA . LEU A 1 335 ? 29.699 0.711 3.055 1.00 82.00 335 LEU A CA 1
ATOM 2636 C C . LEU A 1 335 ? 28.536 -0.283 2.901 1.00 82.00 335 LEU A C 1
ATOM 2638 O O . LEU A 1 335 ? 28.612 -1.188 2.078 1.00 82.00 335 LEU A O 1
ATOM 2642 N N . THR A 1 336 ? 27.446 -0.094 3.650 1.00 80.00 336 THR A N 1
ATOM 2643 C CA . THR A 1 336 ? 26.247 -0.948 3.565 1.00 80.00 336 THR A CA 1
ATOM 2644 C C . THR A 1 336 ? 25.583 -0.833 2.195 1.00 80.00 336 THR A C 1
ATOM 2646 O O . THR A 1 336 ? 25.195 -1.844 1.610 1.00 80.00 336 THR A O 1
ATOM 2649 N N . GLN A 1 337 ? 25.491 0.381 1.646 1.00 81.25 337 GLN A N 1
ATOM 2650 C CA . GLN A 1 337 ? 24.962 0.597 0.298 1.00 81.25 337 GLN A CA 1
ATOM 2651 C C . GLN A 1 337 ? 25.823 -0.108 -0.756 1.00 81.25 337 GLN A C 1
ATOM 2653 O O . GLN A 1 337 ? 25.286 -0.808 -1.612 1.00 81.25 337 GLN A O 1
ATOM 2658 N N . LEU A 1 338 ? 27.153 0.000 -0.658 1.00 83.19 338 LEU A N 1
ATOM 2659 C CA . LEU A 1 338 ? 28.076 -0.683 -1.566 1.00 83.19 338 LEU A CA 1
ATOM 2660 C C . LEU A 1 338 ? 27.948 -2.211 -1.472 1.00 83.19 338 LEU A C 1
ATOM 2662 O O . LEU A 1 338 ? 27.837 -2.876 -2.498 1.00 83.19 338 LEU A O 1
ATOM 2666 N N . ILE A 1 339 ? 27.911 -2.761 -0.254 1.00 82.94 339 ILE A N 1
ATOM 2667 C CA . ILE A 1 339 ? 27.694 -4.195 -0.008 1.00 82.94 339 ILE A CA 1
ATOM 2668 C C . ILE A 1 339 ? 26.377 -4.653 -0.642 1.00 82.94 339 ILE A C 1
ATOM 2670 O O . ILE A 1 339 ? 26.359 -5.656 -1.346 1.00 82.94 339 ILE A O 1
ATOM 2674 N N . THR A 1 340 ? 25.295 -3.895 -0.454 1.00 81.69 340 THR A N 1
ATOM 2675 C CA . THR A 1 340 ? 23.969 -4.227 -1.001 1.00 81.69 340 THR A CA 1
ATOM 2676 C C . THR A 1 340 ? 23.965 -4.200 -2.528 1.00 81.69 340 THR A C 1
ATOM 2678 O O . THR A 1 340 ? 23.412 -5.098 -3.160 1.00 81.69 340 THR A O 1
ATOM 2681 N N . ILE A 1 341 ? 24.618 -3.202 -3.135 1.00 85.38 341 ILE A N 1
ATOM 2682 C CA . ILE A 1 341 ? 24.775 -3.124 -4.592 1.00 85.38 341 ILE A CA 1
ATOM 2683 C C . ILE A 1 341 ? 25.559 -4.331 -5.110 1.00 85.38 341 ILE A C 1
ATOM 2685 O O . ILE A 1 341 ? 25.234 -4.823 -6.181 1.00 85.38 341 ILE A O 1
ATOM 2689 N N . LEU A 1 342 ? 26.575 -4.813 -4.390 1.00 87.38 342 LEU A N 1
ATOM 2690 C CA . LEU A 1 342 ? 27.431 -5.924 -4.820 1.00 87.38 342 LEU A CA 1
ATOM 2691 C C . LEU A 1 342 ? 26.904 -7.317 -4.433 1.00 87.38 342 LEU A C 1
ATOM 2693 O O . LEU A 1 342 ? 27.382 -8.306 -4.988 1.00 87.38 342 LEU A O 1
ATOM 2697 N N . ASP A 1 343 ? 25.920 -7.423 -3.537 1.00 84.19 343 ASP A N 1
ATOM 2698 C CA . ASP A 1 343 ? 25.382 -8.708 -3.061 1.00 84.19 343 ASP A CA 1
ATOM 2699 C C . ASP A 1 343 ? 24.720 -9.517 -4.187 1.00 84.19 343 ASP A C 1
ATOM 2701 O O . ASP A 1 343 ? 24.929 -10.730 -4.309 1.00 84.19 343 ASP A O 1
ATOM 2705 N N . LYS A 1 344 ? 23.964 -8.840 -5.062 1.00 84.44 344 LYS A N 1
ATOM 2706 C CA . LYS A 1 344 ? 23.314 -9.467 -6.217 1.00 84.44 344 LYS A CA 1
ATOM 2707 C C . LYS A 1 344 ? 23.953 -9.006 -7.530 1.00 84.44 344 LYS A C 1
ATOM 2709 O O . LYS A 1 344 ? 23.963 -7.808 -7.816 1.00 84.44 344 LYS A O 1
ATOM 2714 N N . PRO A 1 345 ? 24.460 -9.933 -8.361 1.00 87.00 345 PRO A N 1
ATOM 2715 C CA . PRO A 1 345 ? 25.004 -9.574 -9.662 1.00 87.00 345 PRO A CA 1
ATOM 2716 C C . PRO A 1 345 ? 23.880 -9.094 -10.590 1.00 87.00 345 PRO A C 1
ATOM 2718 O O . PRO A 1 345 ? 22.839 -9.745 -10.696 1.00 87.00 345 PRO A O 1
ATOM 2721 N N . LEU A 1 346 ? 24.093 -7.964 -11.265 1.00 88.25 346 LEU A N 1
ATOM 2722 C CA . LEU A 1 346 ? 23.158 -7.425 -12.252 1.00 88.25 346 LEU A CA 1
ATOM 2723 C C . LEU A 1 346 ? 23.102 -8.308 -13.513 1.00 88.25 346 LEU A C 1
ATOM 2725 O O . LEU A 1 346 ? 24.089 -8.970 -13.848 1.00 88.25 346 LEU A O 1
ATOM 2729 N N . PRO A 1 347 ? 21.962 -8.330 -14.226 1.00 84.19 347 PRO A N 1
ATOM 2730 C CA . PRO A 1 347 ? 21.800 -9.128 -15.438 1.00 84.19 347 PRO A CA 1
ATOM 2731 C C . PRO A 1 347 ? 22.793 -8.718 -16.534 1.00 84.19 347 PRO A C 1
ATOM 2733 O O . PRO A 1 347 ? 23.088 -7.541 -16.719 1.00 84.19 347 PRO A O 1
ATOM 2736 N N . THR A 1 348 ? 23.306 -9.694 -17.283 1.00 75.75 348 THR A N 1
ATOM 2737 C CA . THR A 1 348 ? 24.257 -9.469 -18.392 1.00 75.75 348 THR A CA 1
ATOM 2738 C C . THR A 1 348 ? 23.648 -9.721 -19.771 1.00 75.75 348 THR A C 1
ATOM 2740 O O . THR A 1 348 ? 24.281 -9.444 -20.790 1.00 75.75 348 THR A O 1
ATOM 2743 N N . ASP A 1 349 ? 22.403 -10.192 -19.823 1.00 73.25 349 ASP A N 1
ATOM 2744 C CA . ASP A 1 349 ? 21.626 -10.449 -21.038 1.00 73.25 349 ASP A CA 1
ATOM 2745 C C . ASP A 1 349 ? 21.029 -9.175 -21.666 1.00 73.25 349 ASP A C 1
ATOM 2747 O O . ASP A 1 349 ? 20.354 -9.234 -22.693 1.00 73.25 349 ASP A O 1
ATOM 2751 N N . THR A 1 350 ? 21.342 -8.003 -21.111 1.00 71.12 350 THR A N 1
ATOM 2752 C CA . THR A 1 350 ? 20.931 -6.687 -21.618 1.00 71.12 350 THR A CA 1
ATOM 2753 C C . THR A 1 350 ? 21.758 -6.196 -22.810 1.00 71.12 350 THR A C 1
ATOM 2755 O O . THR A 1 350 ? 21.452 -5.140 -23.350 1.00 71.12 350 THR A O 1
ATOM 2758 N N . GLY A 1 351 ? 22.778 -6.934 -23.265 1.00 69.88 351 GLY A N 1
ATOM 2759 C CA . GLY A 1 351 ? 23.749 -6.466 -24.269 1.00 69.88 351 GLY A CA 1
ATOM 2760 C C . GLY A 1 351 ? 23.236 -6.286 -25.707 1.00 69.88 351 GLY A C 1
ATOM 2761 O O . GLY A 1 351 ? 24.016 -5.906 -26.578 1.00 69.88 351 GLY A O 1
ATOM 2762 N N . MET A 1 352 ? 21.959 -6.567 -25.986 1.00 80.94 352 MET A N 1
ATOM 2763 C CA . MET A 1 352 ? 21.351 -6.261 -27.286 1.00 80.94 352 MET A CA 1
ATOM 2764 C C . MET A 1 352 ? 21.096 -4.759 -27.428 1.00 80.94 352 MET A C 1
ATOM 2766 O O . MET A 1 352 ? 20.735 -4.092 -26.461 1.00 80.94 352 MET A O 1
ATOM 2770 N N . ALA A 1 353 ? 21.214 -4.233 -28.650 1.00 85.06 353 ALA A N 1
ATOM 2771 C CA . ALA A 1 353 ? 20.801 -2.863 -28.944 1.00 85.06 353 ALA A CA 1
ATOM 2772 C C . ALA A 1 353 ? 19.297 -2.659 -28.637 1.00 85.06 353 ALA A C 1
ATOM 2774 O O . ALA A 1 353 ? 18.540 -3.636 -28.591 1.00 85.06 353 ALA A O 1
ATOM 2775 N N . PRO A 1 354 ? 18.832 -1.416 -28.423 1.00 86.75 354 PRO A N 1
ATOM 2776 C CA . PRO A 1 354 ? 17.407 -1.108 -28.302 1.00 86.75 354 PRO A CA 1
ATOM 2777 C C . PRO A 1 354 ? 16.603 -1.684 -29.472 1.00 86.75 354 PRO A C 1
ATOM 2779 O O . PRO A 1 354 ? 17.105 -1.749 -30.596 1.00 86.75 354 PR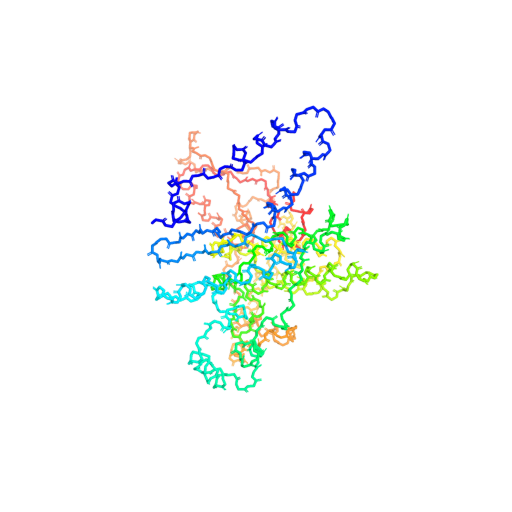O A O 1
ATOM 2782 N N . LEU A 1 355 ? 15.354 -2.077 -29.220 1.00 88.44 355 LEU A N 1
ATOM 2783 C CA . LEU A 1 355 ? 14.521 -2.843 -30.156 1.00 88.44 355 LEU A CA 1
ATOM 2784 C C . LEU A 1 355 ? 14.496 -2.248 -31.571 1.00 88.44 355 LEU A C 1
ATOM 2786 O O . LEU A 1 355 ? 14.729 -2.947 -32.553 1.00 88.44 355 LEU A O 1
ATOM 2790 N N . ARG A 1 356 ? 14.265 -0.939 -31.677 1.00 86.88 356 ARG A N 1
ATOM 2791 C CA . ARG A 1 356 ? 14.210 -0.237 -32.966 1.00 86.88 356 ARG A CA 1
ATOM 2792 C C . ARG A 1 356 ? 15.541 -0.218 -33.710 1.00 86.88 356 ARG A C 1
ATOM 2794 O O . ARG A 1 356 ? 15.555 -0.349 -34.929 1.00 86.88 356 ARG A O 1
ATOM 2801 N N . SER A 1 357 ? 16.653 -0.141 -32.981 1.00 86.88 357 SER A N 1
ATOM 2802 C CA . SER A 1 357 ? 17.986 -0.235 -33.576 1.00 86.88 357 SER A CA 1
ATOM 2803 C C . SER A 1 357 ? 18.244 -1.629 -34.152 1.00 86.88 357 SER A C 1
ATOM 2805 O O . SER A 1 357 ? 18.930 -1.728 -35.163 1.00 86.88 357 SER A O 1
ATOM 2807 N N . LEU A 1 358 ? 17.692 -2.692 -33.549 1.00 87.75 358 LEU A N 1
ATOM 2808 C CA . LEU A 1 358 ? 17.788 -4.061 -34.084 1.00 87.75 358 LEU A CA 1
ATOM 2809 C C . LEU A 1 358 ? 16.976 -4.240 -35.370 1.00 87.75 358 LEU A C 1
ATOM 2811 O O . LEU A 1 358 ? 17.376 -5.000 -36.243 1.00 87.75 358 LEU A O 1
ATOM 2815 N N . LEU A 1 359 ? 15.854 -3.531 -35.488 1.00 88.38 359 LEU A N 1
ATOM 2816 C CA . LEU A 1 359 ? 15.003 -3.540 -36.679 1.00 88.38 359 LEU A CA 1
ATOM 2817 C C . LEU A 1 359 ? 15.470 -2.548 -37.759 1.00 88.38 359 LEU A C 1
ATOM 2819 O O . LEU A 1 359 ? 14.840 -2.447 -38.806 1.00 88.38 359 LEU A O 1
ATOM 2823 N N . ASN A 1 360 ? 16.558 -1.811 -37.508 1.00 86.56 360 ASN A N 1
ATOM 2824 C CA . ASN A 1 360 ? 17.052 -0.724 -38.355 1.00 86.56 360 ASN A CA 1
ATOM 2825 C C . ASN A 1 360 ? 16.026 0.412 -38.583 1.00 86.56 360 ASN A C 1
ATOM 2827 O O . ASN A 1 360 ? 16.027 1.080 -39.614 1.00 86.56 360 ASN A O 1
ATOM 2831 N N . ILE A 1 361 ? 15.152 0.647 -37.599 1.00 83.56 361 ILE A N 1
ATOM 2832 C CA . ILE A 1 361 ? 14.098 1.670 -37.612 1.00 83.56 361 ILE A CA 1
ATOM 2833 C C . ILE A 1 361 ? 14.575 2.843 -36.753 1.00 83.56 361 ILE A C 1
ATOM 2835 O O . ILE A 1 361 ? 14.225 2.967 -35.584 1.00 83.56 361 ILE A O 1
ATOM 2839 N N . ASN A 1 362 ? 15.438 3.688 -37.309 1.00 73.62 362 ASN A N 1
ATOM 2840 C CA . ASN A 1 362 ? 16.048 4.793 -36.556 1.00 73.62 362 ASN A CA 1
ATOM 2841 C C . ASN A 1 362 ? 15.320 6.134 -36.730 1.00 73.62 362 ASN A C 1
ATOM 2843 O O . ASN A 1 362 ? 15.715 7.128 -36.122 1.00 73.62 362 ASN A O 1
ATOM 2847 N N . ASP A 1 363 ? 14.276 6.166 -37.553 1.00 76.00 363 ASP A N 1
ATOM 2848 C CA . ASP A 1 36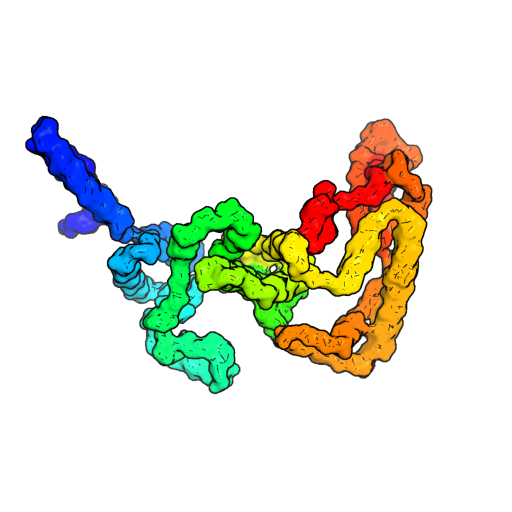3 ? 13.486 7.364 -37.799 1.00 76.00 363 ASP A CA 1
ATOM 2849 C C . ASP A 1 363 ? 12.346 7.524 -36.771 1.00 76.00 363 ASP A C 1
ATOM 2851 O O . ASP A 1 363 ? 11.833 6.559 -36.199 1.00 76.00 363 ASP A O 1
ATOM 2855 N N . VAL A 1 364 ? 11.991 8.775 -36.485 1.00 71.50 364 VAL A N 1
ATOM 2856 C CA . VAL A 1 364 ? 10.980 9.155 -35.485 1.00 71.50 364 VAL A CA 1
ATOM 2857 C C . VAL A 1 364 ? 9.645 9.506 -36.154 1.00 71.50 364 VAL A C 1
ATOM 2859 O O . VAL A 1 364 ? 8.609 9.432 -35.499 1.00 71.50 364 VAL A O 1
ATOM 2862 N N . GLY A 1 365 ? 9.655 9.850 -37.449 1.00 75.00 365 GLY A N 1
ATOM 2863 C CA . GLY A 1 365 ? 8.471 10.288 -38.196 1.00 75.00 365 GLY A CA 1
ATOM 2864 C C . GLY A 1 365 ? 7.708 9.180 -38.926 1.00 75.00 365 GLY A C 1
ATOM 2865 O O . GLY A 1 365 ? 6.597 9.418 -39.394 1.00 75.00 365 GLY A O 1
ATOM 2866 N N . THR A 1 366 ? 8.273 7.978 -39.029 1.00 81.69 366 THR A N 1
ATOM 2867 C CA . THR A 1 366 ? 7.671 6.856 -39.758 1.00 81.69 366 THR A CA 1
ATOM 2868 C C . THR A 1 366 ? 6.983 5.855 -38.833 1.00 81.69 366 THR A C 1
ATOM 2870 O O . THR A 1 366 ? 7.450 5.545 -37.736 1.00 81.69 366 THR A O 1
ATOM 2873 N N . ILE A 1 367 ? 5.850 5.328 -39.305 1.00 88.12 367 ILE A N 1
ATOM 2874 C CA . ILE A 1 367 ? 5.096 4.244 -38.666 1.00 88.12 367 ILE A CA 1
ATOM 2875 C C . ILE A 1 367 ? 5.408 2.961 -39.448 1.00 88.12 367 ILE A C 1
ATOM 2877 O O . ILE A 1 367 ? 4.842 2.751 -40.524 1.00 88.12 367 ILE A O 1
ATOM 2881 N N . PRO A 1 368 ? 6.343 2.121 -38.978 1.00 90.00 368 PRO A N 1
ATOM 2882 C CA . PRO A 1 368 ? 6.716 0.903 -39.680 1.00 90.00 368 PRO A CA 1
ATOM 2883 C C . PRO A 1 368 ? 5.622 -0.162 -39.522 1.00 90.00 368 PRO A C 1
ATOM 2885 O O . PRO A 1 368 ? 5.101 -0.399 -38.428 1.00 90.00 368 PRO A O 1
ATOM 2888 N N . ILE A 1 369 ? 5.317 -0.835 -40.630 1.00 92.56 369 ILE A N 1
ATOM 2889 C CA . ILE A 1 369 ? 4.416 -1.986 -40.675 1.00 92.56 369 ILE A CA 1
ATOM 2890 C C . ILE A 1 369 ? 5.252 -3.205 -41.046 1.00 92.56 369 ILE A C 1
ATOM 2892 O O . ILE A 1 369 ? 5.793 -3.292 -42.147 1.00 92.56 369 ILE A O 1
ATOM 2896 N N . LEU A 1 370 ? 5.375 -4.141 -40.112 1.00 93.12 370 LEU A N 1
ATOM 2897 C CA . LEU A 1 370 ? 6.107 -5.386 -40.300 1.00 93.12 370 LEU A CA 1
ATOM 2898 C C . LEU A 1 370 ? 5.115 -6.462 -40.744 1.00 93.12 370 LEU A C 1
ATOM 2900 O O . LEU A 1 370 ? 4.234 -6.847 -39.978 1.00 93.12 370 LEU A O 1
ATOM 2904 N N . ALA A 1 371 ? 5.253 -6.933 -41.981 1.00 94.31 371 ALA A N 1
ATOM 2905 C CA . ALA A 1 371 ? 4.389 -7.949 -42.574 1.00 94.31 371 ALA A CA 1
ATOM 2906 C C . ALA A 1 371 ? 5.230 -9.057 -43.214 1.00 94.31 371 ALA A C 1
ATOM 2908 O O . ALA A 1 371 ? 6.269 -8.787 -43.824 1.00 94.31 371 ALA A O 1
ATOM 2909 N N . HIS A 1 372 ? 4.796 -10.304 -43.055 1.00 95.00 372 HIS A N 1
ATOM 2910 C CA . HIS A 1 372 ? 5.507 -11.446 -43.612 1.00 95.00 372 HIS A CA 1
ATOM 2911 C C . HIS A 1 372 ? 5.204 -11.566 -45.108 1.00 95.00 372 HIS A C 1
ATOM 2913 O O . HIS A 1 372 ? 4.025 -11.633 -45.453 1.00 95.00 372 HIS A O 1
ATOM 2919 N N . PRO A 1 373 ? 6.214 -11.661 -45.992 1.00 93.56 373 PRO A N 1
ATOM 2920 C CA . PRO A 1 373 ? 6.008 -11.609 -47.441 1.00 93.56 373 PRO A CA 1
ATOM 2921 C C . PRO A 1 373 ? 5.036 -12.682 -47.948 1.00 93.56 373 PRO A C 1
ATOM 2923 O O . PRO A 1 373 ? 4.142 -12.371 -48.723 1.00 93.56 373 PRO A O 1
ATOM 2926 N N . ASP A 1 374 ? 5.158 -13.916 -47.447 1.00 94.31 374 ASP A N 1
ATOM 2927 C CA . ASP A 1 374 ? 4.346 -15.041 -47.946 1.00 94.31 374 ASP A CA 1
ATOM 2928 C C . ASP A 1 374 ? 3.099 -15.361 -47.108 1.00 94.31 374 ASP A C 1
ATOM 2930 O O . ASP A 1 374 ? 2.234 -16.117 -47.541 1.00 94.31 374 ASP A O 1
ATOM 2934 N N . LYS A 1 375 ? 3.015 -14.842 -45.876 1.00 92.56 375 LYS A N 1
ATOM 2935 C CA . LYS A 1 375 ? 1.962 -15.208 -44.910 1.00 92.56 375 LYS A CA 1
ATOM 2936 C C . LYS A 1 375 ? 0.992 -14.073 -44.611 1.00 92.56 375 LYS A C 1
ATOM 2938 O O . LYS A 1 375 ? -0.089 -14.334 -44.092 1.00 92.56 375 LYS A O 1
ATOM 2943 N N . SER A 1 376 ? 1.375 -12.832 -44.901 1.00 93.06 376 SER A N 1
ATOM 2944 C CA . SER A 1 376 ? 0.520 -11.664 -44.722 1.00 93.06 376 SER A CA 1
ATOM 2945 C C . SER A 1 376 ? -0.093 -11.254 -46.061 1.00 93.06 376 SER A C 1
ATOM 2947 O O . SER A 1 376 ? 0.615 -11.060 -47.043 1.00 93.06 376 SER A O 1
ATOM 2949 N N . ASN A 1 377 ? -1.410 -11.074 -46.093 1.00 92.06 377 ASN A N 1
ATOM 2950 C CA . ASN A 1 377 ? -2.176 -10.615 -47.251 1.00 92.06 377 ASN A CA 1
ATOM 2951 C C . ASN A 1 377 ? -3.070 -9.416 -46.873 1.00 92.06 377 ASN A C 1
ATOM 2953 O O . ASN A 1 377 ? -2.967 -8.872 -45.769 1.00 92.06 377 ASN A O 1
ATOM 2957 N N . ALA A 1 378 ? -3.931 -8.963 -47.789 1.00 88.12 378 ALA A N 1
ATOM 2958 C CA . ALA A 1 378 ? -4.825 -7.827 -47.549 1.00 88.12 378 ALA A CA 1
ATOM 2959 C C . ALA A 1 378 ? -5.723 -8.035 -46.314 1.00 88.12 378 ALA A C 1
ATOM 2961 O O . ALA A 1 378 ? -5.826 -7.121 -45.495 1.00 88.12 378 ALA A O 1
ATOM 2962 N N . ASP A 1 379 ? -6.222 -9.254 -46.117 1.00 91.88 379 ASP A N 1
ATOM 2963 C CA . ASP A 1 379 ? -7.165 -9.624 -45.057 1.00 91.88 379 ASP A CA 1
ATOM 2964 C C . ASP A 1 379 ? -6.487 -10.056 -43.747 1.00 91.88 379 ASP A C 1
ATOM 2966 O O . ASP A 1 379 ? -7.159 -10.301 -42.744 1.00 91.88 379 ASP A O 1
ATOM 2970 N N . SER A 1 380 ? -5.152 -10.147 -43.715 1.00 93.38 380 SER A N 1
ATOM 2971 C CA . SER A 1 380 ? -4.442 -10.520 -42.492 1.00 93.38 380 SER A CA 1
ATOM 2972 C C . SER A 1 380 ? -4.661 -9.490 -41.378 1.00 93.38 380 SER A C 1
ATOM 2974 O O . SER A 1 380 ? -4.599 -8.280 -41.641 1.00 93.38 380 SER A O 1
ATOM 2976 N N . PRO A 1 381 ? -4.847 -9.952 -40.127 1.00 95.62 381 PRO A N 1
ATOM 2977 C CA . PRO A 1 381 ? -5.084 -9.077 -38.989 1.00 95.62 381 PRO A CA 1
ATOM 2978 C C . PRO A 1 381 ? -3.882 -8.165 -38.728 1.00 95.62 381 PRO A C 1
ATOM 2980 O O . PRO A 1 381 ? -2.731 -8.541 -38.966 1.00 95.62 381 PRO A O 1
ATOM 2983 N N . SER A 1 382 ? -4.166 -6.977 -38.196 1.00 95.69 382 SER A N 1
ATOM 2984 C CA . SER A 1 382 ? -3.162 -5.983 -37.815 1.00 95.69 382 SER A CA 1
ATOM 2985 C C . SER A 1 382 ? -3.177 -5.757 -36.309 1.00 95.69 382 SER A C 1
ATOM 2987 O O . SER A 1 382 ? -4.243 -5.608 -35.715 1.00 95.69 382 SER A O 1
ATOM 2989 N N . VAL A 1 383 ? -1.998 -5.683 -35.695 1.00 95.50 383 VAL A N 1
ATOM 2990 C CA . VAL A 1 383 ? -1.832 -5.405 -34.263 1.00 95.50 383 VAL A CA 1
ATOM 2991 C C . VAL A 1 383 ? -0.925 -4.196 -34.085 1.00 95.50 383 VAL A C 1
ATOM 2993 O O . VAL A 1 383 ? 0.196 -4.177 -34.593 1.00 95.50 383 VAL A O 1
ATOM 2996 N N . PHE A 1 384 ? -1.389 -3.209 -33.318 1.00 93.00 384 PHE A N 1
ATOM 2997 C CA . PHE A 1 384 ? -0.527 -2.149 -32.805 1.00 93.00 384 PHE A CA 1
ATOM 2998 C C . PHE A 1 384 ? 0.256 -2.675 -31.607 1.00 93.00 384 PHE A C 1
ATOM 3000 O O . PHE A 1 384 ? -0.311 -2.945 -30.549 1.00 93.00 384 PHE A O 1
ATOM 3007 N N . TYR A 1 385 ? 1.566 -2.825 -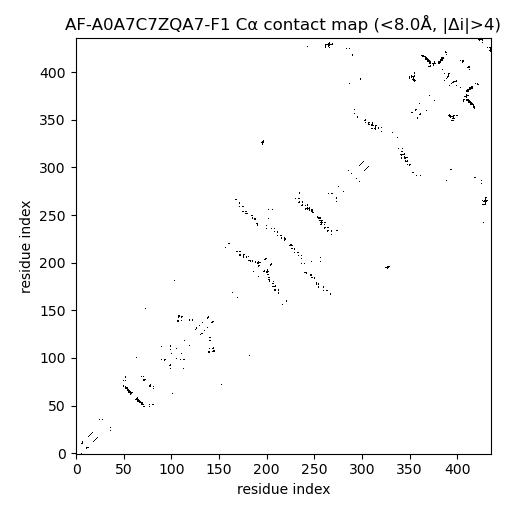31.776 1.00 91.44 385 TYR A N 1
ATOM 3008 C CA . TYR A 1 385 ? 2.441 -3.283 -30.709 1.00 91.44 385 TYR A CA 1
ATOM 3009 C C . TYR A 1 385 ? 3.176 -2.098 -30.089 1.00 91.44 385 TYR A C 1
ATOM 3011 O O . TYR A 1 385 ? 3.990 -1.450 -30.745 1.00 91.44 385 TYR A O 1
ATOM 3019 N N . PHE A 1 386 ? 2.899 -1.834 -28.812 1.00 88.88 386 PHE A N 1
ATOM 3020 C CA . PHE A 1 386 ? 3.551 -0.793 -28.022 1.00 88.88 386 PHE A CA 1
ATOM 3021 C C . PHE A 1 386 ? 4.677 -1.419 -27.188 1.00 88.88 386 PHE A C 1
ATOM 3023 O O . PHE A 1 386 ? 4.413 -1.938 -26.099 1.00 88.88 386 PHE A O 1
ATOM 3030 N N . PRO A 1 387 ? 5.937 -1.407 -27.663 1.00 83.44 387 PRO A N 1
ATOM 3031 C CA . PRO A 1 387 ? 7.052 -1.860 -26.850 1.00 83.44 387 PRO A CA 1
ATOM 3032 C C . PRO A 1 387 ? 7.237 -0.855 -25.710 1.00 83.44 387 PRO A C 1
ATOM 3034 O O . PRO A 1 387 ? 7.733 0.247 -25.917 1.00 83.44 387 PRO A O 1
ATOM 3037 N N . GLY A 1 388 ? 6.802 -1.206 -24.498 1.00 86.00 388 GLY A N 1
ATOM 3038 C CA . GLY A 1 388 ? 7.017 -0.359 -23.324 1.00 86.00 388 GLY A CA 1
ATOM 3039 C C . GLY A 1 388 ? 8.506 -0.046 -23.122 1.00 86.00 388 GLY A C 1
ATOM 3040 O O . GLY A 1 388 ? 9.375 -0.757 -23.629 1.00 86.00 388 GLY A O 1
ATOM 3041 N N . CYS A 1 389 ? 8.830 0.986 -22.339 1.00 84.19 389 CYS A N 1
ATOM 3042 C CA . CYS A 1 389 ? 10.212 1.459 -22.178 1.00 84.19 389 CYS A CA 1
ATOM 3043 C C . CYS A 1 389 ? 11.203 0.359 -21.742 1.00 84.19 389 CYS A C 1
ATOM 3045 O O . CYS A 1 389 ? 12.353 0.365 -22.181 1.00 84.19 389 CYS A O 1
ATOM 3047 N N . GLY A 1 390 ? 10.754 -0.618 -20.946 1.00 84.31 390 GLY A N 1
ATOM 3048 C CA . GLY A 1 390 ? 11.541 -1.797 -20.584 1.00 84.31 390 GLY A CA 1
ATOM 3049 C C . GLY A 1 390 ? 11.908 -2.653 -21.798 1.00 84.31 390 GLY A C 1
ATOM 3050 O O . GLY A 1 390 ? 13.088 -2.896 -22.037 1.00 84.31 390 GLY A O 1
ATOM 3051 N N . SER A 1 391 ? 10.924 -3.072 -22.594 1.00 86.75 391 SER A N 1
ATOM 3052 C CA . SER A 1 391 ? 11.140 -3.893 -23.793 1.00 86.75 391 SER A CA 1
ATOM 3053 C C . SER A 1 391 ? 11.806 -3.123 -24.932 1.00 86.75 391 SER A C 1
ATOM 3055 O O . SER A 1 391 ? 12.544 -3.718 -25.703 1.00 86.75 391 SER A O 1
ATOM 3057 N N . GLU A 1 392 ? 11.581 -1.814 -25.055 1.00 86.62 392 GLU A N 1
ATOM 3058 C CA . GLU A 1 392 ? 12.189 -1.011 -26.121 1.00 86.62 392 GLU A CA 1
ATOM 3059 C C . GLU A 1 392 ? 13.659 -0.679 -25.828 1.00 86.62 392 GLU A C 1
ATOM 3061 O O . GLU A 1 392 ? 14.484 -0.699 -26.744 1.00 86.62 392 GLU A O 1
ATOM 3066 N N . ARG A 1 393 ? 14.000 -0.384 -24.563 1.00 86.25 393 ARG A N 1
ATOM 3067 C CA . ARG A 1 393 ? 15.318 0.157 -24.180 1.00 86.25 393 ARG A CA 1
ATOM 3068 C C . ARG A 1 393 ? 16.222 -0.840 -23.455 1.00 86.25 393 ARG A C 1
ATOM 3070 O O . ARG A 1 393 ? 17.435 -0.793 -23.641 1.00 86.25 393 ARG A O 1
ATOM 3077 N N . LEU A 1 394 ? 15.673 -1.712 -22.609 1.00 82.25 394 LEU A N 1
ATOM 3078 C CA . LEU A 1 394 ? 16.459 -2.561 -21.700 1.00 82.25 394 LEU A CA 1
ATOM 3079 C C . LEU A 1 394 ? 16.493 -4.025 -22.140 1.00 82.25 394 LEU A C 1
ATOM 3081 O O . LEU A 1 394 ? 17.566 -4.622 -22.206 1.00 82.25 394 LEU A O 1
ATOM 3085 N N . TYR A 1 395 ? 15.326 -4.576 -22.466 1.00 85.88 395 TYR A N 1
ATOM 3086 C CA . TYR A 1 395 ? 15.098 -5.997 -22.720 1.00 85.88 395 TYR A CA 1
ATOM 3087 C C . TYR A 1 395 ? 14.521 -6.221 -24.123 1.00 85.88 395 TYR A C 1
ATOM 3089 O O . TYR A 1 395 ? 13.469 -6.843 -24.298 1.00 85.88 395 TYR A O 1
ATOM 3097 N N . SER A 1 396 ? 15.242 -5.731 -25.135 1.00 87.94 396 SER A N 1
ATOM 3098 C CA . SER A 1 396 ? 14.857 -5.782 -26.555 1.00 87.94 396 SER A CA 1
ATOM 3099 C C . SER A 1 396 ? 14.488 -7.177 -27.047 1.00 87.94 396 SER A C 1
ATOM 3101 O O . SER A 1 396 ? 13.642 -7.313 -27.925 1.00 87.94 396 SER A O 1
ATOM 3103 N N . LYS A 1 397 ? 15.076 -8.224 -26.456 1.00 88.75 397 LYS A N 1
ATOM 3104 C CA . LYS A 1 397 ? 14.789 -9.622 -26.796 1.00 88.75 397 LYS A CA 1
ATOM 3105 C C . LYS A 1 397 ? 13.309 -9.976 -26.625 1.00 88.75 397 LYS A C 1
ATOM 3107 O O . LYS A 1 397 ? 12.767 -10.682 -27.466 1.00 88.75 397 LYS A O 1
ATOM 3112 N N . ILE A 1 398 ? 12.658 -9.477 -25.571 1.00 88.25 398 ILE A N 1
ATOM 3113 C CA . ILE A 1 398 ? 11.239 -9.752 -25.293 1.00 88.25 398 ILE A CA 1
ATOM 3114 C C . ILE A 1 398 ? 10.366 -9.109 -26.373 1.00 88.25 398 ILE A C 1
ATOM 3116 O O . ILE A 1 398 ? 9.489 -9.762 -26.942 1.00 88.25 398 ILE A O 1
ATOM 3120 N N . GLY A 1 399 ? 10.646 -7.842 -26.694 1.00 90.25 399 GLY A N 1
ATOM 3121 C CA . GLY A 1 399 ? 9.924 -7.126 -27.741 1.00 90.25 399 GLY A CA 1
ATOM 3122 C C . GLY A 1 399 ? 10.120 -7.763 -29.112 1.00 90.25 399 GLY A C 1
ATOM 3123 O O . GLY A 1 399 ? 9.149 -8.022 -29.818 1.00 90.25 399 GLY A O 1
ATOM 3124 N N . LEU A 1 400 ? 11.363 -8.105 -29.453 1.00 91.94 400 LEU A N 1
ATOM 3125 C CA . LEU A 1 400 ? 11.697 -8.735 -30.726 1.00 91.94 400 LEU A CA 1
ATOM 3126 C C . LEU A 1 400 ? 11.061 -10.120 -30.863 1.00 91.94 400 LEU A C 1
ATOM 3128 O O . LEU A 1 400 ? 10.518 -10.424 -31.916 1.00 91.94 400 LEU A O 1
ATOM 3132 N N . ALA A 1 401 ? 11.082 -10.940 -29.809 1.00 92.62 401 ALA A N 1
ATOM 3133 C CA . ALA A 1 401 ? 10.441 -12.253 -29.819 1.00 92.62 401 ALA A CA 1
ATOM 3134 C C . ALA A 1 401 ? 8.922 -12.145 -30.0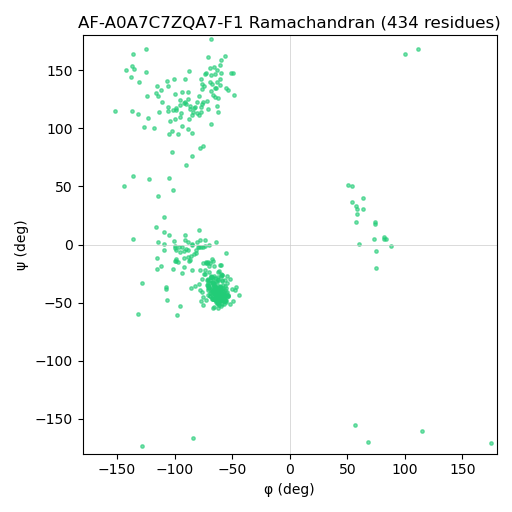15 1.00 92.62 401 ALA A C 1
ATOM 3136 O O . ALA A 1 401 ? 8.348 -12.920 -30.776 1.00 92.62 401 ALA A O 1
ATOM 3137 N N . THR A 1 402 ? 8.284 -11.153 -29.384 1.00 93.69 402 THR A N 1
ATOM 3138 C CA . THR A 1 402 ? 6.846 -10.891 -29.553 1.00 93.69 402 THR A CA 1
ATOM 3139 C C . THR A 1 402 ? 6.526 -10.490 -30.993 1.00 93.69 402 THR A C 1
ATOM 3141 O O . THR A 1 402 ? 5.621 -11.051 -31.608 1.00 93.69 402 THR A O 1
ATOM 3144 N N . ILE A 1 403 ? 7.308 -9.567 -31.561 1.00 94.25 403 ILE A N 1
ATOM 3145 C CA . ILE A 1 403 ? 7.164 -9.141 -32.958 1.00 94.25 403 ILE A CA 1
ATOM 3146 C C . ILE A 1 403 ? 7.394 -10.319 -33.907 1.00 94.25 403 ILE A C 1
ATOM 3148 O O . ILE A 1 403 ? 6.588 -10.534 -34.805 1.00 94.25 403 ILE A O 1
ATOM 3152 N N . ALA A 1 404 ? 8.455 -11.101 -33.700 1.00 94.62 404 ALA A N 1
ATOM 3153 C CA . ALA A 1 404 ? 8.786 -12.251 -34.535 1.00 94.62 404 ALA A CA 1
ATOM 3154 C C . ALA A 1 404 ? 7.682 -13.317 -34.506 1.00 94.62 404 ALA A C 1
ATOM 3156 O O . ALA A 1 404 ? 7.336 -13.866 -35.550 1.00 94.62 404 ALA A O 1
ATOM 3157 N N . LEU A 1 405 ? 7.091 -13.578 -33.335 1.00 96.06 405 LEU A N 1
ATOM 3158 C CA . LEU A 1 405 ? 5.960 -14.492 -33.198 1.00 96.06 405 LEU A CA 1
ATOM 3159 C C . LEU A 1 405 ? 4.771 -14.027 -34.050 1.00 96.06 405 LEU A C 1
ATOM 3161 O O . LEU A 1 405 ? 4.274 -14.797 -34.866 1.00 96.06 405 LEU A O 1
ATOM 3165 N N . LEU A 1 406 ? 4.346 -12.770 -33.892 1.00 95.62 406 LEU A N 1
ATOM 3166 C CA . LEU A 1 406 ? 3.229 -12.195 -34.652 1.00 95.62 406 LEU A CA 1
ATOM 3167 C C . LEU A 1 406 ? 3.512 -12.197 -36.161 1.00 95.62 406 LEU A C 1
ATOM 3169 O O . LEU A 1 406 ? 2.683 -12.644 -36.954 1.00 95.62 406 LEU A O 1
ATOM 3173 N N . TYR A 1 407 ? 4.719 -11.782 -36.539 1.00 94.94 407 TYR A N 1
ATOM 3174 C CA . TYR A 1 407 ? 5.201 -11.776 -37.915 1.00 94.94 407 TYR A CA 1
ATOM 3175 C C . TYR A 1 407 ? 5.128 -13.175 -38.549 1.00 94.94 407 TYR A C 1
ATOM 3177 O O . TYR A 1 407 ? 4.558 -13.345 -39.624 1.00 94.94 407 TYR A O 1
ATOM 3185 N N . HIS A 1 408 ? 5.623 -14.217 -37.873 1.00 95.12 408 HIS A N 1
ATOM 3186 C CA . HIS A 1 408 ? 5.600 -15.586 -38.404 1.00 95.12 408 HIS A CA 1
ATOM 3187 C C . HIS A 1 408 ? 4.211 -16.238 -38.434 1.00 95.12 408 HIS A C 1
ATOM 3189 O O . HIS A 1 408 ? 4.039 -17.231 -39.151 1.00 95.12 408 HIS A O 1
ATOM 3195 N N . GLN A 1 409 ? 3.235 -15.681 -37.712 1.00 95.44 409 GLN A N 1
ATOM 3196 C CA . GLN A 1 409 ? 1.816 -16.047 -37.794 1.00 95.44 409 GLN A CA 1
ATOM 3197 C C . GLN A 1 409 ? 1.070 -15.312 -38.924 1.00 95.44 409 GLN A C 1
ATOM 3199 O O . GLN A 1 409 ? -0.123 -15.527 -39.109 1.00 95.44 409 GLN A O 1
ATOM 3204 N N . GLY A 1 410 ? 1.752 -14.454 -39.693 1.00 94.88 410 GLY A N 1
ATOM 3205 C CA . GLY A 1 410 ? 1.145 -13.684 -40.783 1.00 94.88 410 GLY A CA 1
ATOM 3206 C C . GLY A 1 410 ? 0.415 -12.419 -40.324 1.00 94.88 410 GLY A C 1
ATOM 3207 O O . GLY A 1 410 ? -0.200 -11.744 -41.148 1.00 94.88 410 GLY A O 1
ATOM 3208 N N . VAL A 1 411 ? 0.507 -12.056 -39.041 1.00 97.00 411 VAL A N 1
ATOM 3209 C CA . VAL A 1 411 ? -0.091 -10.834 -38.487 1.00 97.00 411 VAL A CA 1
ATOM 3210 C C . VAL A 1 411 ? 0.757 -9.622 -38.879 1.00 97.00 411 VAL A C 1
ATOM 3212 O O . VAL A 1 411 ? 1.980 -9.638 -38.728 1.00 97.00 411 VAL A O 1
ATOM 3215 N N . LYS A 1 412 ? 0.115 -8.545 -39.341 1.00 96.75 412 LYS A N 1
ATOM 3216 C CA . LYS A 1 412 ? 0.786 -7.267 -39.618 1.00 96.75 412 LYS A CA 1
ATOM 3217 C C . LYS A 1 412 ? 1.036 -6.546 -38.296 1.00 96.75 412 LYS A C 1
ATOM 3219 O O . LYS A 1 412 ? 0.093 -6.203 -37.585 1.00 96.75 412 LYS A O 1
ATOM 3224 N N . VAL A 1 413 ? 2.293 -6.295 -37.954 1.00 95.81 413 VAL A N 1
ATOM 3225 C CA . VAL A 1 413 ? 2.648 -5.586 -36.719 1.00 95.81 413 VAL A CA 1
ATOM 3226 C C . VAL A 1 413 ? 2.922 -4.125 -37.035 1.00 95.81 413 VAL A C 1
ATOM 3228 O O . VAL A 1 413 ? 3.880 -3.805 -37.735 1.00 95.81 413 VAL A O 1
ATOM 3231 N N . VAL A 1 414 ? 2.093 -3.237 -36.498 1.00 93.44 414 VAL A N 1
ATOM 3232 C CA . VAL A 1 414 ? 2.272 -1.788 -36.603 1.00 93.44 414 VAL A CA 1
ATOM 3233 C C . VAL A 1 414 ? 2.995 -1.309 -35.353 1.00 93.44 414 VAL A C 1
ATOM 3235 O O . VAL A 1 414 ? 2.491 -1.489 -34.241 1.00 93.44 414 VAL A O 1
ATOM 3238 N N . LEU A 1 415 ? 4.176 -0.706 -35.512 1.00 90.19 415 LEU A N 1
ATOM 3239 C CA . LEU A 1 415 ? 4.839 -0.038 -34.391 1.00 90.19 415 LEU A CA 1
ATOM 3240 C C . LEU A 1 415 ? 4.459 1.444 -34.409 1.00 90.19 415 LEU A C 1
ATOM 3242 O O . LEU A 1 415 ? 4.565 2.083 -35.455 1.00 90.19 415 LEU A O 1
ATOM 3246 N N . PRO A 1 416 ? 4.045 2.017 -33.271 1.00 85.50 416 PRO A N 1
ATOM 3247 C CA . PRO A 1 416 ? 3.680 3.427 -33.192 1.00 85.50 416 PRO A CA 1
ATOM 3248 C C . PRO A 1 416 ? 4.925 4.323 -33.378 1.00 85.50 416 PRO A C 1
ATOM 3250 O O . PRO A 1 416 ? 6.042 3.805 -33.480 1.00 85.50 416 PRO A O 1
ATOM 3253 N N . PRO A 1 417 ? 4.792 5.660 -33.408 1.00 80.25 417 PRO A N 1
ATOM 3254 C CA . PRO A 1 417 ? 5.940 6.565 -33.410 1.00 80.25 417 PRO A CA 1
ATOM 3255 C C . PRO A 1 417 ? 6.972 6.247 -32.318 1.00 80.25 417 PRO A C 1
ATOM 3257 O O . PRO A 1 417 ? 6.644 5.747 -31.238 1.00 80.25 417 PRO A O 1
ATOM 3260 N N . SER A 1 418 ? 8.244 6.503 -32.625 1.00 72.19 418 SER A N 1
ATOM 3261 C CA . SER A 1 418 ? 9.364 6.172 -31.741 1.00 72.19 418 SER A CA 1
ATOM 3262 C C . SER A 1 418 ? 9.270 6.888 -30.392 1.00 72.19 418 SER A C 1
ATOM 3264 O O . SER A 1 418 ? 9.009 8.086 -30.334 1.00 72.19 418 SER A O 1
ATOM 3266 N N . TYR A 1 419 ? 9.559 6.152 -29.311 1.00 71.56 419 TYR A N 1
ATOM 3267 C CA . TYR A 1 419 ? 9.752 6.684 -27.956 1.00 71.56 419 TYR A CA 1
ATOM 3268 C C . TYR A 1 419 ? 8.534 7.353 -27.304 1.00 71.56 419 TYR A C 1
ATOM 3270 O O . TYR A 1 419 ? 8.698 8.229 -26.451 1.00 71.56 419 TYR A O 1
ATOM 3278 N N . LEU A 1 420 ? 7.323 6.909 -27.645 1.00 74.31 420 LEU A N 1
ATOM 3279 C CA . LEU A 1 420 ? 6.115 7.274 -26.906 1.00 74.31 420 LEU A CA 1
ATOM 3280 C C . LEU A 1 420 ? 6.195 6.752 -25.465 1.00 74.31 420 LEU A C 1
ATOM 3282 O O . LEU A 1 420 ? 6.308 5.551 -25.215 1.00 74.31 420 LEU A O 1
ATOM 3286 N N . CYS A 1 421 ? 6.153 7.672 -24.505 1.00 79.25 421 CYS A N 1
ATOM 3287 C CA . CYS A 1 421 ? 6.125 7.349 -23.086 1.00 79.25 421 CYS A CA 1
ATOM 3288 C C . CYS A 1 421 ? 4.671 7.168 -22.641 1.00 79.25 421 CYS A C 1
ATOM 3290 O O . CYS A 1 421 ? 3.853 8.049 -22.871 1.00 79.25 421 CYS A O 1
ATOM 3292 N N . CYS A 1 422 ? 4.358 6.079 -21.935 1.00 84.56 422 CYS A N 1
ATOM 3293 C CA . CYS A 1 422 ? 3.047 5.898 -21.296 1.00 84.56 422 CYS A CA 1
ATOM 3294 C C . CYS A 1 422 ? 2.846 6.780 -20.048 1.00 84.56 422 CYS A C 1
ATOM 3296 O O . CYS A 1 422 ? 1.883 6.595 -19.314 1.00 84.56 422 CYS A O 1
ATOM 3298 N N . GLY A 1 423 ? 3.807 7.651 -19.726 1.00 89.00 423 GLY A N 1
ATOM 3299 C CA . GLY A 1 423 ? 3.775 8.520 -18.550 1.00 89.00 423 GLY A CA 1
ATOM 3300 C C . GLY A 1 423 ? 4.059 7.827 -17.215 1.00 89.00 423 GLY A C 1
ATOM 3301 O O . GLY A 1 423 ? 4.496 8.489 -16.274 1.00 89.00 423 GLY A O 1
ATOM 3302 N N . TYR A 1 424 ? 3.909 6.502 -17.131 1.00 90.50 424 TYR A N 1
ATOM 3303 C CA . TYR A 1 424 ? 4.015 5.753 -15.876 1.00 90.50 424 TYR A CA 1
ATOM 3304 C C . TYR A 1 424 ? 5.324 5.984 -15.095 1.00 90.50 424 TYR A C 1
ATOM 3306 O O . TYR A 1 424 ? 5.244 6.230 -13.891 1.00 90.50 424 TYR A O 1
ATOM 3314 N N . PRO A 1 425 ? 6.529 6.006 -15.711 1.00 90.19 425 PRO A N 1
ATOM 3315 C CA . PRO A 1 425 ? 7.757 6.314 -14.971 1.00 90.19 425 PRO A CA 1
ATOM 3316 C C . PRO A 1 425 ? 7.785 7.733 -14.384 1.00 90.19 425 PRO A C 1
ATOM 3318 O O . PRO A 1 425 ? 8.373 7.942 -13.325 1.00 90.19 425 PRO A O 1
ATOM 3321 N N . GLN A 1 426 ? 7.155 8.707 -15.054 1.00 91.06 426 GLN A N 1
ATOM 3322 C CA . GLN A 1 426 ? 7.047 10.080 -14.552 1.00 91.06 426 GLN A CA 1
ATOM 3323 C C . GLN A 1 426 ? 6.065 10.151 -13.386 1.00 91.06 426 GLN A C 1
ATOM 3325 O O . GLN A 1 426 ? 6.427 10.682 -12.335 1.00 91.06 426 GLN A O 1
ATOM 3330 N N . ALA A 1 427 ? 4.883 9.547 -13.537 1.00 92.06 427 ALA A N 1
ATOM 3331 C CA . ALA A 1 427 ? 3.880 9.445 -12.478 1.00 92.06 427 ALA A CA 1
ATOM 3332 C C . ALA A 1 427 ? 4.459 8.750 -11.237 1.00 92.06 427 ALA A C 1
ATOM 3334 O O . ALA A 1 427 ? 4.432 9.313 -10.148 1.00 92.06 427 ALA A O 1
ATOM 3335 N N . SER A 1 428 ? 5.120 7.603 -11.418 1.00 91.75 428 SER A N 1
ATOM 3336 C CA . SER A 1 428 ? 5.787 6.839 -10.349 1.00 91.75 428 SER A CA 1
ATOM 3337 C C . SER A 1 428 ? 6.885 7.619 -9.618 1.00 91.75 428 SER A C 1
ATOM 3339 O O . SER A 1 428 ? 7.198 7.332 -8.462 1.00 91.75 428 SER A O 1
ATOM 3341 N N . ALA A 1 429 ? 7.484 8.613 -10.280 1.00 90.81 429 ALA A N 1
ATOM 3342 C CA . ALA A 1 429 ? 8.457 9.528 -9.689 1.00 90.81 429 ALA A CA 1
ATOM 3343 C C . ALA A 1 429 ? 7.816 10.777 -9.044 1.00 90.81 429 ALA A C 1
ATOM 3345 O O . ALA A 1 429 ? 8.547 11.644 -8.568 1.00 90.81 429 ALA A O 1
ATOM 3346 N N . GLY A 1 430 ? 6.483 10.886 -9.044 1.00 90.19 430 GLY A N 1
ATOM 3347 C CA . GLY A 1 430 ? 5.707 12.029 -8.550 1.00 90.19 430 GLY A CA 1
ATOM 3348 C C . GLY A 1 430 ? 5.452 13.134 -9.585 1.00 90.19 430 GLY A C 1
ATOM 3349 O O . GLY A 1 430 ? 4.779 14.118 -9.292 1.00 90.19 430 GLY A O 1
ATOM 3350 N N . ASN A 1 431 ? 5.955 13.011 -10.815 1.00 89.88 431 ASN A N 1
ATOM 3351 C CA . ASN A 1 431 ? 5.852 14.050 -11.847 1.00 89.88 431 ASN A CA 1
ATOM 3352 C C . ASN A 1 431 ? 4.586 13.893 -12.703 1.00 89.88 431 ASN A C 1
ATOM 3354 O O . ASN A 1 431 ? 4.671 13.613 -13.898 1.00 89.88 431 ASN A O 1
ATOM 3358 N N . GLU A 1 432 ? 3.414 14.119 -12.113 1.00 86.62 432 GLU A N 1
ATOM 3359 C CA . GLU A 1 432 ? 2.117 13.996 -12.802 1.00 86.62 432 GLU A CA 1
ATOM 3360 C C . GLU A 1 432 ? 1.993 14.930 -14.024 1.00 86.62 432 GLU A C 1
ATOM 3362 O O . GLU A 1 432 ? 1.491 14.544 -15.074 1.00 86.62 432 GLU A O 1
ATOM 3367 N N . ALA A 1 433 ? 2.536 16.149 -13.948 1.00 84.81 433 ALA A N 1
ATOM 3368 C CA . ALA A 1 433 ? 2.525 17.077 -15.083 1.00 84.81 433 ALA A CA 1
ATOM 3369 C C . ALA A 1 433 ? 3.306 16.557 -16.307 1.00 84.81 433 ALA A C 1
ATOM 3371 O O . ALA A 1 433 ? 3.055 16.993 -17.424 1.00 84.81 433 ALA A O 1
ATOM 3372 N N . LYS A 1 434 ? 4.263 15.641 -16.103 1.00 82.50 434 LYS A N 1
ATOM 3373 C CA . LYS A 1 434 ? 5.066 15.023 -17.171 1.00 82.50 434 LYS A CA 1
ATOM 3374 C C . LYS A 1 434 ? 4.568 13.629 -17.557 1.00 82.50 434 LYS A C 1
ATOM 3376 O O . LYS A 1 434 ? 5.187 12.994 -18.407 1.00 82.50 434 LYS A O 1
ATOM 3381 N N . SER A 1 435 ? 3.523 13.123 -16.902 1.00 80.38 435 SER A N 1
ATOM 3382 C CA . SER A 1 435 ? 2.951 11.807 -17.191 1.00 80.38 435 SER A CA 1
ATOM 3383 C C . SER A 1 435 ? 1.757 11.850 -18.144 1.00 80.38 435 SER A C 1
ATOM 3385 O O . SER A 1 435 ? 1.262 10.783 -18.491 1.00 80.38 435 SER A O 1
ATOM 3387 N N . LYS A 1 436 ? 1.277 13.043 -18.514 1.00 65.56 436 LYS A N 1
ATOM 3388 C CA . LYS A 1 436 ? 0.135 13.250 -19.414 1.00 65.56 436 LYS A CA 1
ATOM 3389 C C . LYS A 1 436 ? 0.574 13.436 -20.858 1.00 65.56 436 LYS A C 1
ATOM 3391 O O . LYS A 1 436 ? 1.652 14.040 -21.065 1.00 65.56 436 LYS A O 1
#

pLDDT: mean 86.02, std 10.08, range [42.56, 97.0]